Protein AF-A0A534ZKR4-F1 (afdb_monomer_lite)

Secondary structure (DSSP, 8-state):
--------------------------PPPP-EEEEEEEEETTEEEEEEEESS--SEEEEEEEETTEEEEEEEESPPPSS-PPEEEE---SSEEEEEEEEETTEEEEEEEESS---SEEEEEETTEEEEEESS-------SS---TT-EEEEEEEEETTEEEEEEEEEE-TTS-TTEEEEEEEEEEEETTTTEEEETTEEEEEEEEEEEESS-GGG--TT-EEEEEEEEEETTEEEEEEEEEPPSS-EEEEEEEEEEEE-TTS-EEEEETTEEEEE-TTS-SSSTTTT--SSS---SS-EEEEETTEEEEEEEEEE--EEEE---SS-TTS---EEEE-EEEEEEEEEEEETTEEEEEEEEEEE--EEETTT--B--TTSEEEEEEEEEEEETTTTTTTT-S-EEEEEEEEEEE-TT-SS-EEEEEEEEEEEE-SS-EEEEEEEE--S-SBSS-SS--TTTTT--EE-

Radius of gyration: 30.84 Å; chains: 1; bounding box: 76×62×111 Å

Sequence (467 aa):
MRRLAAVAATTFGLVLGVAAAHGQRSEPALAVRNVRVDPIGGGRRVTITLTRGPEGVRGSRLENPLRLEIDVDGPQAEAGGEKRFPLADEVVSGVRAAPRAGGLSVVLDLKRDPGPSDVRAEGVEVIADLGEAYVSRASVGVGLQGKRLKITGRWVEQRLEASRVEHKHSRKDPRIGRVDGPIAAVGPEPRTFLVGPLVVEWTASTQFVGLTPEALVPGAPVEAAGRLSAPAHLVAGTIEKAKPGRGEILGAVTAEERRSDGSIALTILGVEVIVPAGVPTRGSDLAKRLDEKRPDKQETLSIFGRPLTIGGELQVLTEYRRNFDLDDATRKDKVELDDHIELEGLYFLTPRVLLFAQGKFTYAPAIRLDTGARDTPEAKEVERREHWLFAGDVLQNVLGRGYSLQIGRQKFQEVREWWWDKNLDALRVYYDRPEMHTELGVGQELAPDSTLTRFITPDEEDVFRLL

Structure (mmCIF, N/CA/C/O backbone):
data_AF-A0A534ZKR4-F1
#
_entry.id   AF-A0A534ZKR4-F1
#
loop_
_atom_site.group_PDB
_atom_site.id
_atom_site.type_symbol
_atom_site.label_atom_id
_atom_site.label_alt_id
_atom_site.label_comp_id
_atom_site.label_asym_id
_atom_site.label_entity_id
_atom_site.label_seq_id
_atom_site.pdbx_PDB_ins_code
_atom_site.Cartn_x
_atom_site.Cartn_y
_atom_site.Cartn_z
_atom_site.occupancy
_atom_site.B_iso_or_equiv
_atom_site.auth_seq_id
_atom_site.auth_comp_id
_atom_site.auth_asym_id
_atom_site.auth_atom_id
_atom_site.pdbx_PDB_model_num
ATOM 1 N N . MET A 1 1 ? 44.223 -2.355 76.854 1.00 39.09 1 MET A N 1
ATOM 2 C CA . MET A 1 1 ? 42.865 -2.086 76.329 1.00 39.09 1 MET A CA 1
ATOM 3 C C . MET A 1 1 ? 42.124 -3.419 76.177 1.00 39.09 1 MET A C 1
ATOM 5 O O . MET A 1 1 ? 42.783 -4.417 75.942 1.00 39.09 1 MET A O 1
ATOM 9 N N . ARG A 1 2 ? 40.806 -3.403 76.443 1.00 32.62 2 ARG A N 1
ATOM 10 C CA . ARG A 1 2 ? 39.776 -4.480 76.576 1.00 32.62 2 ARG A CA 1
ATOM 11 C C . ARG A 1 2 ? 39.871 -5.672 75.591 1.00 32.62 2 ARG A C 1
ATOM 13 O O . ARG A 1 2 ? 40.352 -5.450 74.495 1.00 32.62 2 ARG A O 1
ATOM 20 N N . ARG A 1 3 ? 39.295 -6.881 75.768 1.00 33.47 3 ARG A N 1
ATOM 21 C CA . ARG A 1 3 ? 38.682 -7.766 76.815 1.00 33.47 3 ARG A CA 1
ATOM 22 C C . ARG A 1 3 ? 38.348 -9.081 76.046 1.00 33.47 3 ARG A C 1
ATOM 24 O O . ARG A 1 3 ? 37.820 -8.984 74.949 1.00 33.47 3 ARG A O 1
ATOM 31 N N . LEU A 1 4 ? 38.859 -10.258 76.415 1.00 35.78 4 LEU A N 1
ATOM 32 C CA . LEU A 1 4 ? 38.190 -11.417 77.058 1.00 35.78 4 LEU A CA 1
ATOM 33 C C . LEU A 1 4 ? 36.667 -11.663 76.860 1.00 35.78 4 LEU A C 1
ATOM 35 O O . LEU A 1 4 ? 35.855 -10.819 77.230 1.00 35.78 4 LEU A O 1
ATOM 39 N N . ALA A 1 5 ? 36.381 -12.925 76.478 1.00 35.28 5 ALA A N 1
ATOM 40 C CA . ALA A 1 5 ? 35.373 -13.877 77.001 1.00 35.28 5 ALA A CA 1
ATOM 41 C C . ALA A 1 5 ? 33.999 -14.086 76.302 1.00 35.28 5 ALA A C 1
ATOM 43 O O . ALA A 1 5 ? 33.099 -13.263 76.386 1.00 35.28 5 ALA A O 1
ATOM 44 N N . ALA A 1 6 ? 33.886 -15.284 75.700 1.00 32.38 6 ALA A N 1
ATOM 45 C CA . ALA A 1 6 ? 32.945 -16.395 75.958 1.00 32.38 6 ALA A CA 1
ATOM 46 C C . ALA A 1 6 ? 31.401 -16.232 75.911 1.00 32.38 6 ALA A C 1
ATOM 48 O O . ALA A 1 6 ? 30.803 -15.525 76.709 1.00 32.38 6 ALA A O 1
ATOM 49 N N . VAL A 1 7 ? 30.819 -17.070 75.032 1.00 35.97 7 VAL A N 1
ATOM 50 C CA . VAL A 1 7 ? 29.629 -17.956 75.134 1.00 35.97 7 VAL A CA 1
ATOM 51 C C . VAL A 1 7 ? 28.365 -17.454 75.850 1.00 35.97 7 VAL A C 1
ATOM 53 O O . VAL A 1 7 ? 28.345 -17.306 77.066 1.00 35.97 7 VAL A O 1
ATOM 56 N N . ALA A 1 8 ? 27.249 -17.440 75.110 1.00 28.02 8 ALA A N 1
ATOM 57 C CA . ALA A 1 8 ? 25.921 -17.769 75.636 1.00 28.02 8 ALA A CA 1
ATOM 58 C C . ALA A 1 8 ? 25.015 -18.321 74.519 1.00 28.02 8 ALA A C 1
ATOM 60 O O . ALA A 1 8 ? 24.904 -17.733 73.445 1.00 28.02 8 ALA A O 1
ATOM 61 N N . ALA A 1 9 ? 24.386 -19.461 74.799 1.00 34.44 9 ALA A N 1
ATOM 62 C CA . ALA A 1 9 ? 23.261 -20.016 74.061 1.00 34.44 9 ALA A CA 1
ATOM 63 C C . ALA A 1 9 ? 21.953 -19.424 74.605 1.00 34.44 9 ALA A C 1
ATOM 65 O O . ALA A 1 9 ? 21.812 -19.313 75.823 1.00 34.44 9 ALA A O 1
ATOM 66 N N . THR A 1 10 ? 20.982 -19.143 73.730 1.00 30.67 10 THR A N 1
ATOM 67 C CA . THR A 1 10 ? 19.601 -18.863 74.149 1.00 30.67 10 THR A CA 1
ATOM 68 C C . THR A 1 10 ? 18.596 -19.361 73.109 1.00 30.67 10 THR A C 1
ATOM 70 O O . THR A 1 10 ? 18.543 -18.887 71.978 1.00 30.67 10 THR A O 1
ATOM 73 N N . THR A 1 11 ? 17.798 -20.337 73.527 1.00 31.09 11 THR A N 1
ATOM 74 C CA . THR A 1 11 ? 16.515 -20.790 72.969 1.00 31.09 11 THR A CA 1
ATOM 75 C C . THR A 1 11 ? 15.399 -19.757 73.161 1.00 31.09 11 THR A C 1
ATOM 77 O O . THR A 1 11 ? 15.357 -19.139 74.218 1.00 31.09 11 THR A O 1
ATOM 80 N N . PHE A 1 12 ? 14.477 -19.676 72.189 1.00 28.52 12 PHE A N 1
ATOM 81 C CA . PHE A 1 12 ? 13.016 -19.398 72.232 1.00 28.52 12 PHE A CA 1
ATOM 82 C C . PHE A 1 12 ? 12.632 -18.576 70.987 1.00 28.52 12 PHE A C 1
ATOM 84 O O . PHE A 1 12 ? 13.122 -17.477 70.780 1.00 28.52 12 PHE A O 1
ATOM 91 N N . GLY A 1 13 ? 11.806 -19.099 70.086 1.00 26.88 13 GLY A N 1
ATOM 92 C CA . GLY A 1 13 ? 10.371 -18.868 70.189 1.00 26.88 13 GLY A CA 1
ATOM 93 C C . GLY A 1 13 ? 9.663 -19.377 68.938 1.00 26.88 13 GLY A C 1
ATOM 94 O O . GLY A 1 13 ? 9.907 -18.914 67.828 1.00 26.88 13 GLY A O 1
ATOM 95 N N . LEU A 1 14 ? 8.803 -20.362 69.157 1.00 29.12 14 LEU A N 1
ATOM 96 C CA . LEU A 1 14 ? 7.875 -20.950 68.208 1.00 29.12 14 LEU A CA 1
ATOM 97 C C . LEU A 1 14 ? 6.714 -19.960 68.004 1.00 29.12 14 LEU A C 1
ATOM 99 O O . LEU A 1 14 ? 6.026 -19.634 68.968 1.00 29.12 14 LEU A O 1
ATOM 103 N N . VAL A 1 15 ? 6.475 -19.501 66.775 1.00 32.12 15 VAL A N 1
ATOM 104 C CA . VAL A 1 15 ? 5.186 -18.907 66.385 1.00 32.12 15 VAL A CA 1
ATOM 105 C C . VAL A 1 15 ? 4.617 -19.760 65.261 1.00 32.12 15 VAL A C 1
ATOM 107 O O . VAL A 1 15 ? 5.052 -19.700 64.114 1.00 32.12 15 VAL A O 1
ATOM 110 N N . LEU A 1 16 ? 3.648 -20.592 65.638 1.00 32.59 16 LEU A N 1
ATOM 111 C CA . LEU A 1 16 ? 2.731 -21.282 64.742 1.00 32.59 16 LEU A CA 1
ATOM 112 C C . LEU A 1 16 ? 1.856 -20.238 64.039 1.00 32.59 16 LEU A C 1
ATOM 114 O O . LEU A 1 16 ? 0.819 -19.830 64.553 1.00 32.59 16 LEU A O 1
ATOM 118 N N . GLY A 1 17 ? 2.281 -19.802 62.857 1.00 29.09 17 GLY A N 1
ATOM 119 C CA . GLY A 1 17 ? 1.395 -19.180 61.883 1.00 29.09 17 GLY A CA 1
ATOM 120 C C . GLY A 1 17 ? 0.719 -20.276 61.070 1.00 29.09 17 GLY A C 1
ATOM 121 O O . GLY A 1 17 ? 1.327 -20.826 60.155 1.00 29.09 17 GLY A O 1
ATOM 122 N N . VAL A 1 18 ? -0.529 -20.607 61.403 1.00 36.53 18 VAL A N 1
ATOM 123 C CA . VAL A 1 18 ? -1.405 -21.413 60.545 1.00 36.53 18 VAL A CA 1
ATOM 124 C C . VAL A 1 18 ? -1.752 -20.555 59.327 1.00 36.53 18 VAL A C 1
ATOM 126 O O . VAL A 1 18 ? -2.760 -19.856 59.305 1.00 36.53 18 VAL A O 1
ATOM 129 N N . ALA A 1 19 ? -0.880 -20.557 58.321 1.00 35.38 19 ALA A N 1
ATOM 130 C CA . ALA A 1 19 ? -1.247 -20.099 56.994 1.00 35.38 19 ALA A CA 1
ATOM 131 C C . ALA A 1 19 ? -2.126 -21.190 56.388 1.00 35.38 19 ALA A C 1
ATOM 133 O O . ALA A 1 19 ? -1.671 -22.307 56.136 1.00 35.38 19 ALA A O 1
ATOM 134 N N . ALA A 1 20 ? -3.408 -20.871 56.223 1.00 34.97 20 ALA A N 1
ATOM 135 C CA . ALA A 1 20 ? -4.349 -21.682 55.479 1.00 34.97 20 ALA A CA 1
ATOM 136 C C . ALA A 1 20 ? -3.703 -22.087 54.150 1.00 34.97 20 ALA A C 1
ATOM 138 O O . ALA A 1 20 ? -3.435 -21.232 53.303 1.00 34.97 20 ALA A O 1
ATOM 139 N N . ALA A 1 21 ? -3.453 -23.388 53.993 1.00 34.19 21 ALA A N 1
ATOM 140 C CA . ALA A 1 21 ? -3.126 -23.999 52.722 1.00 34.19 21 ALA A CA 1
ATOM 141 C C . ALA A 1 21 ? -4.308 -23.745 51.779 1.00 34.19 21 ALA A C 1
ATOM 143 O O . ALA A 1 21 ? -5.247 -24.534 51.690 1.00 34.19 21 ALA A O 1
ATOM 144 N N . HIS A 1 22 ? -4.280 -22.603 51.094 1.00 35.16 22 HIS A N 1
ATOM 145 C CA . HIS A 1 22 ? -4.949 -22.479 49.819 1.00 35.16 22 HIS A CA 1
ATOM 146 C C . HIS A 1 22 ? -4.268 -23.520 48.952 1.00 35.16 22 HIS A C 1
ATOM 148 O O . HIS A 1 22 ? -3.107 -23.356 48.580 1.00 35.16 22 HIS A O 1
ATOM 154 N N . GLY A 1 23 ? -4.964 -24.627 48.706 1.00 36.41 23 GLY A N 1
ATOM 155 C CA . GLY A 1 23 ? -4.595 -25.540 47.645 1.00 36.41 23 GLY A CA 1
ATOM 156 C C . GLY A 1 23 ? -4.569 -24.732 46.358 1.00 36.41 23 GLY A C 1
ATOM 157 O O . GLY A 1 23 ? -5.603 -24.559 45.714 1.00 36.41 23 GLY A O 1
ATOM 158 N N . GLN A 1 24 ? -3.395 -24.199 46.010 1.00 39.91 24 GLN A N 1
ATOM 159 C CA . GLN A 1 24 ? -3.081 -23.830 44.647 1.00 39.91 24 GLN A CA 1
ATOM 160 C C . GLN A 1 24 ? -3.340 -25.104 43.859 1.00 39.91 24 GLN A C 1
ATOM 162 O O . GLN A 1 24 ? -2.599 -26.079 43.967 1.00 39.91 24 GLN A O 1
ATOM 167 N N . ARG A 1 25 ? -4.457 -25.129 43.130 1.00 39.69 25 ARG A N 1
ATOM 168 C CA . ARG A 1 25 ? -4.603 -26.044 42.009 1.00 39.69 25 ARG A CA 1
ATOM 169 C C . ARG A 1 25 ? -3.430 -25.722 41.103 1.00 39.69 25 ARG A C 1
ATOM 171 O O . ARG A 1 25 ? -3.466 -24.710 40.411 1.00 39.69 25 ARG A O 1
ATOM 178 N N . SER A 1 26 ? -2.381 -26.531 41.195 1.00 55.50 26 SER A N 1
ATOM 179 C CA . SER A 1 26 ? -1.250 -26.500 40.285 1.00 55.50 26 SER A CA 1
ATOM 180 C C . SER A 1 26 ? -1.838 -26.515 38.884 1.00 55.50 26 SER A C 1
ATOM 182 O O . SER A 1 26 ? -2.546 -27.460 38.521 1.00 55.50 26 SER A O 1
ATOM 184 N N . GLU A 1 27 ? -1.663 -25.423 38.142 1.00 59.16 27 GLU A N 1
ATOM 185 C CA . GLU A 1 27 ? -2.149 -25.379 36.773 1.00 59.16 27 GLU A CA 1
ATOM 186 C C . GLU A 1 27 ? -1.538 -26.555 36.002 1.00 59.16 27 GLU A C 1
ATOM 188 O O . GLU A 1 27 ? -0.365 -26.881 36.213 1.00 59.16 27 GLU A O 1
ATOM 193 N N . PRO A 1 28 ? -2.314 -27.234 35.139 1.00 69.69 28 PRO A N 1
ATOM 194 C CA . PRO A 1 28 ? -1.816 -28.397 34.430 1.00 69.69 28 PRO A CA 1
ATOM 195 C C . PRO A 1 28 ? -0.605 -27.993 33.592 1.00 69.69 28 PRO A C 1
ATOM 197 O O . PRO A 1 28 ? -0.662 -27.050 32.796 1.00 69.69 28 PRO A O 1
ATOM 200 N N . ALA A 1 29 ? 0.488 -28.717 33.803 1.00 82.00 29 ALA A N 1
ATOM 201 C CA . ALA A 1 29 ? 1.760 -28.410 33.190 1.00 82.00 29 ALA A CA 1
ATOM 202 C C . ALA A 1 29 ? 1.731 -28.545 31.663 1.00 82.00 29 ALA A C 1
ATOM 204 O O . ALA A 1 29 ? 0.991 -29.356 31.085 1.00 82.00 29 ALA A O 1
ATOM 205 N N . LEU A 1 30 ? 2.583 -27.757 31.015 1.00 88.19 30 LEU A N 1
ATOM 206 C CA . LEU A 1 30 ? 2.767 -27.778 29.574 1.00 88.19 30 LEU A CA 1
ATOM 207 C C . LEU A 1 30 ? 3.527 -29.043 29.140 1.00 88.19 30 LEU A C 1
ATOM 209 O O . LEU A 1 30 ? 4.657 -29.278 29.561 1.00 88.19 30 LEU A O 1
ATOM 213 N N . ALA A 1 31 ? 2.916 -29.864 28.284 1.00 90.88 31 ALA A N 1
ATOM 214 C CA . ALA A 1 31 ? 3.531 -31.076 27.744 1.00 90.88 31 ALA A CA 1
ATOM 215 C C . ALA A 1 31 ? 3.025 -31.392 26.330 1.00 90.88 31 ALA A C 1
ATOM 217 O O . ALA A 1 31 ? 1.909 -31.023 25.963 1.00 90.88 31 ALA A O 1
ATOM 218 N N . VAL A 1 32 ? 3.820 -32.132 25.550 1.00 92.75 32 VAL A N 1
ATOM 219 C CA . VAL A 1 32 ? 3.420 -32.605 24.214 1.00 92.75 32 VAL A CA 1
ATOM 220 C C . VAL A 1 32 ? 2.504 -33.823 24.325 1.00 92.75 32 VAL A C 1
ATOM 222 O O . VAL A 1 32 ? 2.890 -34.877 24.852 1.00 92.75 32 VAL A O 1
ATOM 225 N N . ARG A 1 33 ? 1.294 -33.687 23.776 1.00 92.50 33 ARG A N 1
ATOM 226 C CA . ARG A 1 33 ? 0.317 -34.769 23.619 1.00 92.50 33 ARG A CA 1
ATOM 227 C C . ARG A 1 33 ? 0.558 -35.560 22.345 1.00 92.50 33 ARG A C 1
ATOM 229 O O . ARG A 1 33 ? 0.603 -36.785 22.410 1.00 92.50 33 ARG A O 1
ATOM 236 N N . ASN A 1 34 ? 0.716 -34.869 21.222 1.00 93.38 34 ASN A N 1
ATOM 237 C CA . ASN A 1 34 ? 0.831 -35.492 19.911 1.00 93.38 34 ASN A CA 1
ATOM 238 C C . ASN A 1 34 ? 1.761 -34.695 18.993 1.00 93.38 34 ASN A C 1
ATOM 240 O O . ASN A 1 34 ? 1.911 -33.487 19.164 1.00 93.38 34 ASN A O 1
ATOM 244 N N . VAL A 1 35 ? 2.350 -35.378 18.014 1.00 95.44 35 VAL A N 1
ATOM 245 C CA . VAL A 1 35 ? 3.146 -34.772 16.946 1.00 95.44 35 VAL A CA 1
ATOM 246 C C . VAL A 1 35 ? 2.706 -35.385 15.625 1.00 95.44 35 VAL A C 1
ATOM 248 O O . VAL A 1 35 ? 2.650 -36.608 15.497 1.00 95.44 35 VAL A O 1
ATOM 251 N N . ARG A 1 36 ? 2.412 -34.540 14.642 1.00 94.19 36 ARG A N 1
ATOM 252 C CA . ARG A 1 36 ? 2.058 -34.946 13.282 1.00 94.19 36 ARG A CA 1
ATOM 253 C C . ARG A 1 36 ? 2.907 -34.176 12.282 1.00 94.19 36 ARG A C 1
ATOM 255 O O . ARG A 1 36 ? 3.200 -33.006 12.504 1.00 94.19 36 ARG A O 1
ATOM 262 N N . VAL A 1 37 ? 3.283 -34.837 11.192 1.00 94.12 37 VAL A N 1
ATOM 263 C CA . VAL A 1 37 ? 3.951 -34.203 10.053 1.00 94.12 37 VAL A CA 1
ATOM 264 C C . VAL A 1 37 ? 3.093 -34.401 8.818 1.00 94.12 37 VAL A C 1
ATOM 266 O O . VAL A 1 37 ? 2.758 -35.535 8.485 1.00 94.12 37 VAL A O 1
ATOM 269 N N . ASP A 1 38 ? 2.755 -33.305 8.150 1.00 90.94 38 ASP A N 1
ATOM 270 C CA . ASP A 1 38 ? 1.999 -33.302 6.903 1.00 90.94 38 ASP A CA 1
ATOM 271 C C . ASP A 1 38 ? 2.833 -32.672 5.774 1.00 90.94 38 ASP A C 1
ATOM 273 O O . ASP A 1 38 ? 3.521 -31.668 5.995 1.00 90.94 38 ASP A O 1
ATOM 277 N N . PRO A 1 39 ? 2.797 -33.223 4.550 1.00 85.06 39 PRO A N 1
ATOM 278 C CA . PRO A 1 39 ? 3.393 -32.569 3.392 1.00 85.06 39 PRO A CA 1
ATOM 279 C C . PRO A 1 39 ? 2.597 -31.312 3.016 1.00 85.06 39 PRO A C 1
ATOM 281 O O . PRO A 1 39 ? 1.370 -31.354 2.934 1.00 85.06 39 PRO A O 1
ATOM 284 N N . ILE A 1 40 ? 3.293 -30.202 2.749 1.00 75.69 40 ILE A N 1
ATOM 285 C CA . ILE A 1 40 ? 2.681 -28.953 2.267 1.00 75.69 40 ILE A CA 1
ATOM 286 C C . ILE A 1 40 ? 3.559 -28.346 1.172 1.00 75.69 40 ILE A C 1
ATOM 288 O O . ILE A 1 40 ? 4.667 -27.901 1.454 1.00 75.69 40 ILE A O 1
ATOM 292 N N . GLY A 1 41 ? 3.060 -28.302 -0.069 1.00 76.44 41 GLY A N 1
ATOM 293 C CA . GLY A 1 41 ? 3.845 -27.820 -1.215 1.00 76.44 41 GLY A CA 1
ATOM 294 C C . GLY A 1 41 ? 5.141 -28.622 -1.374 1.00 76.44 41 GLY A C 1
ATOM 295 O O . GLY A 1 41 ? 5.105 -29.854 -1.334 1.00 76.44 41 GLY A O 1
ATOM 296 N N . GLY A 1 42 ? 6.276 -27.929 -1.503 1.00 77.31 42 GLY A N 1
ATOM 297 C CA . GLY A 1 42 ? 7.609 -28.541 -1.435 1.00 77.31 42 GLY A CA 1
ATOM 298 C C . GLY A 1 42 ? 8.132 -28.838 -0.016 1.00 77.31 42 GLY A C 1
ATOM 299 O O . GLY A 1 42 ? 9.181 -29.466 0.121 1.00 77.31 42 GLY A O 1
ATOM 300 N N . GLY A 1 43 ? 7.432 -28.398 1.036 1.00 87.69 43 GLY A N 1
ATOM 301 C CA . GLY A 1 43 ? 7.869 -28.441 2.437 1.00 87.69 43 GLY A CA 1
ATOM 302 C C . GLY A 1 43 ? 7.143 -29.459 3.332 1.00 87.69 43 GLY A C 1
ATOM 303 O O . GLY A 1 43 ? 6.535 -30.435 2.868 1.00 87.69 43 GLY A O 1
ATOM 304 N N . ARG A 1 44 ? 7.225 -29.240 4.651 1.00 90.75 44 ARG A N 1
ATOM 305 C CA . ARG A 1 44 ? 6.545 -30.010 5.710 1.00 90.75 44 ARG A CA 1
ATOM 306 C C . ARG A 1 44 ? 5.927 -29.086 6.747 1.00 90.75 44 ARG A C 1
ATOM 308 O O . ARG A 1 44 ? 6.571 -28.143 7.181 1.00 90.75 44 ARG A O 1
ATOM 315 N N . ARG A 1 45 ? 4.729 -29.417 7.218 1.00 93.06 45 ARG A N 1
ATOM 316 C CA . ARG A 1 45 ? 4.150 -28.841 8.433 1.00 93.06 45 ARG A CA 1
ATOM 317 C C . ARG A 1 45 ? 4.256 -29.837 9.564 1.00 93.06 45 ARG A C 1
ATOM 319 O O . ARG A 1 45 ? 3.754 -30.950 9.448 1.00 93.06 45 ARG A O 1
ATOM 326 N N . VAL A 1 46 ? 4.881 -29.425 10.656 1.00 95.75 46 VAL A N 1
ATOM 327 C CA . VAL A 1 46 ? 4.946 -30.190 11.897 1.00 95.75 46 VAL A CA 1
ATOM 328 C C . VAL A 1 46 ? 3.983 -29.564 12.896 1.00 95.75 46 VAL A C 1
ATOM 330 O O . VAL A 1 46 ? 4.202 -28.445 13.353 1.00 95.75 46 VAL A O 1
ATOM 333 N N . THR A 1 47 ? 2.922 -30.288 13.240 1.00 96.25 47 THR A N 1
ATOM 334 C CA . THR A 1 47 ? 1.935 -29.871 14.241 1.00 96.25 47 THR A CA 1
ATOM 335 C C . THR A 1 47 ? 2.203 -30.598 15.552 1.00 96.25 47 THR A C 1
ATOM 337 O O . THR A 1 47 ? 2.147 -31.827 15.622 1.00 96.25 47 THR A O 1
ATOM 340 N N . ILE A 1 48 ? 2.485 -29.831 16.601 1.00 96.56 48 ILE A N 1
ATOM 341 C CA . ILE A 1 48 ? 2.760 -30.302 17.957 1.00 96.56 48 ILE A CA 1
ATOM 342 C C . ILE A 1 48 ? 1.572 -29.912 18.834 1.00 96.56 48 ILE A C 1
ATOM 344 O O . ILE A 1 48 ? 1.412 -28.754 19.213 1.00 96.56 48 ILE A O 1
ATOM 348 N N . THR A 1 49 ? 0.727 -30.878 19.179 1.00 95.81 49 THR A N 1
ATOM 349 C CA . THR A 1 49 ? -0.416 -30.645 20.066 1.00 95.81 49 THR A CA 1
ATOM 350 C C . THR A 1 49 ? 0.048 -30.677 21.519 1.00 95.81 49 THR A C 1
ATOM 352 O O . THR A 1 49 ? 0.595 -31.682 21.986 1.00 95.81 49 THR A O 1
ATOM 355 N N . LEU A 1 50 ? -0.204 -29.601 22.255 1.00 94.19 50 LEU A N 1
ATOM 356 C CA . LEU A 1 50 ? 0.143 -29.439 23.662 1.00 94.19 50 LEU A CA 1
ATOM 357 C C . LEU A 1 50 ? -1.035 -29.783 24.586 1.00 94.19 50 LEU A C 1
ATOM 359 O O . LEU A 1 50 ? -2.185 -29.927 24.171 1.00 94.19 50 LEU A O 1
ATOM 363 N N . THR A 1 51 ? -0.752 -29.939 25.878 1.00 91.44 51 THR A N 1
ATOM 364 C CA . THR A 1 51 ? -1.772 -30.128 26.925 1.00 91.44 51 THR A CA 1
ATOM 365 C C . THR A 1 51 ? -2.634 -28.890 27.165 1.00 91.44 51 THR A C 1
ATOM 367 O O . THR A 1 51 ? -3.761 -29.037 27.639 1.00 91.44 51 THR A O 1
ATOM 370 N N . ARG A 1 52 ? -2.113 -27.702 26.840 1.00 89.31 52 ARG A N 1
ATOM 371 C CA . ARG A 1 52 ? -2.755 -26.385 26.952 1.00 89.31 52 ARG A CA 1
ATOM 372 C C . ARG A 1 52 ? -2.120 -25.407 25.963 1.00 89.31 52 ARG A C 1
ATOM 374 O O . ARG A 1 52 ? -1.072 -25.707 25.398 1.00 89.31 52 ARG A O 1
ATOM 381 N N . GLY A 1 53 ? -2.734 -24.238 25.797 1.00 89.00 53 GLY A N 1
ATOM 382 C CA . GLY A 1 53 ? -2.157 -23.177 24.977 1.00 89.00 53 GLY A CA 1
ATOM 383 C C . GLY A 1 53 ? -0.873 -22.609 25.591 1.00 89.00 53 GLY A C 1
ATOM 384 O O . GLY A 1 53 ? -0.820 -22.464 26.820 1.00 89.00 53 GLY A O 1
ATOM 385 N N . PRO A 1 54 ? 0.153 -22.324 24.769 1.00 91.38 54 PRO A N 1
ATOM 386 C CA . PRO A 1 54 ? 1.394 -21.722 25.232 1.00 91.38 54 PRO A CA 1
ATOM 387 C C . PRO A 1 54 ? 1.238 -20.212 25.440 1.00 91.38 54 PRO A C 1
ATOM 389 O O . PRO A 1 54 ? 0.410 -19.564 24.800 1.00 91.38 54 PRO A O 1
ATOM 392 N N . GLU A 1 55 ? 2.059 -19.641 26.316 1.00 91.12 55 GLU A N 1
ATOM 393 C CA . GLU A 1 55 ? 2.108 -18.191 26.562 1.00 91.12 55 GLU A CA 1
ATOM 394 C C . GLU A 1 55 ? 2.981 -17.466 25.527 1.00 91.12 55 GLU A C 1
ATOM 396 O O . GLU A 1 55 ? 2.809 -16.276 25.262 1.00 91.12 55 GLU A O 1
ATOM 401 N N . GLY A 1 56 ? 3.896 -18.203 24.899 1.00 87.06 56 GLY A N 1
ATOM 402 C CA . GLY A 1 56 ? 4.819 -17.716 23.886 1.00 87.06 56 GLY A CA 1
ATOM 403 C C . GLY A 1 56 ? 5.509 -18.875 23.177 1.00 87.06 56 GLY A C 1
ATOM 404 O O . GLY A 1 56 ? 5.627 -19.971 23.726 1.00 87.06 56 GLY A O 1
ATOM 405 N N . VAL A 1 57 ? 5.941 -18.647 21.937 1.00 91.81 57 VAL A N 1
ATOM 406 C CA . VAL A 1 57 ? 6.701 -19.625 21.151 1.00 91.81 57 VAL A CA 1
ATOM 407 C C . VAL A 1 57 ? 7.811 -18.919 20.391 1.00 91.81 57 VAL A C 1
ATOM 409 O O . VAL A 1 57 ? 7.595 -17.837 19.842 1.00 91.81 57 VAL A O 1
ATOM 412 N N . ARG A 1 58 ? 9.000 -19.523 20.353 1.00 88.62 58 ARG A N 1
ATOM 413 C CA . ARG A 1 58 ? 10.147 -19.040 19.575 1.00 88.62 58 ARG A CA 1
ATOM 414 C C . ARG A 1 58 ? 10.836 -20.206 18.887 1.00 88.62 58 ARG A C 1
ATOM 416 O O . ARG A 1 58 ? 11.132 -21.197 19.539 1.00 88.62 58 ARG A O 1
ATOM 423 N N . GLY A 1 59 ? 11.100 -20.073 17.591 1.00 88.69 59 GLY A N 1
ATOM 424 C CA . GLY A 1 59 ? 11.886 -21.033 16.819 1.00 88.69 59 GLY A CA 1
ATOM 425 C C . GLY A 1 59 ? 13.303 -20.517 16.574 1.00 88.69 59 GLY A C 1
ATOM 426 O O . GLY A 1 59 ? 13.470 -19.373 16.158 1.00 88.69 59 GLY A O 1
ATOM 427 N N . SER A 1 60 ? 14.306 -21.361 16.796 1.00 87.12 60 SER A N 1
ATOM 428 C CA . SER A 1 60 ? 15.715 -21.095 16.508 1.00 87.12 60 SER A CA 1
ATOM 429 C C . SER A 1 60 ? 16.301 -22.257 15.721 1.00 87.12 60 SER A C 1
ATOM 431 O O . SER A 1 60 ? 16.245 -23.413 16.143 1.00 87.12 60 SER A O 1
ATOM 433 N N . ARG A 1 61 ? 16.872 -21.960 14.557 1.00 87.62 61 ARG A N 1
ATOM 434 C CA . ARG A 1 61 ? 17.495 -22.968 13.704 1.00 87.62 61 ARG A CA 1
ATOM 435 C C . ARG A 1 61 ? 18.976 -23.116 14.044 1.00 87.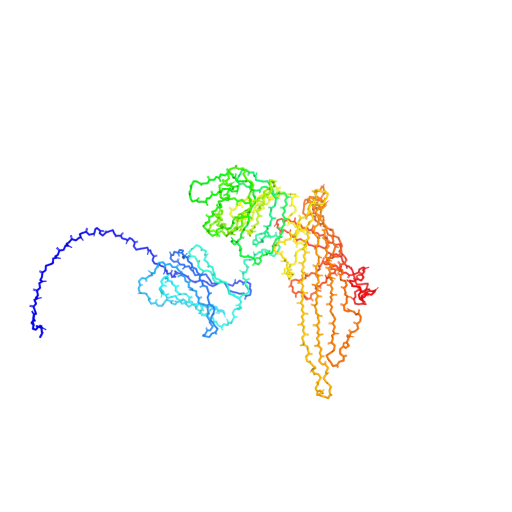62 61 ARG A C 1
ATOM 437 O O . ARG A 1 61 ? 19.686 -22.125 14.181 1.00 87.62 61 ARG A O 1
ATOM 444 N N . LEU A 1 62 ? 19.435 -24.359 14.134 1.00 83.94 62 LEU A N 1
ATOM 445 C CA . LEU A 1 62 ? 20.836 -24.717 14.335 1.00 83.94 62 LEU A CA 1
ATOM 446 C C . LEU A 1 62 ? 21.305 -25.560 13.154 1.00 83.94 62 LEU A C 1
ATOM 448 O O . LEU A 1 62 ? 20.612 -26.481 12.727 1.00 83.94 62 LEU A O 1
ATOM 452 N N . GLU A 1 63 ? 22.477 -25.237 12.617 1.00 77.88 63 GLU A N 1
ATOM 453 C CA . GLU A 1 63 ? 23.022 -25.907 11.429 1.00 77.88 63 GLU A CA 1
ATOM 454 C C . GLU A 1 63 ? 23.884 -27.126 11.778 1.00 77.88 63 GLU A C 1
ATOM 456 O O . GLU A 1 63 ? 24.016 -28.036 10.966 1.00 77.88 63 GLU A O 1
ATOM 461 N N . ASN A 1 64 ? 24.431 -27.184 12.998 1.00 76.38 64 ASN A N 1
ATOM 462 C CA . ASN A 1 64 ? 25.365 -28.225 13.431 1.00 76.38 64 ASN A CA 1
ATOM 463 C C . ASN A 1 64 ? 25.089 -28.675 14.883 1.00 76.38 64 ASN A C 1
ATOM 465 O O . ASN A 1 64 ? 25.541 -28.009 15.816 1.00 76.38 64 ASN A O 1
ATOM 469 N N . PRO A 1 65 ? 24.398 -29.810 15.112 1.00 81.44 65 PRO A N 1
ATOM 470 C CA . PRO A 1 65 ? 23.683 -30.626 14.127 1.00 81.44 65 PRO A CA 1
ATOM 471 C C . PRO A 1 65 ? 22.443 -29.901 13.590 1.00 81.44 65 PRO A C 1
ATOM 473 O O . PRO A 1 65 ? 21.878 -29.053 14.280 1.00 81.44 65 PRO A O 1
ATOM 476 N N . LEU A 1 66 ? 22.005 -30.266 12.383 1.00 87.44 66 LEU A N 1
ATOM 477 C CA . LEU A 1 66 ? 20.853 -29.643 11.741 1.00 87.44 66 LEU A CA 1
ATOM 478 C C . LEU A 1 66 ? 19.554 -29.948 12.506 1.00 87.44 66 LEU A C 1
ATOM 480 O O . LEU A 1 66 ? 19.048 -31.074 12.481 1.00 87.44 66 LEU A O 1
ATOM 484 N N . ARG A 1 67 ? 19.011 -28.936 13.185 1.00 93.62 67 ARG A N 1
ATOM 485 C CA . ARG A 1 67 ? 17.776 -29.043 13.971 1.00 93.62 67 ARG A CA 1
ATOM 486 C C . ARG A 1 67 ? 17.049 -27.708 14.078 1.00 93.62 67 ARG A C 1
ATOM 488 O O . ARG A 1 67 ? 17.664 -26.645 13.989 1.00 93.62 67 ARG A O 1
ATOM 495 N N . LEU A 1 68 ? 15.741 -27.772 14.307 1.00 93.12 68 LEU A N 1
ATOM 496 C CA . LEU A 1 68 ? 14.935 -26.616 14.697 1.00 93.12 68 LEU A CA 1
ATOM 497 C C . LEU A 1 68 ? 14.567 -26.757 16.175 1.00 93.12 68 LEU A C 1
ATOM 499 O O . LEU A 1 68 ? 13.867 -27.695 16.551 1.00 93.12 68 LEU A O 1
ATOM 503 N N . GLU A 1 69 ? 15.054 -25.842 17.006 1.00 95.25 69 GLU A N 1
ATOM 504 C CA . GLU A 1 69 ? 14.683 -25.744 18.416 1.00 95.25 69 GLU A CA 1
ATOM 505 C C . GLU A 1 69 ? 13.503 -24.792 18.571 1.00 95.25 69 GLU A C 1
ATOM 507 O O . GLU A 1 69 ? 13.480 -23.707 17.996 1.00 95.25 69 GLU A O 1
ATOM 512 N N . ILE A 1 70 ? 12.506 -25.211 19.335 1.00 95.81 70 ILE A N 1
ATOM 513 C CA . ILE A 1 70 ? 11.273 -24.486 19.588 1.00 95.81 70 ILE A CA 1
ATOM 514 C C . ILE A 1 70 ? 11.113 -24.345 21.096 1.00 95.81 70 ILE A C 1
ATOM 516 O O . ILE A 1 70 ? 10.817 -25.306 21.806 1.00 95.81 70 ILE A O 1
ATOM 520 N N . ASP A 1 71 ? 11.273 -23.124 21.578 1.00 94.94 71 ASP A N 1
ATOM 521 C CA . ASP A 1 71 ? 11.043 -22.772 22.966 1.00 94.94 71 ASP A CA 1
ATOM 522 C C . ASP A 1 71 ? 9.590 -22.354 23.151 1.00 94.94 71 ASP A C 1
ATOM 524 O O . ASP A 1 71 ? 9.115 -21.407 22.528 1.00 94.94 71 ASP A O 1
ATOM 528 N N . VAL A 1 72 ? 8.885 -23.055 24.034 1.00 93.31 72 VAL A N 1
ATOM 529 C CA . VAL A 1 72 ? 7.468 -22.841 24.326 1.00 93.31 72 VAL A CA 1
ATOM 530 C C . VAL A 1 72 ? 7.325 -22.378 25.773 1.00 93.31 72 VAL A C 1
ATOM 532 O O . VAL A 1 72 ? 7.698 -23.108 26.689 1.00 93.31 72 VAL A O 1
ATOM 535 N N . ASP A 1 73 ? 6.849 -21.155 25.979 1.00 91.62 73 ASP A N 1
ATOM 536 C CA . ASP A 1 73 ? 6.655 -20.564 27.306 1.00 91.62 73 ASP A CA 1
ATOM 537 C C . ASP A 1 73 ? 5.346 -21.070 27.937 1.00 91.62 73 ASP A C 1
ATOM 539 O O . ASP A 1 73 ? 4.314 -21.186 27.265 1.00 91.62 73 ASP A O 1
ATOM 543 N N . GLY A 1 74 ? 5.382 -21.371 29.234 1.00 89.00 74 GLY A N 1
ATOM 544 C CA . GLY A 1 74 ? 4.194 -21.711 30.016 1.00 89.00 74 GLY A CA 1
ATOM 545 C C . GLY A 1 74 ? 4.514 -22.420 31.335 1.00 89.00 74 GLY A C 1
ATOM 546 O O . GLY A 1 74 ? 5.683 -22.648 31.658 1.00 89.00 74 GLY A O 1
ATOM 547 N N . PRO A 1 75 ? 3.487 -22.812 32.111 1.00 83.00 75 PRO A N 1
ATOM 548 C CA . PRO A 1 75 ? 3.688 -23.422 33.419 1.00 83.00 75 PRO A CA 1
ATOM 549 C C . PRO A 1 75 ? 4.449 -24.742 33.319 1.00 83.00 75 PRO A C 1
ATOM 551 O O . PRO A 1 75 ? 4.046 -25.677 32.618 1.00 83.00 75 PRO A O 1
ATOM 554 N N . GLN A 1 76 ? 5.581 -24.784 34.015 1.00 74.81 76 GLN A N 1
ATOM 555 C CA . GLN A 1 76 ? 6.543 -25.871 33.936 1.00 74.81 76 GLN A CA 1
ATOM 556 C C . GLN A 1 76 ? 5.978 -27.158 34.554 1.00 74.81 76 GLN A C 1
ATOM 558 O O . GLN A 1 76 ? 5.368 -27.132 35.623 1.00 74.81 76 GLN A O 1
ATOM 563 N N . ALA A 1 77 ? 6.228 -28.298 33.909 1.00 64.62 77 ALA A N 1
ATOM 564 C CA . ALA A 1 77 ? 6.045 -29.603 34.540 1.00 64.62 77 ALA A CA 1
ATOM 565 C C . ALA A 1 77 ? 7.127 -29.849 35.599 1.00 64.62 77 ALA A C 1
ATOM 567 O O . ALA A 1 77 ? 8.285 -29.459 35.415 1.00 64.62 77 ALA A O 1
ATOM 568 N N . GLU A 1 78 ? 6.775 -30.534 36.689 1.00 60.66 78 GLU A N 1
ATOM 569 C CA . GLU A 1 78 ? 7.786 -31.103 37.585 1.00 60.66 78 GLU A CA 1
ATOM 570 C C . GLU A 1 78 ? 8.723 -32.035 36.803 1.00 60.66 78 GLU A C 1
ATOM 572 O O . GLU A 1 78 ? 8.330 -32.603 35.781 1.00 60.66 78 GLU A O 1
ATOM 577 N N . ALA A 1 79 ? 9.972 -32.138 37.270 1.00 59.69 79 ALA A N 1
ATOM 578 C CA . ALA A 1 79 ? 11.094 -32.810 36.615 1.00 59.69 79 ALA A CA 1
ATOM 579 C C . ALA A 1 79 ? 10.683 -34.068 35.821 1.00 59.69 79 ALA A C 1
ATOM 581 O O . ALA A 1 79 ? 10.460 -35.141 36.377 1.00 59.69 79 ALA A O 1
ATOM 582 N N . GLY A 1 80 ? 10.598 -33.918 34.499 1.00 64.38 80 GLY A N 1
ATOM 583 C CA . GLY A 1 80 ? 10.312 -34.987 33.548 1.00 64.38 80 GLY A CA 1
ATOM 584 C C . GLY A 1 80 ? 11.488 -35.182 32.595 1.00 64.38 80 GLY A C 1
ATOM 585 O O . GLY A 1 80 ? 12.168 -34.222 32.236 1.00 64.38 80 GLY A O 1
ATOM 586 N N . GLY A 1 81 ? 11.746 -36.428 32.196 1.00 76.38 81 GLY A N 1
ATOM 587 C CA . GLY A 1 81 ? 12.768 -36.742 31.193 1.00 76.38 81 GLY A CA 1
ATOM 588 C C . GLY A 1 81 ? 12.377 -36.292 29.779 1.00 76.38 81 GLY A C 1
ATOM 589 O O . GLY A 1 81 ? 11.206 -36.038 29.497 1.00 76.38 81 GLY A O 1
ATOM 590 N N . GLU A 1 82 ? 13.362 -36.230 28.877 1.00 88.88 82 GLU A N 1
ATOM 591 C CA . GLU A 1 82 ? 13.139 -35.997 27.443 1.00 88.88 82 GLU A CA 1
ATOM 592 C C . GLU A 1 82 ? 12.175 -37.056 26.877 1.00 88.88 82 GLU A C 1
ATOM 594 O O . GLU A 1 82 ? 12.425 -38.260 26.969 1.00 88.88 82 GLU A O 1
ATOM 599 N N . LYS A 1 83 ? 11.077 -36.616 26.258 1.00 92.44 83 LYS A N 1
ATOM 600 C CA . LYS A 1 83 ? 10.138 -37.476 25.532 1.00 92.44 83 LYS A CA 1
ATOM 601 C C . LYS A 1 83 ? 10.447 -37.422 24.041 1.00 92.44 83 LYS A C 1
ATOM 603 O O . LYS A 1 83 ? 10.576 -36.339 23.475 1.00 92.44 83 LYS A O 1
ATOM 608 N N . ARG A 1 84 ? 10.536 -38.586 23.394 1.00 94.31 84 ARG A N 1
ATOM 609 C CA . ARG A 1 84 ? 10.828 -38.706 21.958 1.00 94.31 84 ARG A CA 1
ATOM 610 C C . ARG A 1 84 ? 9.607 -39.176 21.178 1.00 94.31 84 ARG A C 1
ATOM 612 O O . ARG A 1 84 ? 8.918 -40.102 21.600 1.00 94.31 84 ARG A O 1
ATOM 619 N N . PHE A 1 85 ? 9.394 -38.560 20.026 1.00 93.12 85 PHE A N 1
ATOM 620 C CA . PHE A 1 85 ? 8.345 -38.862 19.063 1.00 93.12 85 PHE A CA 1
ATOM 621 C C . PHE A 1 85 ? 9.028 -39.210 17.733 1.00 93.12 85 PHE A C 1
ATOM 623 O O . PHE A 1 85 ? 9.410 -38.302 16.990 1.00 93.12 85 PHE A O 1
ATOM 630 N N . PRO A 1 86 ? 9.285 -40.501 17.457 1.00 86.88 86 PRO A N 1
ATOM 631 C CA . PRO A 1 86 ? 9.904 -40.909 16.202 1.00 86.88 86 PRO A CA 1
ATOM 632 C C . PRO A 1 86 ? 8.943 -40.660 15.037 1.00 86.88 86 PRO A C 1
ATOM 634 O O . PRO A 1 86 ? 7.740 -40.895 15.160 1.00 86.88 86 PRO A O 1
ATOM 637 N N . LEU A 1 87 ? 9.477 -40.198 13.906 1.00 90.75 87 LEU A N 1
ATOM 638 C CA . LEU A 1 87 ? 8.692 -39.858 12.722 1.00 90.75 87 LEU A CA 1
ATOM 639 C C . LEU A 1 87 ? 9.304 -40.503 11.478 1.00 90.75 87 LEU A C 1
ATOM 641 O O . LEU A 1 87 ? 10.518 -40.496 11.278 1.00 90.75 87 LEU A O 1
ATOM 645 N N . ALA A 1 88 ? 8.448 -41.061 10.628 1.00 84.69 88 ALA A N 1
ATOM 646 C CA . ALA A 1 88 ? 8.838 -41.612 9.337 1.00 84.69 88 ALA A CA 1
ATOM 647 C C . ALA A 1 88 ? 8.593 -40.568 8.234 1.00 84.69 88 ALA A C 1
ATOM 649 O O . ALA A 1 88 ? 7.664 -40.708 7.447 1.00 84.69 88 ALA A O 1
ATOM 650 N N . ASP A 1 89 ? 9.408 -39.510 8.205 1.00 91.19 89 ASP A N 1
ATOM 651 C CA . ASP A 1 89 ? 9.354 -38.467 7.172 1.00 91.19 89 ASP A CA 1
ATOM 652 C C . ASP A 1 89 ? 10.720 -38.259 6.484 1.00 91.19 89 ASP A C 1
ATOM 654 O O . ASP A 1 89 ? 11.778 -38.614 7.014 1.00 91.19 89 ASP A O 1
ATOM 658 N N . GLU A 1 90 ? 10.703 -37.735 5.256 1.00 87.31 90 GLU A N 1
ATOM 659 C CA . GLU A 1 90 ? 11.906 -37.489 4.447 1.00 87.31 90 GLU A CA 1
ATOM 660 C C . GLU A 1 90 ? 12.728 -36.284 4.925 1.00 87.31 90 GLU A C 1
ATOM 662 O O . GLU A 1 90 ? 13.935 -36.238 4.687 1.00 87.31 90 GLU A O 1
ATOM 667 N N . VAL A 1 91 ? 12.100 -35.316 5.600 1.00 89.50 91 VAL A N 1
ATOM 668 C CA . VAL A 1 91 ? 12.740 -34.089 6.096 1.00 89.50 91 VAL A CA 1
ATOM 669 C C . VAL A 1 91 ? 12.931 -34.158 7.607 1.00 89.50 91 VAL A C 1
ATOM 671 O O . VAL A 1 91 ? 14.016 -33.843 8.091 1.00 89.50 91 VAL A O 1
ATOM 674 N N . VAL A 1 92 ? 11.919 -34.610 8.350 1.00 93.56 92 VAL A N 1
ATOM 675 C CA . VAL A 1 92 ? 11.938 -34.674 9.820 1.00 93.56 92 VAL A CA 1
ATOM 676 C C . VAL A 1 92 ? 12.152 -36.116 10.282 1.00 93.56 92 VAL A C 1
ATOM 678 O O . VAL A 1 92 ? 11.361 -37.003 9.974 1.00 93.56 92 VAL A O 1
ATOM 681 N N . SER A 1 93 ? 13.221 -36.382 11.033 1.00 91.56 93 SER A N 1
ATOM 682 C CA . SER A 1 93 ? 13.512 -37.725 11.566 1.00 91.56 93 SER A CA 1
ATOM 683 C C . SER A 1 93 ? 12.864 -37.990 12.926 1.00 91.56 93 SER A C 1
ATOM 685 O O . SER A 1 93 ? 12.621 -39.145 13.281 1.00 91.56 93 SER A O 1
ATOM 687 N N . GLY A 1 94 ? 12.560 -36.943 13.690 1.00 93.50 94 GLY A N 1
ATOM 688 C CA . GLY A 1 94 ? 11.909 -37.073 14.986 1.00 93.50 94 GLY A CA 1
ATOM 689 C C . GLY A 1 94 ? 11.683 -35.735 15.673 1.00 93.50 94 GLY A C 1
ATOM 690 O O . GLY A 1 94 ? 12.230 -34.708 15.273 1.00 93.50 94 GLY A O 1
ATOM 691 N N . VAL A 1 95 ? 10.863 -35.768 16.720 1.00 96.12 95 VAL A N 1
ATOM 692 C CA . VAL A 1 95 ? 10.648 -34.636 17.625 1.00 96.12 95 VAL A CA 1
ATOM 693 C C . VAL A 1 95 ? 10.985 -35.049 19.048 1.00 96.12 95 VAL A C 1
ATOM 695 O O . VAL A 1 95 ? 10.591 -36.122 19.508 1.00 96.12 95 VAL A O 1
ATOM 698 N N . ARG A 1 96 ? 11.713 -34.199 19.764 1.00 95.94 96 ARG A N 1
ATOM 699 C CA . ARG A 1 96 ? 12.091 -34.397 21.166 1.00 95.94 96 ARG A CA 1
ATOM 700 C C . ARG A 1 96 ? 11.534 -33.255 21.991 1.00 95.94 96 ARG A C 1
ATOM 702 O O . ARG A 1 96 ? 11.611 -32.116 21.566 1.00 95.94 96 ARG A O 1
ATOM 709 N N . ALA A 1 97 ? 10.959 -33.545 23.147 1.00 94.38 97 ALA A N 1
ATOM 710 C CA . ALA A 1 97 ? 10.412 -32.534 24.039 1.00 94.38 97 ALA A CA 1
ATOM 711 C C . ALA A 1 97 ? 10.977 -32.728 25.442 1.00 94.38 97 ALA A C 1
ATOM 713 O O . ALA A 1 97 ? 10.870 -33.819 26.003 1.00 94.38 97 ALA A O 1
ATOM 714 N N . ALA A 1 98 ? 11.554 -31.678 26.013 1.00 93.06 98 ALA A N 1
ATOM 715 C CA . ALA A 1 98 ? 12.109 -31.682 27.358 1.00 93.06 98 ALA A CA 1
ATOM 716 C C . ALA A 1 98 ? 11.602 -30.462 28.143 1.00 93.06 98 ALA A C 1
ATOM 718 O O . ALA A 1 98 ? 11.485 -29.374 27.570 1.00 93.06 98 ALA A O 1
ATOM 719 N N . PRO A 1 99 ? 11.296 -30.600 29.444 1.00 90.75 99 PRO A N 1
ATOM 720 C CA . PRO A 1 99 ? 11.018 -29.447 30.293 1.00 90.75 99 PRO A CA 1
ATOM 721 C C . PRO A 1 99 ? 12.209 -28.482 30.305 1.00 90.75 99 PRO A C 1
ATOM 723 O O . PRO A 1 99 ? 13.361 -28.913 30.372 1.00 90.75 99 PRO A O 1
ATOM 726 N N . ARG A 1 100 ? 11.934 -27.176 30.284 1.00 88.06 100 ARG A N 1
ATOM 727 C CA . ARG A 1 100 ? 12.939 -26.123 30.484 1.00 88.06 100 ARG A CA 1
ATOM 728 C C . ARG A 1 100 ? 12.466 -25.141 31.546 1.00 88.06 100 ARG A C 1
ATOM 730 O O . ARG A 1 100 ? 11.275 -25.068 31.842 1.00 88.06 100 ARG A O 1
ATOM 737 N N . ALA A 1 101 ? 13.386 -24.339 32.076 1.00 83.12 101 ALA A N 1
ATOM 738 C CA . ALA A 1 101 ? 13.006 -23.223 32.933 1.00 83.12 101 ALA A CA 1
ATOM 739 C C . ALA A 1 101 ? 12.009 -22.314 32.187 1.00 83.12 101 ALA A C 1
ATOM 741 O O . ALA A 1 101 ? 12.296 -21.834 31.086 1.00 83.12 101 ALA A O 1
ATOM 742 N N . GLY A 1 102 ? 10.823 -22.131 32.773 1.00 85.56 102 GLY A N 1
ATOM 743 C CA . GLY A 1 102 ? 9.758 -21.307 32.195 1.00 85.56 102 GLY A CA 1
ATOM 744 C C . GLY A 1 102 ? 8.947 -21.956 31.065 1.00 85.56 102 GLY A C 1
ATOM 745 O O . GLY A 1 102 ? 8.229 -21.238 30.375 1.00 85.56 102 GLY A O 1
ATOM 746 N N . GLY A 1 103 ? 9.047 -23.277 30.853 1.00 90.94 103 GLY A N 1
ATOM 747 C CA . GLY A 1 103 ? 8.153 -23.980 29.927 1.00 90.94 103 GLY A CA 1
ATOM 748 C C . GLY A 1 103 ? 8.707 -25.288 29.367 1.00 90.94 103 GLY A C 1
ATOM 749 O O . GLY A 1 103 ? 9.143 -26.174 30.104 1.00 90.94 103 GLY A O 1
ATOM 750 N N . LEU A 1 104 ? 8.661 -25.425 28.044 1.00 93.00 104 LEU A N 1
ATOM 751 C CA . LEU A 1 104 ? 9.045 -26.625 27.305 1.00 93.00 104 LEU A CA 1
ATOM 752 C C . LEU A 1 104 ? 10.018 -26.269 26.169 1.00 93.00 104 LEU A C 1
ATOM 754 O O . LEU A 1 104 ? 9.846 -25.255 25.497 1.00 93.00 104 LEU A O 1
ATOM 758 N N . SER A 1 105 ? 11.038 -27.098 25.952 1.00 94.38 105 SER A N 1
ATOM 759 C CA . SER A 1 105 ? 11.893 -27.056 24.762 1.00 94.38 105 SER A CA 1
ATOM 760 C C . SER A 1 105 ? 11.536 -28.232 23.859 1.00 94.38 105 SER A C 1
ATOM 762 O O . SER A 1 105 ? 11.497 -29.379 24.314 1.00 94.38 105 SER A O 1
ATOM 764 N N . VAL A 1 106 ? 11.235 -27.952 22.594 1.00 96.06 106 VAL A N 1
ATOM 765 C CA . VAL A 1 106 ? 10.895 -28.949 21.579 1.00 96.06 106 VAL A CA 1
ATOM 766 C C . VAL A 1 106 ? 11.908 -28.875 20.446 1.00 96.06 106 VAL A C 1
ATOM 768 O O . VAL A 1 106 ? 12.121 -27.822 19.871 1.00 96.06 106 VAL A O 1
ATOM 771 N N . VAL A 1 107 ? 12.529 -29.992 20.097 1.00 96.62 107 VAL A N 1
ATOM 772 C CA . VAL A 1 107 ? 13.570 -30.074 19.073 1.00 96.62 107 VAL A CA 1
ATOM 773 C C . VAL A 1 107 ? 13.086 -30.957 17.936 1.00 96.62 107 VAL A C 1
ATOM 775 O O . VAL A 1 107 ? 12.733 -32.113 18.163 1.00 96.62 107 VAL A O 1
ATOM 778 N N . LEU A 1 108 ? 13.082 -30.424 16.717 1.00 96.38 108 LEU A N 1
ATOM 779 C CA . LEU A 1 108 ? 12.850 -31.182 15.492 1.00 96.38 108 LEU A CA 1
ATOM 780 C C . LEU A 1 108 ? 14.207 -31.584 14.920 1.00 96.38 108 LEU A C 1
ATOM 782 O O . LEU A 1 108 ? 15.003 -30.724 14.537 1.00 96.38 108 LEU A O 1
ATOM 786 N N . ASP A 1 109 ? 14.455 -32.886 14.845 1.00 94.25 109 ASP A N 1
ATOM 787 C CA . ASP A 1 109 ? 15.651 -33.433 14.217 1.00 94.25 109 ASP A CA 1
ATOM 788 C C . ASP A 1 109 ? 15.426 -33.519 12.696 1.00 94.25 109 ASP A C 1
ATOM 790 O O . ASP A 1 109 ? 14.426 -34.081 12.233 1.00 94.25 109 ASP A O 1
ATOM 794 N N . LEU A 1 110 ? 16.336 -32.935 11.908 1.00 93.00 110 LEU A N 1
ATOM 795 C CA . LEU A 1 110 ? 16.175 -32.773 10.459 1.00 93.00 110 LEU A CA 1
ATOM 796 C C . LEU A 1 110 ? 17.188 -33.638 9.693 1.00 93.00 110 LEU A C 1
ATOM 798 O O . LEU A 1 110 ? 18.371 -33.673 10.021 1.00 93.00 110 LEU A O 1
ATOM 802 N N . LYS A 1 111 ? 16.730 -34.340 8.649 1.00 89.69 111 LYS A N 1
ATOM 803 C CA . LYS A 1 111 ? 17.569 -35.194 7.781 1.00 89.69 111 LYS A CA 1
ATOM 804 C C . LYS A 1 111 ? 18.312 -34.409 6.702 1.00 89.69 111 LYS A C 1
ATOM 806 O O . LYS A 1 111 ? 19.352 -34.852 6.225 1.00 89.69 111 LYS A O 1
ATOM 811 N N . ARG A 1 112 ? 17.748 -33.276 6.288 1.00 86.69 112 ARG A N 1
ATOM 812 C CA . ARG A 1 112 ? 18.290 -32.357 5.282 1.00 86.69 112 ARG A CA 1
ATOM 813 C C . ARG A 1 112 ? 17.796 -30.948 5.566 1.00 86.69 112 ARG A C 1
ATOM 815 O O . ARG A 1 112 ? 16.804 -30.790 6.277 1.00 86.69 112 ARG A O 1
ATOM 822 N N . ASP A 1 113 ? 18.467 -29.955 4.994 1.00 84.25 113 ASP A N 1
ATOM 823 C CA . ASP A 1 113 ? 18.033 -28.562 5.071 1.00 84.25 113 ASP A CA 1
ATOM 824 C C . ASP A 1 113 ? 16.631 -28.417 4.457 1.00 84.25 113 ASP A C 1
ATOM 826 O O . ASP A 1 113 ? 16.469 -28.712 3.269 1.00 84.25 113 ASP A O 1
ATOM 830 N N . PRO A 1 114 ? 15.607 -28.013 5.233 1.00 79.31 114 PRO A N 1
ATOM 831 C CA . PRO A 1 114 ? 14.283 -27.807 4.676 1.00 79.31 114 PRO A CA 1
ATOM 832 C C . PRO A 1 114 ? 14.189 -26.517 3.850 1.00 79.31 114 PRO A C 1
ATOM 834 O O . PRO A 1 114 ? 13.329 -26.450 2.983 1.00 79.31 114 PRO A O 1
ATOM 837 N N . GLY A 1 115 ? 15.048 -25.519 4.082 1.00 83.88 115 GLY A N 1
ATOM 838 C CA . GLY A 1 115 ? 14.898 -24.131 3.635 1.00 83.88 115 GLY A CA 1
ATOM 839 C C . GLY A 1 115 ? 14.422 -23.203 4.770 1.00 83.88 115 GLY A C 1
ATOM 840 O O . GLY A 1 115 ? 14.694 -23.481 5.944 1.00 83.88 115 GLY A O 1
ATOM 841 N N . PRO A 1 116 ? 13.729 -22.089 4.458 1.00 82.12 116 PRO A N 1
ATOM 842 C CA . PRO A 1 116 ? 13.119 -21.216 5.464 1.00 82.12 116 PRO A CA 1
ATOM 843 C C . PRO A 1 116 ? 12.211 -21.988 6.432 1.00 82.12 116 PRO A C 1
ATOM 845 O O . PRO A 1 116 ? 11.650 -23.023 6.080 1.00 82.12 116 PRO A O 1
ATOM 848 N N . SER A 1 117 ? 12.052 -21.494 7.658 1.00 86.19 117 SER A N 1
ATOM 849 C CA . SER A 1 117 ? 11.150 -22.103 8.639 1.00 86.19 117 SER A CA 1
ATOM 850 C C . SER A 1 117 ? 10.414 -21.045 9.449 1.00 86.19 117 SER A C 1
ATOM 852 O O . SER A 1 117 ? 11.038 -20.075 9.877 1.00 86.19 117 SER A O 1
ATOM 854 N N . ASP A 1 118 ? 9.125 -21.261 9.697 1.00 88.56 118 ASP A N 1
ATOM 855 C CA . ASP A 1 118 ? 8.283 -20.421 10.556 1.00 88.56 118 ASP A CA 1
ATOM 856 C C . ASP A 1 118 ? 7.705 -21.251 11.705 1.00 88.56 118 ASP A C 1
ATOM 858 O O . ASP A 1 118 ? 7.407 -22.433 11.530 1.00 88.56 118 ASP A O 1
ATOM 862 N N . VAL A 1 119 ? 7.548 -20.639 12.881 1.00 90.19 119 VAL A N 1
ATOM 863 C CA . VAL A 1 119 ? 6.987 -21.298 14.065 1.00 90.19 119 VAL A CA 1
ATOM 864 C C . VAL A 1 119 ? 5.960 -20.390 14.723 1.00 90.19 119 VAL A C 1
ATOM 866 O O . VAL A 1 119 ? 6.265 -19.259 15.098 1.00 90.19 119 VAL A O 1
ATOM 869 N N . ARG A 1 120 ? 4.750 -20.911 14.930 1.00 90.62 120 ARG A N 1
ATOM 870 C CA . ARG A 1 120 ? 3.638 -20.178 15.550 1.00 90.62 120 ARG A CA 1
ATOM 871 C C . ARG A 1 120 ? 2.804 -21.060 16.473 1.00 90.62 120 ARG A C 1
ATOM 873 O O . ARG A 1 120 ? 2.904 -22.283 16.435 1.00 90.62 120 ARG A O 1
ATOM 880 N N . ALA A 1 121 ? 1.969 -20.425 17.292 1.00 89.00 121 ALA A N 1
ATOM 881 C CA . ALA A 1 121 ? 0.986 -21.094 18.138 1.00 89.00 121 ALA A CA 1
ATOM 882 C C . ALA A 1 121 ? -0.440 -20.822 17.645 1.00 89.00 121 ALA A C 1
ATOM 884 O O . ALA A 1 121 ? -0.789 -19.677 17.362 1.00 89.00 121 ALA A O 1
ATOM 885 N N . GLU A 1 122 ? -1.269 -21.860 17.609 1.00 87.75 122 GLU A N 1
ATOM 886 C CA . GLU A 1 122 ? -2.694 -21.797 17.283 1.00 87.75 122 GLU A CA 1
ATOM 887 C C . GLU A 1 122 ? -3.477 -22.572 18.356 1.00 87.75 122 GLU A C 1
ATOM 889 O O . GLU A 1 122 ? -3.570 -23.800 18.347 1.00 87.75 122 GLU A O 1
ATOM 894 N N . GLY A 1 123 ? -4.009 -21.856 19.352 1.00 91.62 123 GLY A N 1
ATOM 895 C CA . GLY A 1 123 ? -4.698 -22.477 20.485 1.00 91.62 123 GLY A CA 1
ATOM 896 C C . GLY A 1 123 ? -3.763 -23.380 21.294 1.00 91.62 123 GLY A C 1
ATOM 897 O O . GLY A 1 123 ? -2.849 -22.890 21.948 1.00 91.62 123 GLY A O 1
ATOM 898 N N . VAL A 1 124 ? -4.008 -24.692 21.272 1.00 94.25 124 VAL A N 1
ATOM 899 C CA . VAL A 1 124 ? -3.174 -25.707 21.948 1.00 94.25 124 VAL A CA 1
ATOM 900 C C . VAL A 1 124 ? -2.110 -26.313 21.033 1.00 94.25 124 VAL A C 1
ATOM 902 O O . VAL A 1 124 ? -1.420 -27.244 21.439 1.00 94.25 124 VAL A O 1
ATOM 905 N N . GLU A 1 125 ? -1.987 -25.841 19.798 1.00 93.19 125 GLU A N 1
ATOM 906 C CA . GLU A 1 125 ? -1.047 -26.377 18.821 1.00 93.19 125 GLU A CA 1
ATOM 907 C C . GLU A 1 125 ? 0.130 -25.431 18.620 1.00 93.19 125 GLU A C 1
ATOM 909 O O . GLU A 1 125 ? -0.025 -24.212 18.578 1.00 93.19 125 GLU A O 1
ATOM 914 N N . VAL A 1 126 ? 1.317 -26.007 18.471 1.00 93.88 126 VAL A N 1
ATOM 915 C CA . VAL A 1 126 ? 2.501 -25.321 17.961 1.00 93.88 126 VAL A CA 1
ATOM 916 C C . VAL A 1 126 ? 2.785 -25.873 16.578 1.00 93.88 126 VAL A C 1
ATOM 918 O O . VAL A 1 126 ? 2.942 -27.081 16.408 1.00 93.88 126 VAL A O 1
ATOM 921 N N . ILE A 1 127 ? 2.818 -24.989 15.592 1.00 93.56 127 ILE A N 1
ATOM 922 C CA . ILE A 1 127 ? 2.960 -25.336 14.184 1.00 93.56 127 ILE A CA 1
ATOM 923 C C . ILE A 1 127 ? 4.313 -24.826 13.710 1.00 93.56 127 ILE A C 1
ATOM 925 O O . ILE A 1 127 ? 4.584 -23.629 13.802 1.00 93.56 127 ILE A O 1
ATOM 929 N N . ALA A 1 128 ? 5.142 -25.735 13.199 1.00 93.19 128 ALA A N 1
ATOM 930 C CA . ALA A 1 128 ? 6.386 -25.414 12.515 1.00 93.19 128 ALA A CA 1
ATOM 931 C C . ALA A 1 128 ? 6.253 -25.740 11.023 1.00 93.19 128 ALA A C 1
ATOM 933 O O . ALA A 1 128 ? 6.122 -26.905 10.645 1.00 93.19 128 ALA A O 1
ATOM 934 N N . ASP A 1 129 ? 6.285 -24.711 10.182 1.00 90.88 129 ASP A N 1
ATOM 935 C CA . ASP A 1 129 ? 6.314 -24.854 8.729 1.00 90.88 129 ASP A CA 1
ATOM 936 C C . ASP A 1 129 ? 7.777 -24.868 8.271 1.00 90.88 129 ASP A C 1
ATOM 938 O O . ASP A 1 129 ? 8.526 -23.928 8.527 1.00 90.88 129 ASP A O 1
ATOM 942 N N . LEU A 1 130 ? 8.193 -25.965 7.639 1.00 88.69 130 LEU A N 1
ATOM 943 C CA . LEU A 1 130 ? 9.555 -26.244 7.196 1.00 88.69 130 LEU A CA 1
ATOM 944 C C . LEU A 1 130 ? 9.631 -26.240 5.670 1.00 88.69 130 LEU A C 1
ATOM 946 O O . LEU A 1 130 ? 8.971 -27.036 5.000 1.00 88.69 130 LEU A O 1
ATOM 950 N N . GLY A 1 131 ? 10.518 -25.415 5.136 1.00 80.94 131 GLY A N 1
ATOM 951 C CA . GLY A 1 131 ? 10.814 -25.308 3.718 1.00 80.94 131 GLY A CA 1
ATOM 952 C C . GLY A 1 131 ? 10.026 -24.226 3.033 1.00 80.94 131 GLY A C 1
ATOM 953 O O . GLY A 1 131 ? 9.917 -23.151 3.613 1.00 80.94 131 GLY A O 1
ATOM 954 N N . GLU A 1 132 ? 9.580 -24.463 1.791 1.00 55.31 132 GLU A N 1
ATOM 955 C CA . GLU A 1 132 ? 8.801 -23.496 1.007 1.00 55.31 132 GLU A CA 1
ATOM 956 C C . GLU A 1 132 ? 7.784 -22.855 1.944 1.00 55.31 132 GLU A C 1
ATOM 958 O O . GLU A 1 132 ? 6.864 -23.530 2.414 1.00 55.31 132 GLU A O 1
ATOM 963 N N . ALA A 1 133 ? 8.078 -21.612 2.346 1.00 38.84 133 ALA A N 1
ATOM 964 C CA . ALA A 1 133 ? 7.413 -21.020 3.479 1.00 38.84 133 ALA A CA 1
ATOM 965 C C . ALA A 1 133 ? 5.947 -21.029 3.105 1.00 38.84 133 ALA A C 1
ATOM 967 O O . ALA A 1 133 ? 5.546 -20.352 2.154 1.00 38.84 133 ALA A O 1
ATOM 968 N N . TYR A 1 134 ? 5.142 -21.779 3.852 1.00 38.66 134 TYR A N 1
ATOM 969 C CA . TYR A 1 134 ? 3.743 -21.450 3.924 1.00 38.66 134 TYR A CA 1
ATOM 970 C C . TYR A 1 134 ? 3.712 -20.125 4.704 1.00 38.66 134 TYR A C 1
ATOM 972 O O . TYR A 1 134 ? 3.281 -20.051 5.848 1.00 38.66 134 TYR A O 1
ATOM 980 N N . VAL A 1 135 ? 4.084 -19.027 4.022 1.00 32.94 135 VAL A N 1
ATOM 981 C CA . VAL A 1 135 ? 3.122 -17.946 3.858 1.00 32.94 135 VAL A CA 1
ATOM 982 C C . VAL A 1 135 ? 1.834 -18.720 3.690 1.00 32.94 135 VAL A C 1
ATOM 984 O O . VAL A 1 135 ? 1.721 -19.470 2.713 1.00 32.94 135 VAL A O 1
ATOM 987 N N . SER A 1 136 ? 0.951 -18.693 4.702 1.00 31.80 136 SER A N 1
ATOM 988 C CA . SER A 1 136 ? -0.453 -19.059 4.515 1.00 31.80 136 SER A CA 1
ATOM 989 C C . SER A 1 136 ? -0.737 -18.785 3.058 1.00 31.80 136 SER A C 1
ATOM 991 O O . SER A 1 136 ? -0.444 -17.651 2.668 1.00 31.80 136 SER A O 1
ATOM 993 N N . ARG A 1 137 ? -1.106 -19.772 2.229 1.00 28.95 137 ARG A N 1
ATOM 994 C CA . ARG A 1 137 ? -1.573 -19.438 0.885 1.00 28.95 137 ARG A CA 1
ATOM 995 C C . ARG A 1 137 ? -2.625 -18.349 1.107 1.00 28.95 137 ARG A C 1
ATOM 997 O O . ARG A 1 137 ? -3.776 -18.649 1.391 1.00 28.95 137 ARG A O 1
ATOM 1004 N N . ALA A 1 138 ? -2.213 -17.087 0.987 1.00 33.56 138 ALA A N 1
ATOM 1005 C CA . ALA A 1 138 ? -2.911 -16.115 0.219 1.00 33.56 138 ALA A CA 1
ATOM 1006 C C . ALA A 1 138 ? -3.161 -16.922 -1.033 1.00 33.56 138 ALA A C 1
ATOM 1008 O O . ALA A 1 138 ? -2.215 -17.395 -1.679 1.00 33.56 138 ALA A O 1
ATOM 1009 N N . SER A 1 139 ? -4.430 -17.266 -1.222 1.00 27.73 139 SER A N 1
ATOM 1010 C CA . SER A 1 139 ? -4.927 -17.688 -2.510 1.00 27.73 139 SER A CA 1
ATOM 1011 C C . SER A 1 139 ? -4.067 -16.995 -3.557 1.00 27.73 139 SER A C 1
ATOM 1013 O O . SER A 1 139 ? -3.907 -15.769 -3.528 1.00 27.73 139 SER A O 1
ATOM 1015 N N . VAL A 1 140 ? -3.390 -17.787 -4.388 1.00 33.75 140 VAL A N 1
ATOM 1016 C CA . VAL A 1 140 ? -2.763 -17.237 -5.581 1.00 33.75 140 VAL A CA 1
ATOM 1017 C C . VAL A 1 140 ? -3.925 -16.568 -6.315 1.00 33.75 140 VAL A C 1
ATOM 1019 O O . VAL A 1 140 ? -4.813 -17.248 -6.818 1.00 33.75 140 VAL A O 1
ATOM 1022 N N . GLY A 1 141 ? -3.988 -15.241 -6.192 1.00 40.09 141 GLY A N 1
ATOM 1023 C CA . GLY A 1 141 ? -5.121 -14.405 -6.571 1.00 40.09 141 GLY A CA 1
ATOM 1024 C C . GLY A 1 141 ? -5.987 -13.858 -5.415 1.00 40.09 141 GLY A C 1
ATOM 1025 O O . GLY A 1 141 ? -6.652 -14.583 -4.680 1.00 40.09 141 GLY A O 1
ATOM 1026 N N . VAL A 1 142 ? -6.108 -12.524 -5.411 1.00 52.66 142 VAL A N 1
ATOM 1027 C CA . VAL A 1 142 ? -7.309 -11.709 -5.091 1.00 52.66 142 VAL A CA 1
ATOM 1028 C C . VAL A 1 142 ? -7.612 -11.295 -3.637 1.00 52.66 142 VAL A C 1
ATOM 1030 O O . VAL A 1 142 ? -8.285 -10.278 -3.456 1.00 52.66 142 VAL A O 1
ATOM 1033 N N . GLY A 1 143 ? -7.091 -11.959 -2.602 1.00 65.56 143 GLY A N 1
ATOM 1034 C CA . GLY A 1 143 ? -7.335 -11.548 -1.206 1.00 65.56 143 GLY A CA 1
ATOM 1035 C C . GLY A 1 143 ? -6.623 -10.243 -0.797 1.00 65.56 143 GLY A C 1
ATOM 1036 O O . GLY A 1 143 ? -5.503 -9.955 -1.226 1.00 65.56 143 GLY A O 1
ATOM 1037 N N . LEU A 1 144 ? -7.268 -9.430 0.037 1.00 81.06 144 LEU A N 1
ATOM 1038 C CA . LEU A 1 144 ? -6.698 -8.302 0.777 1.00 81.06 144 LEU A CA 1
ATOM 1039 C C . LEU A 1 144 ? -6.096 -8.725 2.123 1.00 81.06 144 LEU A C 1
ATOM 1041 O O . LEU A 1 144 ? -5.322 -7.957 2.694 1.00 81.06 144 LEU A O 1
ATOM 1045 N N . GLN A 1 145 ? -6.410 -9.924 2.625 1.00 83.62 145 GLN A N 1
ATOM 1046 C CA . GLN A 1 145 ? -5.834 -10.448 3.867 1.00 83.62 145 GLN A CA 1
ATOM 1047 C C . GLN A 1 145 ? -4.294 -10.474 3.825 1.00 83.62 145 GLN A C 1
ATOM 1049 O O . GLN A 1 145 ? -3.681 -10.803 2.811 1.00 83.62 145 GLN A O 1
ATOM 1054 N N . GLY A 1 146 ? -3.657 -10.071 4.927 1.00 81.62 146 GLY A N 1
ATOM 1055 C CA . GLY A 1 146 ? -2.202 -9.938 5.046 1.00 81.62 146 GLY A CA 1
ATOM 1056 C C . GLY A 1 146 ? -1.624 -8.682 4.382 1.00 81.62 146 GLY A C 1
ATOM 1057 O O . GLY A 1 146 ? -0.500 -8.285 4.696 1.00 81.62 146 GLY A O 1
ATOM 1058 N N . LYS A 1 147 ? -2.380 -7.999 3.512 1.00 85.44 147 LYS A N 1
ATOM 1059 C CA . LYS A 1 147 ? -1.942 -6.728 2.926 1.00 85.44 147 LYS A CA 1
ATOM 1060 C C . LYS A 1 147 ? -2.027 -5.614 3.959 1.00 85.44 147 LYS A C 1
ATOM 1062 O O . LYS A 1 147 ? -2.879 -5.614 4.846 1.00 85.44 147 LYS A O 1
ATOM 1067 N N . ARG A 1 148 ? -1.145 -4.624 3.828 1.00 88.19 148 ARG A N 1
ATOM 1068 C CA . ARG A 1 148 ? -1.213 -3.396 4.619 1.00 88.19 148 ARG A CA 1
ATOM 1069 C C . ARG A 1 148 ? -1.981 -2.353 3.824 1.00 88.19 148 ARG A C 1
ATOM 1071 O O . ARG A 1 148 ? -1.564 -2.005 2.726 1.00 88.19 148 ARG A O 1
ATOM 1078 N N . LEU A 1 149 ? -3.081 -1.849 4.365 1.00 90.31 149 LEU A N 1
ATOM 1079 C CA . LEU A 1 149 ? -3.947 -0.896 3.673 1.00 90.31 149 LEU A CA 1
ATOM 1080 C C . LEU A 1 149 ? -4.072 0.394 4.475 1.00 90.31 149 LEU A C 1
ATOM 1082 O O . LEU A 1 149 ? -4.114 0.364 5.702 1.00 90.31 149 LEU A O 1
ATOM 1086 N N . LYS A 1 150 ? -4.156 1.515 3.761 1.00 92.00 150 LYS A N 1
ATOM 1087 C CA . LYS A 1 150 ? -4.662 2.796 4.248 1.00 92.00 150 LYS A CA 1
ATOM 1088 C C . LYS A 1 150 ? -6.072 2.965 3.689 1.00 92.00 150 LYS A C 1
ATOM 1090 O O . LYS A 1 150 ? -6.255 3.027 2.474 1.00 92.00 150 LYS A O 1
ATOM 1095 N N . ILE A 1 151 ? -7.060 3.029 4.566 1.00 92.50 151 ILE A N 1
ATOM 1096 C CA . ILE A 1 151 ? -8.463 3.193 4.203 1.00 92.50 151 ILE A CA 1
ATOM 1097 C C . ILE A 1 151 ? -8.914 4.575 4.641 1.00 92.50 151 ILE A C 1
ATOM 1099 O O . ILE A 1 151 ? -8.753 4.934 5.803 1.00 92.50 151 ILE A O 1
ATOM 1103 N N . THR A 1 152 ? -9.514 5.329 3.724 1.00 92.56 152 THR A N 1
ATOM 1104 C CA . THR A 1 152 ? -10.119 6.631 4.027 1.00 92.56 152 THR A CA 1
ATOM 1105 C C . THR A 1 152 ? -11.627 6.538 3.860 1.00 92.56 152 THR A C 1
ATOM 1107 O O . THR A 1 152 ? -12.125 6.103 2.817 1.00 92.56 152 THR A O 1
ATOM 1110 N N . GLY A 1 153 ? -12.379 6.994 4.852 1.00 93.19 153 GLY A N 1
ATOM 1111 C CA . GLY A 1 153 ? -13.819 6.786 4.900 1.00 93.19 153 GLY A CA 1
ATOM 1112 C C . GLY A 1 153 ? -14.546 7.694 5.876 1.00 93.19 153 GLY A C 1
ATOM 1113 O O . GLY A 1 153 ? -14.072 8.767 6.249 1.00 93.19 153 GLY A O 1
ATOM 1114 N N . ARG A 1 154 ? -15.736 7.261 6.274 1.00 93.50 154 ARG A N 1
ATOM 1115 C CA . ARG A 1 154 ? -16.523 7.899 7.324 1.00 93.50 154 ARG A CA 1
ATOM 1116 C C . ARG A 1 154 ? -16.746 6.895 8.445 1.00 93.50 154 ARG A C 1
ATOM 1118 O O . ARG A 1 154 ? -17.128 5.760 8.184 1.00 93.50 154 ARG A O 1
ATOM 1125 N N . TRP A 1 155 ? -16.521 7.328 9.679 1.00 92.38 155 TRP A N 1
ATOM 1126 C CA . TRP A 1 155 ? -16.925 6.567 10.853 1.00 92.38 155 TRP A CA 1
ATOM 1127 C C . TRP A 1 155 ? -18.455 6.552 10.938 1.00 92.38 155 TRP A C 1
ATOM 1129 O O . TRP A 1 155 ? -19.089 7.612 10.940 1.00 92.38 155 TRP A O 1
ATOM 1139 N N . VAL A 1 156 ? -19.038 5.357 10.958 1.00 91.50 156 VAL A N 1
ATOM 1140 C CA . VAL A 1 156 ? -20.476 5.120 11.114 1.00 91.50 156 VAL A CA 1
ATOM 1141 C C . VAL A 1 156 ? -20.627 4.133 12.258 1.00 91.50 156 VAL A C 1
ATOM 1143 O O . VAL A 1 156 ? -20.208 2.985 12.143 1.00 91.50 156 VAL A O 1
ATOM 1146 N N . GLU A 1 157 ? -21.181 4.598 13.376 1.00 87.25 157 GLU A N 1
ATOM 1147 C CA . GLU A 1 157 ? -21.300 3.805 14.603 1.00 87.25 157 GLU A CA 1
ATOM 1148 C C . GLU A 1 157 ? -19.939 3.216 15.032 1.00 87.25 157 GLU A C 1
ATOM 1150 O O . GLU A 1 157 ? -19.035 3.966 15.394 1.00 87.25 157 GLU A O 1
ATOM 1155 N N . GLN A 1 158 ? -19.787 1.890 14.973 1.00 89.50 158 GLN A N 1
ATOM 1156 C CA . GLN A 1 158 ? -18.599 1.142 15.401 1.00 89.50 158 GLN A CA 1
ATOM 1157 C C . GLN A 1 158 ? -17.745 0.638 14.226 1.00 89.50 158 GLN A C 1
ATOM 1159 O O . GLN A 1 158 ? -16.939 -0.271 14.396 1.00 89.50 158 GLN A O 1
ATOM 1164 N N . ARG A 1 159 ? -17.908 1.192 13.021 1.00 93.88 159 ARG A N 1
ATOM 1165 C CA . ARG A 1 159 ? -17.156 0.760 11.832 1.00 93.88 159 ARG A CA 1
ATOM 1166 C C . ARG A 1 159 ? -16.748 1.926 10.944 1.00 93.88 159 ARG A C 1
ATOM 1168 O O . ARG A 1 159 ? -17.323 3.016 11.005 1.00 93.88 159 ARG A O 1
ATOM 1175 N N . LEU A 1 160 ? -15.756 1.688 10.091 1.00 96.06 160 LEU A N 1
ATOM 1176 C CA . LEU A 1 160 ? -15.351 2.643 9.060 1.00 96.06 160 LEU A CA 1
ATOM 1177 C C . LEU A 1 160 ? -15.959 2.243 7.712 1.00 96.06 160 LEU A C 1
ATOM 1179 O O . LEU A 1 160 ? -15.634 1.188 7.172 1.00 96.06 160 LEU A O 1
ATOM 1183 N N . GLU A 1 161 ? -16.798 3.098 7.132 1.00 95.12 161 GLU A N 1
ATOM 1184 C CA . GLU A 1 161 ? -17.285 2.920 5.761 1.00 95.12 161 GLU A CA 1
ATOM 1185 C C . GLU A 1 161 ? -16.307 3.573 4.782 1.00 95.12 161 GLU A C 1
ATOM 1187 O O . GLU A 1 161 ? -16.140 4.798 4.744 1.00 95.12 161 GLU A O 1
ATOM 1192 N N . ALA A 1 162 ? -15.611 2.739 4.012 1.00 93.25 162 ALA A N 1
ATOM 1193 C CA . ALA A 1 162 ? -14.551 3.156 3.117 1.00 93.25 162 ALA A CA 1
ATOM 1194 C C . ALA A 1 162 ? -15.104 3.943 1.928 1.00 93.25 162 ALA A C 1
ATOM 1196 O O . ALA A 1 162 ? -16.056 3.553 1.260 1.00 93.25 162 ALA A O 1
ATOM 1197 N N . SER A 1 163 ? -14.422 5.037 1.613 1.00 86.44 163 SER A N 1
ATOM 1198 C CA . SER A 1 163 ? -14.582 5.782 0.361 1.00 86.44 163 SER A CA 1
ATOM 1199 C C . SER A 1 163 ? -13.378 5.615 -0.569 1.00 86.44 163 SER A C 1
ATOM 1201 O O . SER A 1 163 ? -13.450 5.975 -1.743 1.00 86.44 163 SER A O 1
ATOM 1203 N N . ARG A 1 164 ? -12.259 5.105 -0.038 1.00 84.88 164 ARG A N 1
ATOM 1204 C CA . ARG A 1 164 ? -11.001 4.884 -0.752 1.00 84.88 164 ARG A CA 1
ATOM 1205 C C . ARG A 1 164 ? -10.169 3.810 -0.062 1.00 84.88 164 ARG A C 1
ATOM 1207 O O . ARG A 1 164 ? -10.087 3.798 1.166 1.00 84.88 164 ARG A O 1
ATOM 1214 N N . VAL A 1 165 ? -9.506 2.988 -0.872 1.00 85.50 165 VAL A N 1
ATOM 1215 C CA . VAL A 1 165 ? -8.543 1.971 -0.445 1.00 85.50 165 VAL A CA 1
ATOM 1216 C C . VAL A 1 165 ? -7.198 2.243 -1.120 1.00 85.50 165 VAL A C 1
ATOM 1218 O O . VAL A 1 165 ? -7.095 2.281 -2.346 1.00 85.50 165 VAL A O 1
ATOM 1221 N N . GLU A 1 166 ? -6.158 2.445 -0.318 1.00 82.56 166 GLU A N 1
ATOM 1222 C CA . GLU A 1 166 ? -4.775 2.583 -0.773 1.00 82.56 166 GLU A CA 1
ATOM 1223 C C . GLU A 1 166 ? -3.932 1.439 -0.213 1.00 82.56 166 GLU A C 1
ATOM 1225 O O . GLU A 1 166 ? -3.851 1.254 1.002 1.00 82.56 166 GLU A O 1
ATOM 1230 N N . HIS A 1 167 ? -3.233 0.701 -1.072 1.00 81.44 167 HIS A N 1
ATOM 1231 C CA . HIS A 1 167 ? -2.265 -0.293 -0.604 1.00 81.44 167 HIS A CA 1
ATOM 1232 C C . HIS A 1 167 ? -1.037 0.400 -0.002 1.00 81.44 167 HIS A C 1
ATOM 1234 O O . HIS A 1 167 ? -0.652 1.494 -0.413 1.00 81.44 167 HIS A O 1
ATOM 1240 N N . LYS A 1 168 ? -0.411 -0.191 1.012 1.00 79.94 168 LYS A N 1
ATOM 1241 C CA . LYS A 1 168 ? 0.834 0.273 1.645 1.00 79.94 168 LYS A CA 1
ATOM 1242 C C . LYS A 1 168 ? 1.792 -0.911 1.770 1.00 79.94 168 LYS A C 1
ATOM 1244 O O . LYS A 1 168 ? 1.381 -2.065 1.703 1.00 79.94 168 LYS A O 1
ATOM 1249 N N . HIS A 1 169 ? 3.081 -0.622 1.923 1.00 67.25 169 HIS A N 1
ATOM 1250 C CA . HIS A 1 169 ? 4.102 -1.666 1.932 1.00 67.25 169 HIS A CA 1
ATOM 1251 C C . HIS A 1 169 ? 3.891 -2.626 3.116 1.00 67.25 169 HIS A C 1
ATOM 1253 O O . HIS A 1 169 ? 3.763 -2.199 4.265 1.00 67.25 169 HIS A O 1
ATOM 1259 N N . SER A 1 170 ? 3.857 -3.929 2.835 1.00 63.47 170 SER A N 1
ATOM 1260 C CA . SER A 1 170 ? 3.597 -4.995 3.814 1.00 63.47 170 SER A CA 1
ATOM 1261 C C . SER A 1 170 ? 4.788 -5.349 4.715 1.00 63.47 170 SER A C 1
ATOM 1263 O O . SER A 1 170 ? 4.611 -6.107 5.658 1.00 63.47 170 SER A O 1
ATOM 1265 N N . ARG A 1 171 ? 5.989 -4.790 4.481 1.00 62.75 171 ARG A N 1
ATOM 1266 C CA . ARG A 1 171 ? 7.217 -5.114 5.245 1.00 62.75 171 ARG A CA 1
ATOM 1267 C C . ARG A 1 171 ? 7.212 -4.603 6.692 1.00 62.75 171 ARG A C 1
ATOM 1269 O O . ARG A 1 171 ? 8.106 -4.934 7.463 1.00 62.75 171 ARG A O 1
ATOM 1276 N N . LYS A 1 172 ? 6.233 -3.777 7.067 1.00 70.31 172 LYS A N 1
ATOM 1277 C CA . LYS A 1 172 ? 6.090 -3.284 8.441 1.00 70.31 172 LYS A CA 1
ATOM 1278 C C . LYS A 1 172 ? 5.428 -4.322 9.329 1.00 70.31 172 LYS A C 1
ATOM 1280 O O . LYS A 1 172 ? 4.516 -5.014 8.893 1.00 70.31 172 LYS A O 1
ATOM 1285 N N . ASP A 1 173 ? 5.829 -4.333 10.598 1.00 79.25 173 ASP A N 1
ATOM 1286 C CA . ASP A 1 173 ? 5.199 -5.157 11.628 1.00 79.25 173 ASP A CA 1
ATOM 1287 C C . ASP A 1 173 ? 3.662 -4.998 11.579 1.00 79.25 173 ASP A C 1
ATOM 1289 O O . ASP A 1 173 ? 3.163 -3.865 11.654 1.00 79.25 173 ASP A O 1
ATOM 1293 N N . PRO A 1 174 ? 2.899 -6.100 11.446 1.00 84.00 174 PRO A N 1
ATOM 1294 C CA . PRO A 1 174 ? 1.446 -6.054 11.298 1.00 84.00 174 PRO A CA 1
ATOM 1295 C C . PRO A 1 174 ? 0.741 -5.456 12.520 1.00 84.00 174 PRO A C 1
ATOM 1297 O O . PRO A 1 174 ? -0.378 -4.959 12.393 1.00 84.00 174 PRO A O 1
ATOM 1300 N N . ARG A 1 175 ? 1.399 -5.444 13.687 1.00 87.88 175 ARG A N 1
ATOM 1301 C CA . ARG A 1 175 ? 0.890 -4.817 14.912 1.00 87.88 175 ARG A CA 1
ATOM 1302 C C . ARG A 1 175 ? 1.058 -3.305 14.922 1.00 87.88 175 ARG A C 1
ATOM 1304 O O . ARG A 1 175 ? 0.471 -2.654 15.776 1.00 87.88 175 ARG A O 1
ATOM 1311 N N . ILE A 1 176 ? 1.865 -2.726 14.035 1.00 91.25 176 ILE A N 1
ATOM 1312 C CA . ILE A 1 176 ? 2.003 -1.270 13.942 1.00 91.25 176 ILE A CA 1
ATOM 1313 C C . ILE A 1 176 ? 0.860 -0.724 13.098 1.00 91.25 176 ILE A C 1
ATOM 1315 O O . ILE A 1 176 ? 0.597 -1.210 11.994 1.00 91.25 176 ILE A O 1
ATOM 1319 N N . GLY A 1 177 ? 0.218 0.333 13.574 1.00 93.88 177 GLY A N 1
ATOM 1320 C CA . GLY A 1 177 ? -0.945 0.917 12.931 1.00 93.88 177 GLY A CA 1
ATOM 1321 C C . GLY A 1 177 ? -1.092 2.401 13.186 1.00 93.88 177 GLY A C 1
ATOM 1322 O O . GLY A 1 177 ? -0.369 2.994 13.986 1.00 93.88 177 GLY A O 1
ATOM 1323 N N . ARG A 1 178 ? -2.049 2.984 12.475 1.00 95.94 178 ARG A N 1
ATOM 1324 C CA . ARG A 1 178 ? -2.483 4.358 12.665 1.00 95.94 178 ARG A CA 1
ATOM 1325 C C . ARG A 1 178 ? -3.994 4.467 12.497 1.00 95.94 178 ARG A C 1
ATOM 1327 O O . ARG A 1 178 ? -4.565 3.795 11.639 1.00 95.94 178 ARG A O 1
ATOM 1334 N N . VAL A 1 179 ? -4.605 5.352 13.274 1.00 96.56 179 VAL A N 1
ATOM 1335 C CA . VAL A 1 179 ? -6.003 5.759 13.140 1.00 96.56 179 VAL A CA 1
ATOM 1336 C C . VAL A 1 179 ? -6.102 7.288 13.090 1.00 96.56 179 VAL A C 1
ATOM 1338 O O . VAL A 1 179 ? -5.340 7.971 13.770 1.00 96.56 179 VAL A O 1
ATOM 1341 N N . ASP A 1 180 ? -7.032 7.809 12.297 1.00 95.69 180 ASP A N 1
ATOM 1342 C CA . ASP A 1 180 ? -7.447 9.216 12.270 1.00 95.69 180 ASP A CA 1
ATOM 1343 C C . ASP A 1 180 ? -8.970 9.283 12.432 1.00 95.69 180 ASP A C 1
ATOM 1345 O O . ASP A 1 180 ? -9.735 8.555 11.776 1.00 95.69 180 ASP A O 1
ATOM 1349 N N . GLY A 1 181 ? -9.424 10.159 13.317 1.00 95.31 181 GLY A N 1
ATOM 1350 C CA . GLY A 1 181 ? -10.825 10.520 13.401 1.00 95.31 181 GLY A CA 1
ATOM 1351 C C . GLY A 1 181 ? -11.139 11.431 14.581 1.00 95.31 181 GLY A C 1
ATOM 1352 O O . GLY A 1 181 ? -10.256 11.812 15.352 1.00 95.31 181 GLY A O 1
ATOM 1353 N N . PRO A 1 182 ? -12.422 11.795 14.736 1.00 95.00 182 PRO A N 1
ATOM 1354 C CA . PRO A 1 182 ? -12.881 12.468 15.937 1.00 95.00 182 PRO A CA 1
ATOM 1355 C C . PRO A 1 182 ? -12.820 11.513 17.134 1.00 95.00 182 PRO A C 1
ATOM 1357 O O . PRO A 1 182 ? -13.203 10.345 17.027 1.00 95.00 182 PRO A O 1
ATOM 1360 N N . ILE A 1 183 ? -12.406 12.031 18.289 1.00 95.19 183 ILE A N 1
ATOM 1361 C CA . ILE A 1 183 ? -12.494 11.303 19.555 1.00 95.19 183 ILE A CA 1
ATOM 1362 C C . ILE A 1 183 ? -13.969 11.038 19.881 1.00 95.19 183 ILE A C 1
ATOM 1364 O O . ILE A 1 183 ? -14.752 11.974 20.029 1.00 95.19 183 ILE A O 1
ATOM 1368 N N . ALA A 1 184 ? -14.364 9.776 20.019 1.00 93.50 184 ALA A N 1
ATOM 1369 C CA . ALA A 1 184 ? -15.730 9.403 20.383 1.00 93.50 184 ALA A CA 1
ATOM 1370 C C . ALA A 1 184 ? -15.981 9.565 21.891 1.00 93.50 184 ALA A C 1
ATOM 1372 O O . ALA A 1 184 ? -17.015 10.083 22.305 1.00 93.50 184 ALA A O 1
ATOM 1373 N N . ALA A 1 185 ? -15.016 9.151 22.711 1.00 93.19 185 ALA A N 1
ATOM 1374 C CA . ALA A 1 185 ? -15.051 9.281 24.161 1.00 93.19 185 ALA A CA 1
ATOM 1375 C C . ALA A 1 185 ? -13.628 9.321 24.725 1.00 93.19 185 ALA A C 1
ATOM 1377 O O . ALA A 1 185 ? -12.693 8.830 24.093 1.00 93.19 185 ALA A O 1
ATOM 1378 N N . VAL A 1 186 ? -13.483 9.875 25.926 1.00 92.75 186 VAL A N 1
ATOM 1379 C CA . VAL A 1 186 ? -12.227 9.908 26.684 1.00 92.75 186 VAL A CA 1
ATOM 1380 C C . VAL A 1 186 ? -12.452 9.124 27.972 1.00 92.75 186 VAL A C 1
ATOM 1382 O O . VAL A 1 186 ? -13.448 9.349 28.662 1.00 92.75 186 VAL A O 1
ATOM 1385 N N . GLY A 1 187 ? -11.573 8.169 28.260 1.00 82.50 187 GLY A N 1
ATOM 1386 C CA . GLY A 1 187 ? -11.637 7.338 29.457 1.00 82.50 187 GLY A CA 1
ATOM 1387 C C . GLY A 1 187 ? -11.049 8.064 30.674 1.00 82.50 187 GLY A C 1
ATOM 1388 O O . GLY A 1 187 ? -10.044 8.762 30.527 1.00 82.50 187 GLY A O 1
ATOM 1389 N N . PRO A 1 188 ? -11.642 7.917 31.875 1.00 65.12 188 PRO A N 1
ATOM 1390 C CA . PRO A 1 188 ? -11.158 8.593 33.080 1.00 65.12 188 PRO A CA 1
ATOM 1391 C C . PRO A 1 188 ? -9.850 8.010 33.635 1.00 65.12 188 PRO A C 1
ATOM 1393 O O . PRO A 1 188 ? -9.163 8.708 34.364 1.00 65.12 188 PRO A O 1
ATOM 1396 N N . GLU A 1 189 ? -9.496 6.773 33.289 1.00 58.19 189 GLU A N 1
ATOM 1397 C CA . GLU A 1 189 ? -8.196 6.118 33.477 1.00 58.19 189 GLU A CA 1
ATOM 1398 C C . GLU A 1 189 ? -8.325 4.670 32.942 1.00 58.19 189 GLU A C 1
ATOM 1400 O O . GLU A 1 189 ? -9.419 4.104 33.027 1.00 58.19 189 GLU A O 1
ATOM 1405 N N . PRO A 1 190 ? -7.261 4.048 32.396 1.00 58.28 190 PRO A N 1
ATOM 1406 C CA . PRO A 1 190 ? -5.989 4.663 32.031 1.00 58.28 190 PRO A CA 1
ATOM 1407 C C . PRO A 1 190 ? -6.202 5.675 30.906 1.00 58.28 190 PRO A C 1
ATOM 1409 O O . PRO A 1 190 ? -7.218 5.629 30.222 1.00 58.28 190 PRO A O 1
ATOM 1412 N N . ARG A 1 191 ? -5.254 6.604 30.774 1.00 89.56 191 ARG A N 1
ATOM 1413 C CA . ARG A 1 191 ? -5.037 7.559 29.676 1.00 89.56 191 ARG A CA 1
ATOM 1414 C C . ARG A 1 191 ? -5.448 6.998 28.305 1.00 89.56 191 ARG A C 1
ATOM 1416 O O . ARG A 1 191 ? -4.609 6.515 27.547 1.00 89.56 191 ARG A O 1
ATOM 1423 N N . THR A 1 192 ? -6.747 7.023 28.018 1.00 95.19 192 THR A N 1
ATOM 1424 C CA . THR A 1 192 ? -7.346 6.367 26.856 1.00 95.19 192 THR A CA 1
ATOM 1425 C C . THR A 1 192 ? -8.402 7.240 26.213 1.00 95.19 192 THR A C 1
ATOM 1427 O O . THR A 1 192 ? -9.096 8.020 26.869 1.00 95.19 192 THR A O 1
ATOM 1430 N N . PHE A 1 193 ? -8.521 7.122 24.900 1.00 96.12 193 PHE A N 1
ATOM 1431 C CA . PHE A 1 193 ? -9.635 7.675 24.148 1.00 96.12 193 PHE A CA 1
ATOM 1432 C C . PHE A 1 193 ? -10.063 6.701 23.056 1.00 96.12 193 PHE A C 1
ATOM 1434 O O . PHE A 1 193 ? -9.321 5.791 22.687 1.00 96.12 193 PHE A O 1
ATOM 1441 N N . LEU A 1 194 ? -11.277 6.886 22.549 1.00 95.44 194 LEU A N 1
ATOM 1442 C CA . LEU A 1 194 ? -11.835 6.087 21.465 1.00 95.44 194 LEU A CA 1
ATOM 1443 C C . LEU A 1 194 ? -11.778 6.847 20.142 1.00 95.44 194 LEU A C 1
ATOM 1445 O O . LEU A 1 194 ? -12.199 8.003 20.084 1.00 95.44 194 LEU A O 1
ATOM 1449 N N . VAL A 1 195 ? -11.351 6.177 19.073 1.00 95.38 195 VAL A N 1
ATOM 1450 C CA . VAL A 1 195 ? -11.576 6.613 17.684 1.00 95.38 195 VAL A CA 1
ATOM 1451 C C . VAL A 1 195 ? -12.353 5.515 16.971 1.00 95.38 195 VAL A C 1
ATOM 1453 O O . VAL A 1 195 ? -11.819 4.441 16.687 1.00 95.38 195 VAL A O 1
ATOM 1456 N N . GLY A 1 196 ? -13.646 5.754 16.741 1.00 92.38 196 GLY A N 1
ATOM 1457 C CA . GLY A 1 196 ? -14.575 4.668 16.421 1.00 92.38 196 GLY A CA 1
ATOM 1458 C C . GLY A 1 196 ? -14.581 3.619 17.551 1.00 92.38 196 GLY A C 1
ATOM 1459 O O . GLY A 1 196 ? -14.649 4.013 18.717 1.00 92.38 196 GLY A O 1
ATOM 1460 N N . PRO A 1 197 ? -14.467 2.313 17.244 1.00 94.31 197 PRO A N 1
ATOM 1461 C CA . PRO A 1 197 ? -14.337 1.260 18.256 1.00 94.31 197 PRO A CA 1
ATOM 1462 C C . PRO A 1 197 ? -12.902 1.084 18.789 1.00 94.31 197 PRO A C 1
ATOM 1464 O O . PRO A 1 197 ? -12.686 0.247 19.664 1.00 94.31 197 PRO A O 1
ATOM 1467 N N . LEU A 1 198 ? -11.902 1.792 18.243 1.00 96.00 198 LEU A N 1
ATOM 1468 C CA . LEU A 1 198 ? -10.501 1.585 18.610 1.00 96.00 198 LEU A CA 1
ATOM 1469 C C . LEU A 1 198 ? -10.176 2.301 19.921 1.00 96.00 198 LEU A C 1
ATOM 1471 O O . LEU A 1 198 ? -10.264 3.528 19.988 1.00 96.00 198 LEU A O 1
ATOM 1475 N N . VAL A 1 199 ? -9.724 1.548 20.922 1.00 96.19 199 VAL A N 1
ATOM 1476 C CA . VAL A 1 199 ? -9.143 2.105 22.146 1.00 96.19 199 VAL A CA 1
ATOM 1477 C C . VAL A 1 199 ? -7.710 2.524 21.856 1.00 96.19 199 VAL A C 1
ATOM 1479 O O . VAL A 1 199 ? -6.884 1.706 21.452 1.00 96.19 199 VAL A O 1
ATOM 1482 N N . VAL A 1 200 ? -7.413 3.799 22.072 1.00 97.25 200 VAL A N 1
ATOM 1483 C CA . VAL A 1 200 ? -6.066 4.357 21.984 1.00 97.25 200 VAL A CA 1
ATOM 1484 C C . VAL A 1 200 ? -5.591 4.684 23.390 1.00 97.25 200 VAL A C 1
ATOM 1486 O O . VAL A 1 200 ? -6.153 5.563 24.035 1.00 97.25 200 VAL A O 1
ATOM 1489 N N . GLU A 1 201 ? -4.558 3.989 23.852 1.00 96.50 201 GLU A N 1
ATOM 1490 C CA . GLU A 1 201 ? -3.877 4.242 25.122 1.00 96.50 201 GLU A CA 1
ATOM 1491 C C . GLU A 1 201 ? -2.633 5.100 24.883 1.00 96.50 201 GLU A C 1
ATOM 1493 O O . GLU A 1 201 ? -1.857 4.831 23.962 1.00 96.50 201 GLU A O 1
ATOM 1498 N N . TRP A 1 202 ? -2.404 6.111 25.723 1.00 95.81 202 TRP A N 1
ATOM 1499 C CA . TRP A 1 202 ? -1.151 6.862 25.732 1.00 95.81 202 TRP A CA 1
ATOM 1500 C C . TRP A 1 202 ? -0.427 6.748 27.069 1.00 95.81 202 TRP A C 1
ATOM 1502 O O . TRP A 1 202 ? -1.017 6.750 28.149 1.00 95.81 202 TRP A O 1
ATOM 1512 N N . THR A 1 203 ? 0.896 6.687 27.001 1.00 93.56 203 THR A N 1
ATOM 1513 C CA . THR A 1 203 ? 1.771 6.511 28.159 1.00 93.56 203 THR A CA 1
ATOM 1514 C C . THR A 1 203 ? 2.599 7.774 28.392 1.00 93.56 203 THR A C 1
ATOM 1516 O O . THR A 1 203 ? 2.433 8.795 27.724 1.00 93.56 203 THR A O 1
ATOM 1519 N N . ALA A 1 204 ? 3.511 7.734 29.364 1.00 92.31 204 ALA A N 1
ATOM 1520 C CA . ALA A 1 204 ? 4.483 8.808 29.558 1.00 92.31 204 ALA A CA 1
ATOM 1521 C C . ALA A 1 204 ? 5.487 8.939 28.394 1.00 92.31 204 ALA A C 1
ATOM 1523 O O . ALA A 1 204 ? 6.097 9.993 28.250 1.00 92.31 204 ALA A O 1
ATOM 1524 N N . SER A 1 205 ? 5.660 7.897 27.570 1.00 94.31 205 SER A N 1
ATOM 1525 C CA . SER A 1 205 ? 6.555 7.922 26.407 1.00 94.31 205 SER A CA 1
ATOM 1526 C C . SER A 1 205 ? 5.860 8.346 25.111 1.00 94.31 205 SER A C 1
ATOM 1528 O O . SER A 1 205 ? 6.520 8.424 24.078 1.00 94.31 205 SER A O 1
ATOM 1530 N N . THR A 1 206 ? 4.544 8.578 25.126 1.00 96.56 206 THR A N 1
ATOM 1531 C CA . THR A 1 206 ? 3.811 9.011 23.933 1.00 96.56 206 THR A CA 1
ATOM 1532 C C . THR A 1 206 ? 4.166 10.454 23.586 1.00 96.56 206 THR A C 1
ATOM 1534 O O . THR A 1 206 ? 4.036 11.357 24.413 1.00 96.56 206 THR A O 1
ATOM 1537 N N . GLN A 1 207 ? 4.588 10.683 22.344 1.00 97.62 207 GLN A N 1
ATOM 1538 C CA . GLN A 1 207 ? 4.896 12.015 21.836 1.00 97.62 207 GLN A CA 1
ATOM 1539 C C . GLN A 1 207 ? 3.622 12.721 21.359 1.00 97.62 207 GLN A C 1
ATOM 1541 O O . GLN A 1 207 ? 2.907 12.206 20.503 1.00 97.62 207 GLN A O 1
ATOM 1546 N N . PHE A 1 208 ? 3.371 13.926 21.867 1.00 96.88 208 PHE A N 1
ATOM 1547 C CA . PHE A 1 208 ? 2.271 14.779 21.418 1.00 96.88 208 PHE A CA 1
ATOM 1548 C C . PHE A 1 208 ? 2.778 15.844 20.441 1.00 96.88 208 PHE A C 1
ATOM 1550 O O . PHE A 1 208 ? 3.730 16.563 20.747 1.00 96.88 208 PHE A O 1
ATOM 1557 N N . VAL A 1 209 ? 2.145 15.963 19.272 1.00 96.06 209 VAL A N 1
ATOM 1558 C CA . VAL A 1 209 ? 2.533 16.924 18.226 1.00 96.06 209 VAL A CA 1
ATOM 1559 C C . VAL A 1 209 ? 1.371 17.865 17.923 1.00 96.06 209 VAL A C 1
ATOM 1561 O O . VAL A 1 209 ? 0.339 17.468 17.385 1.00 96.06 209 VAL A O 1
ATOM 1564 N N . GLY A 1 210 ? 1.532 19.145 18.262 1.00 93.06 210 GLY A N 1
ATOM 1565 C CA . GLY A 1 210 ? 0.528 20.175 17.965 1.00 93.06 210 GLY A CA 1
ATOM 1566 C C . GLY A 1 210 ? -0.744 20.124 18.827 1.00 93.06 210 GLY A C 1
ATOM 1567 O O . GLY A 1 210 ? -1.702 20.835 18.519 1.00 93.06 210 GLY A O 1
ATOM 1568 N N . LEU A 1 211 ? -0.759 19.322 19.897 1.00 94.75 211 LEU A N 1
ATOM 1569 C CA . LEU A 1 211 ? -1.776 19.328 20.955 1.00 94.75 211 LEU A CA 1
ATOM 1570 C C . LEU A 1 211 ? -1.161 18.950 22.312 1.00 94.75 211 LEU A C 1
ATOM 1572 O O . LEU A 1 211 ? -0.021 18.493 22.370 1.00 94.75 211 LEU A O 1
ATOM 1576 N N . THR A 1 212 ? -1.934 19.109 23.385 1.00 93.50 212 THR A N 1
ATOM 1577 C CA . THR A 1 212 ? -1.600 18.618 24.729 1.00 93.50 212 THR A CA 1
ATOM 1578 C C . THR A 1 212 ? -2.621 17.561 25.172 1.00 93.50 212 THR A C 1
ATOM 1580 O O . THR A 1 212 ? -3.718 17.520 24.607 1.00 93.50 212 THR A O 1
ATOM 1583 N N . PRO A 1 213 ? -2.311 16.704 26.162 1.00 92.38 213 PRO A N 1
ATOM 1584 C CA . PRO A 1 213 ? -3.254 15.699 26.659 1.00 92.38 213 PRO A CA 1
ATOM 1585 C C . PRO A 1 213 ? -4.605 16.281 27.099 1.00 92.38 213 PRO A C 1
ATOM 1587 O O . PRO A 1 213 ? -5.638 15.654 26.897 1.00 92.38 213 PRO A O 1
ATOM 1590 N N . GLU A 1 214 ? -4.624 17.501 27.636 1.00 90.81 214 GLU A N 1
ATOM 1591 C CA . GLU A 1 214 ? -5.843 18.194 28.079 1.00 90.81 214 GLU A CA 1
ATOM 1592 C C . GLU A 1 214 ? -6.750 18.599 26.905 1.00 90.81 214 GLU A C 1
ATOM 1594 O O . GLU A 1 214 ? -7.940 18.843 27.092 1.00 90.81 214 GLU A O 1
ATOM 1599 N N . ALA A 1 215 ? -6.203 18.661 25.686 1.00 92.81 215 ALA A N 1
ATOM 1600 C CA . ALA A 1 215 ? -6.958 18.928 24.466 1.00 92.81 215 ALA A CA 1
ATOM 1601 C C . ALA A 1 215 ? -7.641 17.671 23.891 1.00 92.81 215 ALA A C 1
ATOM 1603 O O . ALA A 1 215 ? -8.385 17.779 22.913 1.00 92.81 215 ALA A O 1
ATOM 1604 N N . LEU A 1 216 ? -7.405 16.488 24.474 1.00 94.00 216 LEU A N 1
ATOM 1605 C CA . LEU A 1 216 ? -8.106 15.256 24.121 1.00 94.00 216 LEU A CA 1
ATOM 1606 C C . LEU A 1 216 ? -9.514 15.290 24.720 1.00 94.00 216 LEU A C 1
ATOM 1608 O O . LEU A 1 216 ? -9.739 14.864 25.849 1.00 94.00 216 LEU A O 1
ATOM 1612 N N . VAL A 1 217 ? -10.468 15.817 23.957 1.00 94.25 217 VAL A N 1
ATOM 1613 C CA . VAL A 1 217 ? -11.885 15.905 24.334 1.00 94.25 217 VAL A CA 1
ATOM 1614 C C . VAL A 1 217 ? -12.766 15.268 23.258 1.00 94.25 217 VAL A C 1
ATOM 1616 O O . VAL A 1 217 ? -12.366 15.245 22.089 1.00 94.25 217 VAL A O 1
ATOM 1619 N N . PRO A 1 218 ? -13.971 14.768 23.597 1.00 95.19 218 PRO A N 1
ATOM 1620 C CA . PRO A 1 218 ? -14.898 14.238 22.602 1.00 95.19 218 PRO A CA 1
ATOM 1621 C C . PRO A 1 218 ? -15.133 15.219 21.442 1.00 95.19 218 PRO A C 1
ATOM 1623 O O . PRO A 1 218 ? -15.341 16.414 21.646 1.00 95.19 218 PRO A O 1
ATOM 1626 N N . GLY A 1 219 ? -15.081 14.708 20.213 1.00 93.38 219 GLY A N 1
ATOM 1627 C CA . GLY A 1 219 ? -15.202 15.461 18.965 1.00 93.38 219 GLY A CA 1
ATOM 1628 C C . GLY A 1 219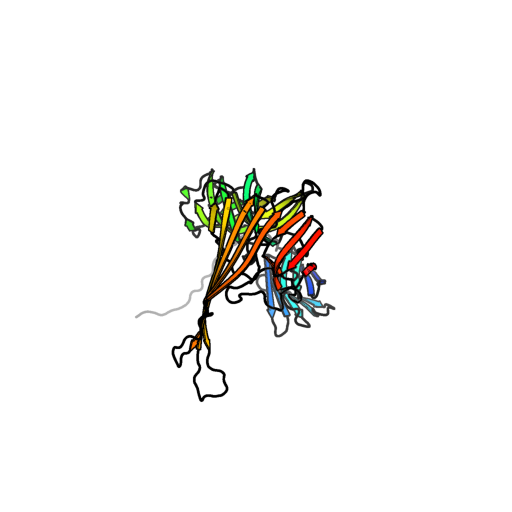 ? -13.895 16.057 18.430 1.00 93.38 219 GLY A C 1
ATOM 1629 O O . GLY A 1 219 ? -13.859 16.441 17.260 1.00 93.38 219 GLY A O 1
ATOM 1630 N N . ALA A 1 220 ? -12.819 16.118 19.222 1.00 94.44 220 ALA A N 1
ATOM 1631 C CA . ALA A 1 220 ? -11.537 16.634 18.747 1.00 94.44 220 ALA A CA 1
ATOM 1632 C C . ALA A 1 220 ? -10.938 15.706 17.667 1.00 94.44 220 ALA A C 1
ATOM 1634 O O . ALA A 1 220 ? -10.896 14.493 17.878 1.00 94.44 220 ALA A O 1
ATOM 1635 N N . PRO A 1 221 ? -10.482 16.235 16.515 1.00 95.94 221 PRO A N 1
ATOM 1636 C CA . PRO A 1 221 ? -9.832 15.433 15.484 1.00 95.94 221 PRO A CA 1
ATOM 1637 C C . PRO A 1 221 ? -8.390 15.104 15.882 1.00 95.94 221 PRO A C 1
ATOM 1639 O O . PRO A 1 221 ? -7.593 16.005 16.166 1.00 95.94 221 PRO A O 1
ATOM 1642 N N . VAL A 1 222 ? -8.043 13.819 15.864 1.00 96.50 222 VAL A N 1
ATOM 1643 C CA . VAL A 1 222 ? -6.709 13.329 16.231 1.00 96.50 222 VAL A CA 1
ATOM 1644 C C . VAL A 1 222 ? -6.222 12.252 15.272 1.00 96.50 222 VAL A C 1
ATOM 1646 O O . VAL A 1 222 ? -7.002 11.436 14.788 1.00 96.50 222 VAL A O 1
ATOM 1649 N N . GLU A 1 223 ? -4.910 12.230 15.053 1.00 97.06 223 GLU A N 1
ATOM 1650 C CA . GLU A 1 223 ? -4.194 11.119 14.432 1.00 97.06 223 GLU A CA 1
ATOM 1651 C C . GLU A 1 223 ? -3.382 10.420 15.526 1.00 97.06 223 GLU A C 1
ATOM 1653 O O . GLU A 1 223 ? -2.598 11.059 16.227 1.00 97.06 223 GLU A O 1
ATOM 1658 N N . ALA A 1 224 ? -3.555 9.111 15.686 1.00 97.06 224 ALA A N 1
ATOM 1659 C CA . ALA A 1 224 ? -2.780 8.309 16.624 1.00 97.06 224 ALA A CA 1
ATOM 1660 C C . ALA A 1 224 ? -2.048 7.193 15.884 1.00 97.06 224 ALA A C 1
ATOM 1662 O O . ALA A 1 224 ? -2.662 6.393 15.176 1.00 97.06 224 ALA A O 1
ATOM 1663 N N . ALA A 1 225 ? -0.732 7.120 16.074 1.00 97.06 225 ALA A N 1
ATOM 1664 C CA . ALA A 1 225 ? 0.124 6.082 15.516 1.00 97.06 225 ALA A CA 1
ATOM 1665 C C . ALA A 1 225 ? 0.787 5.290 16.645 1.00 97.06 225 ALA A C 1
ATOM 1667 O O . ALA A 1 225 ? 1.278 5.855 17.626 1.00 97.06 225 ALA A O 1
ATOM 1668 N N . GLY A 1 226 ? 0.812 3.966 16.521 1.00 95.69 226 GLY A N 1
ATOM 1669 C CA . GLY A 1 226 ? 1.262 3.119 17.617 1.00 95.69 226 GLY A CA 1
ATOM 1670 C C . GLY A 1 226 ? 1.319 1.640 17.288 1.00 95.69 226 GLY A C 1
ATOM 1671 O O . GLY A 1 226 ? 1.366 1.232 16.123 1.00 95.69 226 GLY A O 1
ATOM 1672 N N . ARG A 1 227 ? 1.319 0.834 18.347 1.00 95.62 227 ARG A N 1
ATOM 1673 C CA . ARG A 1 227 ? 1.393 -0.623 18.284 1.00 95.62 227 ARG A CA 1
ATOM 1674 C C . ARG A 1 227 ? 0.205 -1.247 18.999 1.00 95.62 227 ARG A C 1
ATOM 1676 O O . ARG A 1 227 ? -0.143 -0.830 20.096 1.00 95.62 227 ARG A O 1
ATOM 1683 N N . LEU A 1 228 ? -0.384 -2.270 18.396 1.00 93.88 228 LEU A N 1
ATOM 1684 C CA . LEU A 1 228 ? -1.439 -3.052 19.022 1.00 93.88 228 LEU A CA 1
ATOM 1685 C C . LEU A 1 228 ? -0.887 -3.861 20.194 1.00 93.88 228 LEU A C 1
ATOM 1687 O O . LEU A 1 228 ? 0.063 -4.633 20.027 1.00 93.88 228 LEU A O 1
ATOM 1691 N N . SER A 1 229 ? -1.515 -3.705 21.355 1.00 93.31 229 SER A N 1
ATOM 1692 C CA . SER A 1 229 ? -1.344 -4.597 22.507 1.00 93.31 229 SER A CA 1
ATOM 1693 C C . SER A 1 229 ? -2.369 -5.736 22.480 1.00 93.31 229 SER A C 1
ATOM 1695 O O . SER A 1 229 ? -2.061 -6.844 22.910 1.00 93.31 229 SER A O 1
ATOM 1697 N N . ALA A 1 230 ? -3.549 -5.485 21.907 1.00 91.25 230 ALA A N 1
ATOM 1698 C CA . ALA A 1 230 ? -4.614 -6.452 21.657 1.00 91.25 230 ALA A CA 1
ATOM 1699 C C . ALA A 1 230 ? -5.442 -6.019 20.424 1.00 91.25 230 ALA A C 1
ATOM 1701 O O . ALA A 1 230 ? -5.282 -4.888 19.948 1.00 91.25 230 ALA A O 1
ATOM 1702 N N . PRO A 1 231 ? -6.327 -6.875 19.875 1.00 90.44 231 PRO A N 1
ATOM 1703 C CA . PRO A 1 231 ? -7.287 -6.444 18.863 1.00 90.44 231 PRO A CA 1
ATOM 1704 C C . PRO A 1 231 ? -8.083 -5.229 19.348 1.00 90.44 231 PRO A C 1
ATOM 1706 O O . PRO A 1 231 ? -8.551 -5.210 20.483 1.00 90.44 231 PRO A O 1
ATOM 1709 N N . ALA A 1 232 ? -8.207 -4.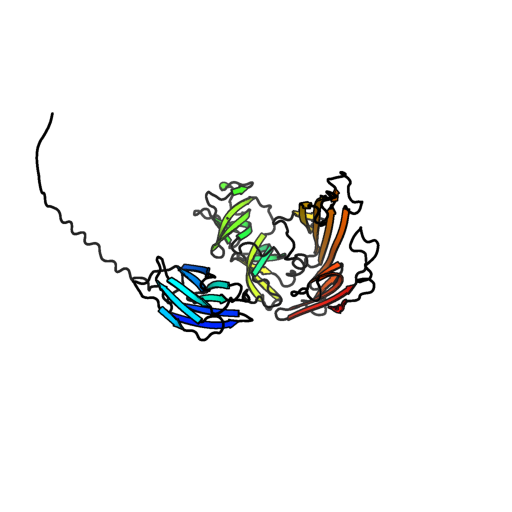215 18.493 1.00 93.88 232 ALA A N 1
ATOM 1710 C CA . ALA A 1 232 ? -8.865 -2.949 18.793 1.00 93.88 232 ALA A CA 1
ATOM 1711 C C . ALA A 1 232 ? -8.256 -2.135 19.962 1.00 93.88 232 ALA A C 1
ATOM 1713 O O . ALA A 1 232 ? -8.889 -1.192 20.438 1.00 93.88 232 ALA A O 1
ATOM 1714 N N . HIS A 1 233 ? -7.025 -2.444 20.394 1.00 96.00 233 HIS A N 1
ATOM 1715 C CA . HIS A 1 233 ? -6.323 -1.708 21.446 1.00 96.00 233 HIS A CA 1
ATOM 1716 C C . HIS A 1 233 ? -4.917 -1.285 20.998 1.00 96.00 233 HIS A C 1
ATOM 1718 O O . HIS A 1 233 ? -4.016 -2.113 20.844 1.00 96.00 233 HIS A O 1
ATOM 1724 N N . LEU A 1 234 ? -4.738 0.017 20.771 1.00 96.75 234 LEU A N 1
ATOM 1725 C CA . LEU A 1 234 ? -3.528 0.636 20.240 1.00 96.75 234 LEU A CA 1
ATOM 1726 C C . LEU A 1 234 ? -2.804 1.425 21.336 1.00 96.75 234 LEU A C 1
ATOM 1728 O O . LEU A 1 234 ? -3.315 2.432 21.815 1.00 96.75 234 LEU A O 1
ATOM 1732 N N . VAL A 1 235 ? -1.576 1.031 21.665 1.00 97.06 235 VAL A N 1
ATOM 1733 C CA . VAL A 1 235 ? -0.678 1.833 22.504 1.00 97.06 235 VAL A CA 1
ATOM 1734 C C . VAL A 1 235 ? 0.044 2.834 21.605 1.00 97.06 235 VAL A C 1
ATOM 1736 O O . VAL A 1 235 ? 0.851 2.453 20.749 1.00 97.06 235 VAL A O 1
ATOM 1739 N N . ALA A 1 236 ? -0.279 4.115 21.759 1.00 97.31 236 ALA A N 1
ATOM 1740 C CA . ALA A 1 236 ? 0.212 5.192 20.913 1.00 97.31 236 ALA A CA 1
ATOM 1741 C C . ALA A 1 236 ? 1.679 5.531 21.214 1.00 97.31 236 ALA A C 1
ATOM 1743 O O . ALA A 1 236 ? 2.049 5.856 22.343 1.00 97.31 236 ALA A O 1
ATOM 1744 N N . GLY A 1 237 ? 2.515 5.521 20.175 1.00 96.50 237 GLY A N 1
ATOM 1745 C CA . GLY A 1 237 ? 3.843 6.136 20.217 1.00 96.50 237 GLY A CA 1
ATOM 1746 C C . GLY A 1 237 ? 3.773 7.637 19.941 1.00 96.50 237 GLY A C 1
ATOM 1747 O O . GLY A 1 237 ? 4.531 8.412 20.522 1.00 96.50 237 GLY A O 1
ATOM 1748 N N . THR A 1 238 ? 2.818 8.055 19.108 1.00 97.50 238 THR A N 1
ATOM 1749 C CA . THR A 1 238 ? 2.614 9.456 18.732 1.00 97.50 238 THR A CA 1
ATOM 1750 C C . THR A 1 238 ? 1.125 9.775 18.635 1.00 97.50 238 THR A C 1
ATOM 1752 O O . THR A 1 238 ? 0.350 8.965 18.120 1.00 97.50 238 THR A O 1
ATOM 1755 N N . ILE A 1 239 ? 0.739 10.959 19.112 1.00 97.56 239 ILE A N 1
ATOM 1756 C CA . ILE A 1 239 ? -0.592 11.545 18.937 1.00 97.56 239 ILE A CA 1
ATOM 1757 C C . ILE A 1 239 ? -0.425 12.951 18.366 1.00 97.56 239 ILE A C 1
ATOM 1759 O O . ILE A 1 239 ? 0.258 13.795 18.949 1.00 97.56 239 ILE A O 1
ATOM 1763 N N . GLU A 1 240 ? -1.058 13.213 17.231 1.00 96.50 240 GLU A N 1
ATOM 1764 C CA . GLU A 1 240 ? -0.941 14.472 16.503 1.00 96.50 240 GLU A CA 1
ATOM 1765 C C . GLU A 1 240 ? -2.309 15.116 16.269 1.00 96.50 240 GLU A C 1
ATOM 1767 O O . GLU A 1 240 ? -3.348 14.449 16.213 1.00 96.50 240 GLU A O 1
ATOM 1772 N N . LYS A 1 241 ? -2.316 16.445 16.135 1.00 94.44 241 LYS A N 1
ATOM 1773 C CA . LYS A 1 241 ? -3.542 17.201 15.878 1.00 94.44 241 LYS A CA 1
ATOM 1774 C C . LYS A 1 241 ? -3.926 17.001 14.420 1.00 94.44 241 LYS A C 1
ATOM 1776 O O . LYS A 1 241 ? -3.236 17.496 13.530 1.00 94.44 241 LYS A O 1
ATOM 1781 N N . ALA A 1 242 ? -5.046 16.329 14.182 1.00 91.81 242 ALA A N 1
ATOM 1782 C CA . ALA A 1 242 ? -5.540 16.114 12.832 1.00 91.81 242 ALA A CA 1
ATOM 1783 C C . ALA A 1 242 ? -6.397 17.292 12.355 1.00 91.81 242 ALA A C 1
ATOM 1785 O O . ALA A 1 242 ? -6.874 18.135 13.127 1.00 91.81 242 ALA A O 1
ATOM 1786 N N . LYS A 1 243 ? -6.601 17.360 11.039 1.00 87.56 243 LYS A N 1
ATOM 1787 C CA . LYS A 1 243 ? -7.592 18.266 10.456 1.00 87.56 243 LYS A CA 1
ATOM 1788 C C . LYS A 1 243 ? -8.974 17.622 10.602 1.00 87.56 243 LYS A C 1
ATOM 1790 O O . LYS A 1 243 ? -9.095 16.421 10.381 1.00 87.56 243 LYS A O 1
ATOM 1795 N N . PRO A 1 244 ? -10.029 18.389 10.920 1.00 83.88 244 PRO A N 1
ATOM 1796 C CA . PRO A 1 244 ? -11.383 17.848 10.899 1.00 83.88 244 PRO A CA 1
ATOM 1797 C C . PRO A 1 244 ? -11.703 17.317 9.497 1.00 83.88 244 PRO A C 1
ATOM 1799 O O . PRO A 1 244 ? -11.418 17.982 8.496 1.00 83.88 244 PRO A O 1
ATOM 1802 N N . GLY A 1 245 ? -12.282 16.120 9.405 1.00 82.00 245 GLY A N 1
ATOM 1803 C CA . GLY A 1 245 ? -12.507 15.503 8.105 1.00 82.00 245 GLY A CA 1
ATOM 1804 C C . GLY A 1 245 ? -12.905 14.032 8.142 1.00 82.00 245 GLY A C 1
ATOM 1805 O O . GLY A 1 245 ? -13.593 13.566 9.047 1.00 82.00 245 GLY A O 1
ATOM 1806 N N . ARG A 1 246 ? -12.524 13.327 7.072 1.00 84.00 246 ARG A N 1
ATOM 1807 C CA . ARG A 1 246 ? -12.771 11.893 6.881 1.00 84.00 246 ARG A CA 1
ATOM 1808 C C . ARG A 1 246 ? -11.917 11.082 7.851 1.00 84.00 246 ARG A C 1
ATOM 1810 O O . ARG A 1 246 ? -10.787 11.462 8.113 1.00 84.00 246 ARG A O 1
ATOM 1817 N N . GLY A 1 247 ? -12.452 9.959 8.322 1.00 91.69 247 GLY A N 1
ATOM 1818 C CA . GLY A 1 247 ? -11.695 9.017 9.138 1.00 91.69 247 GLY A CA 1
ATOM 1819 C C . GLY A 1 247 ? -10.687 8.240 8.297 1.00 91.69 247 GLY A C 1
ATOM 1820 O O . GLY A 1 247 ? -10.937 7.958 7.118 1.00 91.69 247 GLY A O 1
ATOM 1821 N N . GLU A 1 248 ? -9.572 7.868 8.911 1.00 94.88 248 GLU A N 1
ATOM 1822 C CA . GLU A 1 248 ? -8.549 7.027 8.299 1.00 94.88 248 GLU A CA 1
ATOM 1823 C C . GLU A 1 248 ? -8.185 5.863 9.217 1.00 94.88 248 GLU A C 1
ATOM 1825 O O . GLU A 1 248 ? -8.113 6.006 10.435 1.00 94.88 248 GLU A O 1
ATOM 1830 N N . ILE A 1 249 ? -7.902 4.705 8.628 1.00 95.56 249 ILE A N 1
ATOM 1831 C CA . ILE A 1 249 ? -7.237 3.611 9.330 1.00 95.56 249 ILE A CA 1
ATOM 1832 C C . ILE A 1 249 ? -6.135 3.029 8.450 1.00 95.56 249 ILE A C 1
ATOM 1834 O O . ILE A 1 249 ? -6.323 2.800 7.255 1.00 95.56 249 ILE A O 1
ATOM 1838 N N . LEU A 1 250 ? -4.963 2.812 9.039 1.00 94.62 250 LEU A N 1
ATOM 1839 C CA . LEU A 1 250 ? -3.794 2.240 8.387 1.00 94.62 250 LEU A CA 1
ATOM 1840 C C . LEU A 1 250 ? -3.271 1.065 9.208 1.00 94.62 250 LEU A C 1
ATOM 1842 O O . LEU A 1 250 ? -2.793 1.239 10.328 1.00 94.62 250 LEU A O 1
ATOM 1846 N N . GLY A 1 251 ? -3.285 -0.129 8.626 1.00 92.88 251 GLY A N 1
ATOM 1847 C CA . GLY A 1 251 ? -2.819 -1.339 9.296 1.00 92.88 251 GLY A CA 1
ATOM 1848 C C . GLY A 1 251 ? -2.796 -2.550 8.375 1.00 92.88 251 GLY A C 1
ATOM 1849 O O . GLY A 1 251 ? -3.140 -2.454 7.196 1.00 92.88 251 GLY A O 1
ATOM 1850 N N . ALA A 1 252 ? -2.355 -3.684 8.913 1.00 92.06 252 ALA A N 1
ATOM 1851 C CA . ALA A 1 252 ? -2.495 -4.969 8.238 1.00 92.06 252 ALA A CA 1
ATOM 1852 C C . ALA A 1 252 ? -3.956 -5.438 8.283 1.00 92.06 252 ALA A C 1
ATOM 1854 O O . ALA A 1 252 ? -4.638 -5.263 9.296 1.00 92.06 252 ALA A O 1
ATOM 1855 N N . VAL A 1 253 ? -4.418 -6.041 7.189 1.00 92.44 253 VAL A N 1
ATOM 1856 C CA . VAL A 1 253 ? -5.714 -6.716 7.114 1.00 92.44 253 VAL A CA 1
ATOM 1857 C C . VAL A 1 253 ? -5.573 -8.089 7.757 1.00 92.44 253 VAL A C 1
ATOM 1859 O O . VAL A 1 253 ? -4.855 -8.948 7.246 1.00 92.44 253 VAL A O 1
ATOM 1862 N N . THR A 1 254 ? -6.250 -8.305 8.879 1.00 89.88 254 THR A N 1
ATOM 1863 C CA . THR A 1 254 ? -6.190 -9.572 9.623 1.00 89.88 254 THR A CA 1
ATOM 1864 C C . THR A 1 254 ? -7.292 -10.544 9.215 1.00 89.88 254 THR A C 1
ATOM 1866 O O . THR A 1 254 ? -7.102 -11.752 9.326 1.00 89.88 254 THR A O 1
ATOM 1869 N N . ALA A 1 255 ? -8.413 -10.033 8.703 1.00 88.62 255 ALA A N 1
ATOM 1870 C CA . ALA A 1 255 ? -9.514 -10.829 8.171 1.00 88.62 255 ALA A CA 1
ATOM 1871 C C . ALA A 1 255 ? -10.201 -10.106 7.004 1.00 88.62 255 ALA A C 1
ATOM 1873 O O . ALA A 1 255 ? -10.188 -8.874 6.934 1.00 88.62 255 ALA A O 1
ATOM 1874 N N . GLU A 1 256 ? -10.793 -10.889 6.108 1.00 90.31 256 GLU A N 1
ATOM 1875 C CA . GLU A 1 256 ? -11.572 -10.438 4.956 1.00 90.31 256 GLU A CA 1
ATOM 1876 C C . GLU A 1 256 ? -12.816 -11.322 4.814 1.00 90.31 256 GLU A C 1
ATOM 1878 O O . GLU A 1 256 ? -12.718 -12.546 4.858 1.00 90.31 256 GLU A O 1
ATOM 1883 N N . GLU A 1 257 ? -13.972 -10.701 4.598 1.00 86.19 257 GLU A N 1
ATOM 1884 C CA . GLU A 1 257 ? -15.227 -11.360 4.246 1.00 86.19 257 GLU A CA 1
ATOM 1885 C C . GLU A 1 257 ? -15.841 -10.640 3.042 1.00 86.19 257 GLU A C 1
ATOM 1887 O O . GLU A 1 257 ? -16.133 -9.444 3.093 1.00 86.19 257 GLU A O 1
ATOM 1892 N N . ARG A 1 258 ? -16.063 -11.358 1.940 1.00 80.69 258 ARG A N 1
ATOM 1893 C CA . ARG A 1 258 ? -16.788 -10.824 0.780 1.00 80.69 258 ARG A CA 1
ATOM 1894 C C . ARG A 1 258 ? -18.262 -11.158 0.909 1.00 80.69 258 ARG A C 1
ATOM 1896 O O . ARG A 1 258 ? -18.623 -12.324 1.039 1.00 80.69 258 ARG A O 1
ATOM 1903 N N . ARG A 1 259 ? -19.111 -10.138 0.849 1.00 81.75 259 ARG A N 1
ATOM 1904 C CA . ARG A 1 259 ? -20.557 -10.268 1.041 1.00 81.75 259 ARG A CA 1
ATOM 1905 C C . ARG A 1 259 ? -21.288 -10.409 -0.288 1.00 81.75 259 ARG A C 1
ATOM 1907 O O . ARG A 1 259 ? -20.803 -9.997 -1.342 1.00 81.75 259 ARG A O 1
ATOM 1914 N N . SER A 1 260 ? -22.490 -10.976 -0.232 1.00 71.31 260 SER A N 1
ATOM 1915 C CA . SER A 1 260 ? -23.344 -11.210 -1.405 1.00 71.31 260 SER A CA 1
ATOM 1916 C C . SER A 1 260 ? -23.806 -9.920 -2.097 1.00 71.31 260 SER A C 1
ATOM 191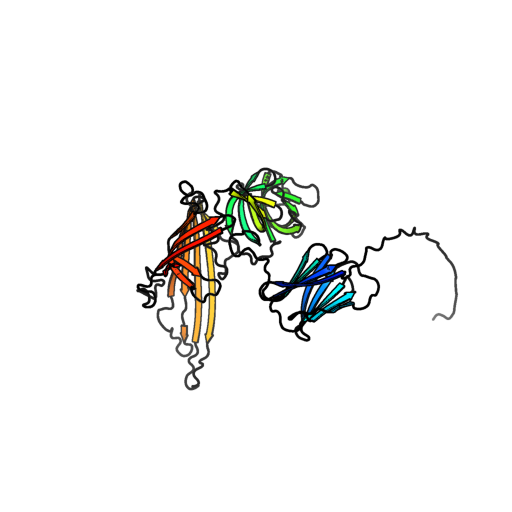8 O O . SER A 1 260 ? -24.081 -9.934 -3.295 1.00 71.31 260 SER A O 1
ATOM 1920 N N . ASP A 1 261 ? -23.833 -8.793 -1.381 1.00 75.75 261 ASP A N 1
ATOM 1921 C CA . ASP A 1 261 ? -24.102 -7.456 -1.933 1.00 75.75 261 ASP A CA 1
ATOM 1922 C C . ASP A 1 261 ? -22.902 -6.855 -2.705 1.00 75.75 261 ASP A C 1
ATOM 1924 O O . ASP A 1 261 ? -22.995 -5.776 -3.308 1.00 75.75 261 ASP A O 1
ATOM 1928 N N . GLY A 1 262 ? -21.773 -7.572 -2.721 1.00 69.69 262 GLY A N 1
ATOM 1929 C CA . GLY A 1 262 ? -20.516 -7.190 -3.353 1.00 69.69 262 GLY A CA 1
ATOM 1930 C C . GLY A 1 262 ? -19.628 -6.290 -2.494 1.00 69.69 262 GLY A C 1
ATOM 1931 O O . GLY A 1 262 ? -18.581 -5.865 -2.979 1.00 69.69 262 GLY A O 1
ATOM 1932 N N . SER A 1 263 ? -20.033 -5.956 -1.265 1.00 83.19 263 SER A N 1
ATOM 1933 C CA . SER A 1 263 ? -19.164 -5.265 -0.313 1.00 83.19 263 SER A CA 1
ATOM 1934 C C . SER A 1 263 ? -18.126 -6.223 0.276 1.00 83.19 263 SER A C 1
ATOM 1936 O O . SER A 1 263 ? -18.286 -7.446 0.254 1.00 83.19 263 SER A O 1
ATOM 1938 N N . ILE A 1 264 ? -17.040 -5.660 0.798 1.00 88.06 264 ILE A N 1
ATOM 1939 C CA . ILE A 1 264 ? -15.984 -6.411 1.477 1.00 88.06 264 ILE A CA 1
ATOM 1940 C C . ILE A 1 264 ? -15.874 -5.894 2.906 1.00 88.06 264 ILE A C 1
ATOM 1942 O O . ILE A 1 264 ? -15.637 -4.705 3.115 1.00 88.06 264 ILE A O 1
ATOM 1946 N N . ALA A 1 265 ? -16.038 -6.774 3.884 1.00 92.31 265 ALA A N 1
ATOM 1947 C CA . ALA A 1 265 ? -15.715 -6.493 5.272 1.00 92.31 265 ALA A CA 1
ATOM 1948 C C . ALA A 1 265 ? -14.247 -6.836 5.511 1.00 92.31 265 ALA A C 1
ATOM 1950 O O . ALA A 1 265 ? -13.800 -7.941 5.212 1.00 92.31 265 ALA A O 1
ATOM 1951 N N . LEU A 1 266 ? -13.491 -5.887 6.042 1.00 95.06 266 LEU A N 1
ATOM 1952 C CA . LEU A 1 266 ? -12.094 -6.059 6.405 1.00 95.06 266 LEU A CA 1
ATOM 1953 C C . LEU A 1 266 ? -11.945 -5.848 7.903 1.00 95.06 266 LEU A C 1
ATOM 1955 O O . LEU A 1 266 ? -12.579 -4.965 8.475 1.00 95.06 266 LEU A O 1
ATOM 1959 N N . THR A 1 267 ? -11.051 -6.600 8.529 1.00 95.25 267 THR A N 1
ATOM 1960 C CA . THR A 1 267 ? -10.589 -6.292 9.883 1.00 95.25 267 THR A CA 1
ATOM 1961 C C . THR A 1 267 ? -9.205 -5.670 9.804 1.00 95.25 267 THR A C 1
ATOM 1963 O O . THR A 1 267 ? -8.256 -6.318 9.363 1.00 95.25 267 THR A O 1
ATOM 1966 N N . ILE A 1 268 ? -9.083 -4.412 10.228 1.00 95.19 268 ILE A N 1
ATOM 1967 C CA . ILE A 1 268 ? -7.820 -3.664 10.260 1.00 95.19 268 ILE A CA 1
ATOM 1968 C C . ILE A 1 268 ? -7.655 -3.099 11.667 1.00 95.19 268 ILE A C 1
ATOM 1970 O O . ILE A 1 268 ? -8.548 -2.438 12.178 1.00 95.19 268 ILE A O 1
ATOM 1974 N N . LEU A 1 269 ? -6.528 -3.388 12.323 1.00 94.69 269 LEU A N 1
ATOM 1975 C CA . LEU A 1 269 ? -6.302 -3.050 13.740 1.00 94.69 269 LEU A CA 1
ATOM 1976 C C . LEU A 1 269 ? -7.359 -3.613 14.713 1.00 94.69 269 LEU A C 1
ATOM 1978 O O . LEU A 1 269 ? -7.550 -3.081 15.801 1.00 94.69 269 LEU A O 1
ATOM 1982 N N . GLY A 1 270 ? -8.048 -4.696 14.338 1.00 92.88 270 GLY A N 1
ATOM 1983 C CA . GLY A 1 270 ? -9.180 -5.245 15.097 1.00 92.88 270 GLY A CA 1
ATOM 1984 C C . GLY A 1 270 ? -10.498 -4.485 14.906 1.00 92.88 270 GLY A C 1
ATOM 1985 O O . GLY A 1 270 ? -11.483 -4.823 15.549 1.00 92.88 270 GLY A O 1
ATOM 1986 N N . VAL A 1 271 ? -10.528 -3.488 14.018 1.00 95.38 271 VAL A N 1
ATOM 1987 C CA . VAL A 1 271 ? -11.711 -2.690 13.680 1.00 95.38 271 VAL A CA 1
ATOM 1988 C C . VAL A 1 271 ? -12.329 -3.190 12.381 1.00 95.38 271 VAL A C 1
ATOM 1990 O O . VAL A 1 271 ? -11.609 -3.461 11.416 1.00 95.38 271 VAL A O 1
ATOM 1993 N N . GLU A 1 272 ? -13.659 -3.283 12.342 1.00 96.06 272 GLU A N 1
ATOM 1994 C CA . GLU A 1 272 ? -14.394 -3.585 11.115 1.00 96.06 272 GLU A CA 1
ATOM 1995 C C . GLU A 1 272 ? -14.396 -2.374 10.167 1.00 96.06 272 GLU A C 1
ATOM 1997 O O . GLU A 1 272 ? -14.734 -1.243 10.530 1.00 96.06 272 GLU A O 1
ATOM 2002 N N . VAL A 1 273 ? -14.030 -2.633 8.917 1.00 96.62 273 VAL A N 1
ATOM 2003 C CA . VAL A 1 273 ? -14.004 -1.668 7.826 1.00 96.62 273 VAL A CA 1
ATOM 2004 C C . VAL A 1 273 ? -14.823 -2.226 6.674 1.00 96.62 273 VAL A C 1
ATOM 2006 O O . VAL A 1 273 ? -14.526 -3.302 6.164 1.00 96.62 273 VAL A O 1
ATOM 2009 N N . ILE A 1 274 ? -15.837 -1.489 6.229 1.00 95.06 274 ILE A N 1
ATOM 2010 C CA . ILE A 1 274 ? -16.679 -1.896 5.103 1.00 95.06 274 ILE A CA 1
ATOM 2011 C C . ILE A 1 274 ? -16.213 -1.184 3.850 1.00 95.06 274 ILE A C 1
ATOM 2013 O O . ILE A 1 274 ? -16.241 0.042 3.789 1.00 95.06 274 ILE A O 1
ATOM 2017 N N . VAL A 1 275 ? -15.825 -1.948 2.836 1.00 90.12 275 VAL A N 1
ATOM 2018 C CA . VAL A 1 275 ? -15.536 -1.459 1.491 1.00 90.12 275 VAL A CA 1
ATOM 2019 C C . VAL A 1 275 ? -16.767 -1.692 0.616 1.00 90.12 275 VAL A C 1
ATOM 2021 O O . VAL A 1 275 ? -17.053 -2.838 0.265 1.00 90.12 275 VAL A O 1
ATOM 2024 N N . PRO A 1 276 ? -17.535 -0.644 0.263 1.00 86.06 276 PRO A N 1
ATOM 2025 C CA . PRO A 1 276 ? -18.713 -0.793 -0.580 1.00 86.06 276 PRO A CA 1
ATOM 2026 C C . PRO A 1 276 ? -18.352 -1.318 -1.968 1.00 86.06 276 PRO A C 1
ATOM 2028 O O . PRO A 1 276 ? -17.282 -1.023 -2.500 1.00 86.06 276 PRO A O 1
ATOM 2031 N N . ALA A 1 277 ? -19.308 -1.993 -2.603 1.00 71.25 277 ALA A N 1
ATOM 2032 C CA . ALA A 1 277 ? -19.172 -2.713 -3.870 1.00 71.25 277 ALA A CA 1
ATOM 2033 C C . ALA A 1 277 ? -18.881 -1.857 -5.130 1.00 71.25 277 ALA A C 1
ATOM 2035 O O . ALA A 1 277 ? -19.125 -2.278 -6.255 1.00 71.25 277 ALA A O 1
ATOM 2036 N N . GLY A 1 278 ? -18.420 -0.623 -4.955 1.00 67.06 278 GLY A N 1
ATOM 2037 C CA . GLY A 1 278 ? -18.018 0.286 -6.023 1.00 67.06 278 GLY A CA 1
ATOM 2038 C C . GLY A 1 278 ? -16.793 1.129 -5.682 1.00 67.06 278 GLY A C 1
ATOM 2039 O O . GLY A 1 278 ? -16.481 2.047 -6.445 1.00 67.06 278 GLY A O 1
ATOM 2040 N N . VAL A 1 279 ? -16.153 0.860 -4.540 1.00 73.25 279 VAL A N 1
ATOM 2041 C CA . VAL A 1 279 ? -14.856 1.420 -4.169 1.00 73.25 279 VAL A CA 1
ATOM 2042 C C . VAL A 1 279 ? -13.791 0.455 -4.684 1.00 73.25 279 VAL A C 1
ATOM 2044 O O . VAL A 1 279 ? -13.759 -0.688 -4.227 1.00 73.25 279 VAL A O 1
ATOM 2047 N N . PRO A 1 280 ? -12.923 0.876 -5.618 1.00 68.31 280 PRO A N 1
ATOM 2048 C CA . PRO A 1 280 ? -11.880 0.001 -6.120 1.00 68.31 280 PRO A CA 1
ATOM 2049 C C . PRO A 1 280 ? -10.941 -0.397 -4.990 1.00 68.31 280 PRO A C 1
ATOM 2051 O O . PRO A 1 280 ? -10.360 0.447 -4.306 1.00 68.31 280 PRO A O 1
ATOM 2054 N N . THR A 1 281 ? -10.773 -1.701 -4.824 1.00 70.81 281 THR A N 1
ATOM 2055 C CA . THR A 1 281 ? -9.725 -2.299 -3.991 1.00 70.81 281 THR A CA 1
ATOM 2056 C C . THR A 1 281 ? -8.453 -2.579 -4.783 1.00 70.81 281 THR A C 1
ATOM 2058 O O . THR A 1 281 ? -7.461 -3.021 -4.205 1.00 70.81 281 THR A O 1
ATOM 2061 N N . ARG A 1 282 ? -8.498 -2.324 -6.096 1.00 65.44 282 ARG A N 1
ATOM 2062 C CA . ARG A 1 282 ? -7.433 -2.509 -7.080 1.00 65.44 282 ARG A CA 1
ATOM 2063 C C . ARG A 1 282 ? -7.191 -1.216 -7.854 1.00 65.44 282 ARG A C 1
ATOM 2065 O O . ARG A 1 282 ? -8.097 -0.394 -7.989 1.00 65.44 282 ARG A O 1
ATOM 2072 N N . GLY A 1 283 ? -5.966 -1.033 -8.322 1.00 63.62 283 GLY A N 1
ATOM 2073 C CA . GLY A 1 283 ? -5.487 0.141 -9.041 1.00 63.62 283 GLY A CA 1
ATOM 2074 C C . GLY A 1 283 ? -4.355 0.860 -8.304 1.00 63.62 283 GLY A C 1
ATOM 2075 O O . GLY A 1 283 ? -3.309 1.117 -8.884 1.00 63.62 283 GLY A O 1
ATOM 2076 N N . SER A 1 284 ? -4.503 1.144 -7.006 1.00 62.91 284 SER A N 1
ATOM 2077 C CA . SER A 1 284 ? -3.394 1.719 -6.219 1.00 62.91 284 SER A CA 1
ATOM 2078 C C . SER A 1 284 ? -2.309 0.696 -5.861 1.00 62.91 284 SER A C 1
ATOM 2080 O O . SER A 1 284 ? -1.193 1.089 -5.537 1.00 62.91 284 SER A O 1
ATOM 2082 N N . ASP A 1 285 ? -2.629 -0.600 -5.914 1.00 67.19 285 ASP A N 1
ATOM 2083 C CA . ASP A 1 285 ? -1.664 -1.702 -5.877 1.00 67.19 285 ASP A CA 1
ATOM 2084 C C . ASP A 1 285 ? -0.902 -1.852 -7.191 1.00 67.19 285 ASP A C 1
ATOM 2086 O O . ASP A 1 285 ? 0.286 -2.126 -7.142 1.00 67.19 285 ASP A O 1
ATOM 2090 N N . LEU A 1 286 ? -1.540 -1.614 -8.343 1.00 69.44 286 LEU A N 1
ATOM 2091 C CA . LEU A 1 286 ? -0.853 -1.613 -9.644 1.00 69.44 286 LEU A CA 1
ATOM 2092 C C . LEU A 1 286 ? 0.243 -0.545 -9.695 1.00 69.44 286 LEU A C 1
ATOM 2094 O O . LEU A 1 286 ? 1.294 -0.750 -10.283 1.00 69.44 286 LEU A O 1
ATOM 2098 N N . ALA A 1 287 ? 0.016 0.583 -9.019 1.00 61.66 287 ALA A N 1
ATOM 2099 C CA . ALA A 1 287 ? 1.006 1.640 -8.858 1.00 61.66 287 ALA A CA 1
ATOM 2100 C C . ALA A 1 287 ? 2.113 1.297 -7.855 1.00 61.66 287 ALA A C 1
ATOM 2102 O O . ALA A 1 287 ? 2.950 2.157 -7.597 1.00 61.66 287 ALA A O 1
ATOM 2103 N N . LYS A 1 288 ? 2.105 0.114 -7.224 1.00 66.44 288 LYS A N 1
ATOM 2104 C CA . LYS A 1 288 ? 3.031 -0.268 -6.152 1.00 66.44 288 LYS A CA 1
ATOM 2105 C C . LYS A 1 288 ? 3.802 -1.520 -6.497 1.00 66.44 288 LYS A C 1
ATOM 2107 O O . LYS A 1 288 ? 3.233 -2.603 -6.590 1.00 66.44 288 LYS A O 1
ATOM 2112 N N . ARG A 1 289 ? 5.121 -1.375 -6.543 1.00 65.69 289 ARG A N 1
ATOM 2113 C CA . ARG A 1 289 ? 6.030 -2.504 -6.692 1.00 65.69 289 ARG A CA 1
ATOM 2114 C C . ARG A 1 289 ? 6.635 -2.911 -5.350 1.00 65.69 289 ARG A C 1
ATOM 2116 O O . ARG A 1 289 ? 6.736 -2.100 -4.429 1.00 65.69 289 ARG A O 1
ATOM 2123 N N . LEU A 1 290 ? 6.944 -4.199 -5.205 1.00 54.72 290 LEU A N 1
ATOM 2124 C CA . LEU A 1 290 ? 7.483 -4.775 -3.962 1.00 54.72 290 LEU A CA 1
ATOM 2125 C C . LEU A 1 290 ? 9.009 -4.630 -3.855 1.00 54.72 290 LEU A C 1
ATOM 2127 O O . LEU A 1 290 ? 9.560 -4.731 -2.756 1.00 54.72 290 LEU A O 1
ATOM 2131 N N . ASP A 1 291 ? 9.681 -4.439 -4.982 1.00 56.38 291 ASP A N 1
ATOM 2132 C CA . ASP A 1 291 ? 11.118 -4.221 -5.136 1.00 56.38 291 ASP A CA 1
ATOM 2133 C C . ASP A 1 291 ? 11.515 -2.748 -4.938 1.00 56.38 291 ASP A C 1
ATOM 2135 O O . ASP A 1 291 ? 12.600 -2.475 -4.428 1.00 56.38 291 ASP A O 1
ATOM 2139 N N . GLU A 1 292 ? 10.618 -1.808 -5.235 1.00 65.50 292 GLU A N 1
ATOM 2140 C CA . GLU A 1 292 ? 10.872 -0.371 -5.089 1.00 65.50 292 GLU A CA 1
ATOM 2141 C C . GLU A 1 292 ? 10.852 0.105 -3.629 1.00 65.50 292 GLU A C 1
ATOM 2143 O O . GLU A 1 292 ? 9.916 -0.149 -2.857 1.00 65.50 292 GLU A O 1
ATOM 2148 N N . LYS A 1 293 ? 11.879 0.867 -3.237 1.00 64.38 293 LYS A N 1
ATOM 2149 C CA . LYS A 1 293 ? 11.947 1.481 -1.911 1.00 64.38 293 LYS A CA 1
ATOM 2150 C C . LYS A 1 293 ? 11.207 2.808 -1.941 1.00 64.38 293 LYS A C 1
ATOM 2152 O O . LYS A 1 293 ? 11.638 3.778 -2.547 1.00 64.38 293 LYS A O 1
ATOM 2157 N N . ARG A 1 294 ? 10.089 2.881 -1.221 1.00 67.12 294 ARG A N 1
ATOM 2158 C CA . ARG A 1 294 ? 9.300 4.114 -1.113 1.00 67.12 294 ARG A CA 1
ATOM 2159 C C . ARG A 1 294 ? 9.339 4.675 0.299 1.00 67.12 294 ARG A C 1
ATOM 2161 O O . ARG A 1 294 ? 9.279 3.899 1.258 1.00 67.12 294 ARG A O 1
ATOM 2168 N N . PRO A 1 295 ? 9.367 6.008 0.454 1.00 65.75 295 PRO A N 1
ATOM 2169 C CA . PRO A 1 295 ? 9.215 6.629 1.753 1.00 65.75 295 PRO A CA 1
ATOM 2170 C C . PRO A 1 295 ? 7.833 6.311 2.331 1.00 65.75 295 PRO A C 1
ATOM 2172 O O . PRO A 1 295 ? 6.816 6.275 1.635 1.00 65.75 295 PRO A O 1
ATOM 2175 N N . ASP A 1 296 ? 7.796 6.100 3.644 1.00 59.09 296 ASP A N 1
ATOM 2176 C CA . ASP A 1 296 ? 6.572 5.754 4.369 1.00 59.09 296 ASP A CA 1
ATOM 2177 C C . ASP A 1 296 ? 5.519 6.864 4.347 1.00 59.09 296 ASP A C 1
ATOM 2179 O O . ASP A 1 296 ? 4.312 6.598 4.343 1.00 59.09 296 ASP A O 1
ATOM 2183 N N . LYS A 1 297 ? 5.993 8.112 4.360 1.00 64.50 297 LYS A N 1
ATOM 2184 C CA . LYS A 1 297 ? 5.182 9.310 4.189 1.00 64.50 297 LYS A CA 1
ATOM 2185 C C . LYS A 1 297 ? 5.381 9.794 2.756 1.00 64.50 297 LYS A C 1
ATOM 2187 O O . LYS A 1 297 ? 6.464 10.230 2.389 1.00 64.50 297 LYS A O 1
ATOM 2192 N N . GLN A 1 298 ? 4.324 9.672 1.964 1.00 77.00 298 GLN A N 1
ATOM 2193 C CA . GLN A 1 298 ? 4.211 10.296 0.650 1.00 77.00 298 GLN A CA 1
ATOM 2194 C C . GLN A 1 298 ? 3.326 11.526 0.788 1.00 77.00 298 GLN A C 1
ATOM 2196 O O . GLN A 1 298 ? 2.311 11.485 1.496 1.00 77.00 298 GLN A O 1
ATOM 2201 N N . GLU A 1 299 ? 3.692 12.599 0.104 1.00 80.06 299 GLU A N 1
ATOM 2202 C CA . GLU A 1 299 ? 2.938 13.841 0.167 1.00 80.06 299 GLU A CA 1
ATOM 2203 C C . GLU A 1 299 ? 1.659 13.706 -0.650 1.00 80.06 299 GLU A C 1
ATOM 2205 O O . GLU A 1 299 ? 1.666 13.223 -1.780 1.00 80.06 299 GLU A O 1
ATOM 2210 N N . THR A 1 300 ? 0.529 14.096 -0.063 1.00 80.00 300 THR A N 1
ATOM 2211 C CA . THR A 1 300 ? -0.760 14.098 -0.760 1.00 80.00 300 THR A CA 1
ATOM 2212 C C . THR A 1 300 ? -1.314 15.508 -0.796 1.00 80.00 300 THR A C 1
ATOM 2214 O O . THR A 1 300 ? -1.681 16.082 0.228 1.00 80.00 300 THR A O 1
ATOM 2217 N N . LEU A 1 301 ? -1.393 16.054 -2.002 1.00 83.56 301 LEU A N 1
ATOM 2218 C CA . LEU A 1 301 ? -1.868 17.399 -2.284 1.00 83.56 301 LEU A CA 1
ATOM 2219 C C . LEU A 1 301 ? -3.290 17.330 -2.847 1.00 83.56 301 LEU A C 1
ATOM 2221 O O . LEU A 1 301 ? -3.654 16.379 -3.534 1.00 83.56 301 LEU A O 1
ATOM 2225 N N . SER A 1 302 ? -4.112 18.343 -2.572 1.00 83.75 302 SER A N 1
ATOM 2226 C CA . SER A 1 302 ? -5.437 18.465 -3.189 1.00 83.75 302 SER A CA 1
ATOM 2227 C C . SER A 1 302 ? -5.338 19.331 -4.441 1.00 83.75 302 SER A C 1
ATOM 2229 O O . SER A 1 302 ? -5.128 20.538 -4.343 1.00 83.75 302 SER A O 1
ATOM 2231 N N . ILE A 1 303 ? -5.500 18.724 -5.615 1.00 84.12 303 ILE A N 1
ATOM 2232 C CA . ILE A 1 303 ? -5.503 19.397 -6.916 1.00 84.12 303 ILE A CA 1
ATOM 2233 C C . ILE A 1 303 ? -6.892 19.240 -7.533 1.00 84.12 303 ILE A C 1
ATOM 2235 O O . ILE A 1 303 ? -7.371 18.124 -7.739 1.00 84.12 303 ILE A O 1
ATOM 2239 N N . PHE A 1 304 ? -7.567 20.365 -7.789 1.00 86.88 304 PHE A N 1
ATOM 2240 C CA . PHE A 1 304 ? -8.967 20.407 -8.242 1.00 86.88 304 PHE A CA 1
ATOM 2241 C C . PHE A 1 304 ? -9.928 19.618 -7.327 1.00 86.88 304 PHE A C 1
ATOM 2243 O O . PHE A 1 304 ? -10.841 18.933 -7.787 1.00 86.88 304 PHE A O 1
ATOM 2250 N N . GLY A 1 305 ? -9.697 19.682 -6.009 1.00 77.69 305 GLY A N 1
ATOM 2251 C CA . GLY A 1 305 ? -10.506 18.978 -5.007 1.00 77.69 305 GLY A CA 1
ATOM 2252 C C . GLY A 1 305 ? -10.271 17.464 -4.954 1.00 77.69 305 GLY A C 1
ATOM 2253 O O . GLY A 1 305 ? -11.062 16.740 -4.347 1.00 77.69 305 GLY A O 1
ATOM 2254 N N . ARG A 1 306 ? -9.209 16.971 -5.600 1.00 81.50 306 ARG A N 1
ATOM 2255 C CA . ARG A 1 306 ? -8.877 15.547 -5.716 1.00 81.50 306 ARG A CA 1
ATOM 2256 C C . ARG A 1 306 ? -7.440 15.293 -5.263 1.00 81.50 306 ARG A C 1
ATOM 2258 O O . ARG A 1 306 ? -6.585 16.151 -5.460 1.00 81.50 306 ARG A O 1
ATOM 2265 N N . PRO A 1 307 ? -7.161 14.138 -4.645 1.00 79.62 307 PRO A N 1
ATOM 2266 C CA . PRO A 1 307 ? -5.825 13.832 -4.154 1.00 79.62 307 PRO A CA 1
ATOM 2267 C C . PRO A 1 307 ? -4.866 13.533 -5.313 1.00 79.62 307 PRO A C 1
ATOM 2269 O O . PRO A 1 307 ? -5.143 12.675 -6.154 1.00 79.62 307 PRO A O 1
ATOM 2272 N N . LEU A 1 308 ? -3.724 14.210 -5.308 1.00 87.00 308 LEU A N 1
ATOM 2273 C CA . LEU A 1 308 ? -2.504 13.796 -5.984 1.00 87.00 308 LEU A CA 1
ATOM 2274 C C . LEU A 1 308 ? -1.526 13.330 -4.910 1.00 87.00 308 LEU A C 1
ATOM 2276 O O . LEU A 1 308 ? -1.139 14.127 -4.057 1.00 87.00 308 LEU A O 1
ATOM 2280 N N . THR A 1 309 ? -1.124 12.067 -4.956 1.00 86.00 309 THR A N 1
ATOM 2281 C CA . THR A 1 309 ? -0.033 11.554 -4.126 1.00 86.00 309 THR A CA 1
ATOM 2282 C C . THR A 1 309 ? 1.257 11.600 -4.930 1.00 86.00 309 THR A C 1
ATOM 2284 O O . THR A 1 309 ? 1.287 11.097 -6.049 1.00 86.00 309 THR A O 1
ATOM 2287 N N . ILE A 1 310 ? 2.299 12.206 -4.365 1.00 87.88 310 ILE A N 1
ATOM 2288 C CA . ILE A 1 310 ? 3.632 12.303 -4.960 1.00 87.88 310 ILE A CA 1
ATOM 2289 C C . ILE A 1 310 ? 4.614 11.570 -4.049 1.00 87.88 310 ILE A C 1
ATOM 2291 O O . ILE A 1 310 ? 4.598 11.739 -2.825 1.00 87.88 310 ILE A O 1
ATOM 2295 N N . GLY A 1 311 ? 5.457 10.745 -4.653 1.00 87.00 311 GLY A N 1
ATOM 2296 C CA . GLY A 1 311 ? 6.509 10.000 -3.979 1.00 87.00 311 GLY A CA 1
ATOM 2297 C C . GLY A 1 311 ? 7.760 9.920 -4.840 1.00 87.00 311 GLY A C 1
ATOM 2298 O O . GLY A 1 311 ? 7.803 10.455 -5.947 1.00 87.00 311 GLY A O 1
ATOM 2299 N N . GLY A 1 312 ? 8.781 9.254 -4.317 1.00 84.88 312 GLY A N 1
ATOM 2300 C CA . GLY A 1 312 ? 10.022 9.057 -5.042 1.00 84.88 312 GLY A CA 1
ATOM 2301 C C . GLY A 1 312 ? 11.126 8.458 -4.186 1.00 84.88 312 GLY A C 1
ATOM 2302 O O . GLY A 1 312 ? 10.966 8.309 -2.972 1.00 84.88 312 GLY A O 1
ATOM 2303 N N . GLU A 1 313 ? 12.242 8.158 -4.834 1.00 86.00 313 GLU A N 1
ATOM 2304 C CA . GLU A 1 313 ? 13.484 7.688 -4.226 1.00 86.00 313 GLU A CA 1
ATOM 2305 C C . GLU A 1 313 ? 14.631 8.608 -4.658 1.00 86.00 313 GLU A C 1
ATOM 2307 O O . GLU A 1 313 ? 14.665 9.101 -5.784 1.00 86.00 313 GLU A O 1
ATOM 2312 N N . LEU A 1 314 ? 15.561 8.862 -3.739 1.00 86.12 314 LEU A N 1
ATOM 2313 C CA . LEU A 1 314 ? 16.837 9.502 -4.028 1.00 86.12 314 LEU A CA 1
ATOM 2314 C C . LEU A 1 314 ? 17.925 8.537 -3.574 1.00 86.12 314 LEU A C 1
ATOM 2316 O O . LEU A 1 314 ? 18.044 8.266 -2.377 1.00 86.12 314 LEU A O 1
ATOM 2320 N N . GLN A 1 315 ? 18.727 8.065 -4.518 1.00 85.81 315 GLN A N 1
ATOM 2321 C CA . GLN A 1 315 ? 19.919 7.282 -4.239 1.00 85.81 315 GLN A CA 1
ATOM 2322 C C . GLN A 1 315 ? 21.149 8.077 -4.669 1.00 85.81 315 GLN A C 1
ATOM 2324 O O . GLN A 1 315 ? 21.172 8.680 -5.737 1.00 85.81 315 GLN A O 1
ATOM 2329 N N . VAL A 1 316 ? 22.159 8.084 -3.802 1.00 87.38 316 VAL A N 1
ATOM 2330 C CA . VAL A 1 316 ? 23.465 8.696 -4.052 1.00 87.38 316 VAL A CA 1
ATOM 2331 C C . VAL A 1 316 ? 24.507 7.631 -3.754 1.00 87.38 316 VAL A C 1
ATOM 2333 O O . VAL A 1 316 ? 24.601 7.172 -2.610 1.00 87.38 316 VAL A O 1
ATOM 2336 N N . LEU A 1 317 ? 25.247 7.202 -4.771 1.00 87.88 317 LEU A N 1
ATOM 2337 C CA . LEU A 1 317 ? 26.251 6.150 -4.648 1.00 87.88 317 LEU A CA 1
ATOM 2338 C C . LEU A 1 317 ? 27.568 6.632 -5.244 1.00 87.88 317 LEU A C 1
ATOM 2340 O O . LEU A 1 317 ? 27.629 7.091 -6.377 1.00 87.88 317 LEU A O 1
ATOM 2344 N N . THR A 1 318 ? 28.645 6.511 -4.474 1.00 86.56 318 THR A N 1
ATOM 2345 C CA . THR A 1 318 ? 30.006 6.744 -4.962 1.00 86.56 318 THR A CA 1
ATOM 2346 C C . THR A 1 318 ? 30.794 5.452 -4.841 1.00 86.56 318 THR A C 1
ATOM 2348 O O . THR A 1 318 ? 30.985 4.940 -3.737 1.00 86.56 318 THR A O 1
ATOM 2351 N N . GLU A 1 319 ? 31.267 4.937 -5.970 1.00 86.38 319 GLU A N 1
ATOM 2352 C CA . GLU A 1 319 ? 32.092 3.739 -6.048 1.00 86.38 319 GLU A CA 1
ATOM 2353 C C . GLU A 1 319 ? 33.513 4.110 -6.488 1.00 86.38 319 GLU A C 1
ATOM 2355 O O . GLU A 1 319 ? 33.728 4.867 -7.432 1.00 86.38 319 GLU A O 1
ATOM 2360 N N . TYR A 1 320 ? 34.512 3.571 -5.792 1.00 86.00 320 TYR A N 1
ATOM 2361 C CA . TYR A 1 320 ? 35.902 3.630 -6.234 1.00 86.00 320 TYR A CA 1
ATOM 2362 C C . TYR A 1 320 ? 36.282 2.280 -6.829 1.00 86.00 320 TYR A C 1
ATOM 2364 O O . TYR A 1 320 ? 36.286 1.266 -6.126 1.00 86.00 320 TYR A O 1
ATOM 2372 N N . ARG A 1 321 ? 36.646 2.280 -8.111 1.00 79.81 321 ARG A N 1
ATOM 2373 C CA . ARG A 1 321 ? 37.107 1.088 -8.817 1.00 79.81 321 ARG A CA 1
ATOM 2374 C C . ARG A 1 321 ? 38.592 1.198 -9.106 1.00 79.81 321 ARG A C 1
ATOM 2376 O O . ARG A 1 321 ? 39.046 2.103 -9.810 1.00 79.81 321 ARG A O 1
ATOM 2383 N N . ARG A 1 322 ? 39.346 0.243 -8.558 1.00 77.44 322 ARG A N 1
ATOM 2384 C CA . ARG A 1 322 ? 40.747 0.038 -8.931 1.00 77.44 322 ARG A CA 1
ATOM 2385 C C . ARG A 1 322 ? 40.809 -0.573 -10.315 1.00 77.44 322 ARG A C 1
ATOM 2387 O O . ARG A 1 322 ? 39.934 -1.352 -10.691 1.00 77.44 322 ARG A O 1
ATOM 2394 N N . ASN A 1 323 ? 41.857 -0.232 -11.047 1.00 70.38 323 ASN A N 1
ATOM 2395 C CA . ASN A 1 323 ? 42.141 -0.899 -12.302 1.00 70.38 323 ASN A CA 1
ATOM 2396 C C . ASN A 1 323 ? 42.368 -2.406 -12.057 1.00 70.38 323 ASN A C 1
ATOM 2398 O O . ASN A 1 323 ? 43.203 -2.776 -11.234 1.00 70.38 323 ASN A O 1
ATOM 2402 N N . PHE A 1 324 ? 41.595 -3.257 -12.736 1.00 64.12 324 PHE A N 1
ATOM 2403 C CA . PHE A 1 324 ? 41.751 -4.718 -12.716 1.00 64.12 324 PHE A CA 1
ATOM 2404 C C . PHE A 1 324 ? 42.350 -5.246 -14.027 1.00 64.12 324 PHE A C 1
ATOM 2406 O O . PHE A 1 324 ? 42.336 -6.461 -14.246 1.00 64.12 324 PHE A O 1
ATOM 2413 N N . ASP A 1 325 ? 42.852 -4.379 -14.922 1.00 64.88 325 ASP A N 1
ATOM 2414 C CA . ASP A 1 325 ? 43.729 -4.893 -15.971 1.00 64.88 325 ASP A CA 1
ATOM 2415 C C . ASP A 1 325 ? 44.953 -5.539 -15.292 1.00 64.88 325 ASP A C 1
ATOM 2417 O O . ASP A 1 325 ? 45.488 -5.048 -14.303 1.00 64.88 325 ASP A O 1
ATOM 2421 N N . LEU A 1 326 ? 45.344 -6.731 -15.748 1.00 64.44 326 LEU A N 1
ATOM 2422 C CA . LEU A 1 326 ? 46.483 -7.479 -15.192 1.00 64.44 326 LEU A CA 1
ATOM 2423 C C . LEU A 1 326 ? 47.834 -6.813 -15.542 1.00 64.44 326 LEU A C 1
ATOM 2425 O O . LEU A 1 326 ? 48.875 -7.465 -15.494 1.00 64.44 326 LEU A O 1
ATOM 2429 N N . ASP A 1 327 ? 47.806 -5.544 -15.957 1.00 66.62 327 ASP A N 1
ATOM 2430 C CA . ASP A 1 327 ? 48.934 -4.758 -16.428 1.00 66.62 327 ASP A CA 1
ATOM 2431 C C . ASP A 1 327 ? 49.143 -3.547 -15.508 1.00 66.62 327 ASP A C 1
ATOM 2433 O O . ASP A 1 327 ? 48.577 -2.468 -15.691 1.00 66.62 327 ASP A O 1
ATOM 2437 N N . ASP A 1 328 ? 50.028 -3.716 -14.524 1.00 62.22 328 ASP A N 1
ATOM 2438 C CA . ASP A 1 328 ? 50.407 -2.669 -13.567 1.00 62.22 328 ASP A CA 1
ATOM 2439 C C . ASP A 1 328 ? 51.114 -1.456 -14.221 1.00 62.22 328 ASP A C 1
ATOM 2441 O O . ASP A 1 328 ? 51.468 -0.496 -13.528 1.00 62.22 328 ASP A O 1
ATOM 2445 N N . ALA A 1 329 ? 51.340 -1.457 -15.544 1.00 63.97 329 ALA A N 1
ATOM 2446 C CA . ALA A 1 329 ? 52.025 -0.371 -16.243 1.00 63.97 329 ALA A CA 1
ATOM 2447 C C . ALA A 1 329 ? 51.244 0.956 -16.247 1.00 63.97 329 ALA A C 1
ATOM 2449 O O . ALA A 1 329 ? 51.858 2.019 -16.371 1.00 63.97 329 ALA A O 1
ATOM 2450 N N . THR A 1 330 ? 49.913 0.938 -16.088 1.00 61.38 330 THR A N 1
ATOM 2451 C CA . THR A 1 330 ? 49.094 2.164 -16.041 1.00 61.38 330 THR A CA 1
ATOM 2452 C C . THR A 1 330 ? 48.056 2.124 -14.918 1.00 61.38 330 THR A C 1
ATOM 2454 O O . THR A 1 330 ? 47.168 1.278 -14.910 1.00 61.38 330 THR A O 1
ATOM 2457 N N . ARG A 1 331 ? 48.106 3.081 -13.979 1.00 64.50 331 ARG A N 1
ATOM 2458 C CA . ARG A 1 331 ? 47.033 3.264 -12.985 1.00 64.50 331 ARG A CA 1
ATOM 2459 C C . ARG A 1 331 ? 45.823 3.905 -13.662 1.00 64.50 331 ARG A C 1
ATOM 2461 O O . ARG A 1 331 ? 45.825 5.111 -13.859 1.00 64.50 331 ARG A O 1
ATOM 2468 N N . LYS A 1 332 ? 44.794 3.123 -13.991 1.00 71.06 332 LYS A N 1
ATOM 2469 C CA . LYS A 1 332 ? 43.523 3.617 -14.562 1.00 71.06 332 LYS A CA 1
ATOM 2470 C C . LYS A 1 332 ? 42.380 3.599 -13.550 1.00 71.06 332 LYS A C 1
ATOM 2472 O O . LYS A 1 332 ? 41.251 3.251 -13.893 1.00 71.06 332 LYS A O 1
ATOM 2477 N N . ASP A 1 333 ? 42.672 3.928 -12.298 1.00 82.06 333 ASP A N 1
ATOM 2478 C CA . ASP A 1 333 ? 41.651 3.967 -11.256 1.00 82.06 333 ASP A CA 1
ATOM 2479 C C . ASP A 1 333 ? 40.568 4.997 -11.599 1.00 82.06 333 ASP A C 1
ATOM 2481 O O . ASP A 1 333 ? 40.853 6.079 -12.132 1.00 82.06 333 ASP A O 1
ATOM 2485 N N . LYS A 1 334 ? 39.320 4.671 -11.265 1.00 83.31 334 LYS A N 1
ATOM 2486 C CA . LYS A 1 334 ? 38.172 5.545 -11.507 1.00 83.31 334 LYS A CA 1
ATOM 2487 C C . LYS A 1 334 ? 37.321 5.700 -10.259 1.00 83.31 334 LYS A C 1
ATOM 2489 O O . LYS A 1 334 ? 37.221 4.799 -9.427 1.00 83.31 334 LYS A O 1
ATOM 2494 N N . VAL A 1 335 ? 36.690 6.861 -10.160 1.00 83.69 335 VAL A N 1
ATOM 2495 C CA . VAL A 1 335 ? 35.574 7.108 -9.250 1.00 83.69 335 VAL A CA 1
ATOM 2496 C C . VAL A 1 335 ? 34.320 7.207 -10.100 1.00 83.69 335 VAL A C 1
ATOM 2498 O O . VAL A 1 335 ? 34.251 8.033 -11.011 1.00 83.69 335 VAL A O 1
ATOM 2501 N N . GLU A 1 336 ? 33.354 6.352 -9.810 1.00 84.62 336 GLU A N 1
ATOM 2502 C CA . GLU A 1 336 ? 32.041 6.321 -10.440 1.00 84.62 336 GLU A CA 1
ATOM 2503 C C . GLU A 1 336 ? 31.031 6.899 -9.449 1.00 84.62 336 GLU A C 1
ATOM 2505 O O . GLU A 1 336 ? 31.030 6.555 -8.265 1.00 84.62 336 GLU A O 1
ATOM 2510 N N . LEU A 1 337 ? 30.208 7.828 -9.919 1.00 85.06 337 LEU A N 1
ATOM 2511 C CA . LEU A 1 337 ? 28.998 8.223 -9.214 1.00 85.06 337 LEU A CA 1
ATOM 2512 C C . LEU A 1 337 ? 27.833 7.521 -9.908 1.00 85.06 337 LEU A C 1
ATOM 2514 O O . LEU A 1 337 ? 27.841 7.411 -11.131 1.00 85.06 337 LEU A O 1
ATOM 2518 N N . ASP A 1 338 ? 26.860 7.061 -9.137 1.00 85.31 338 ASP A N 1
ATOM 2519 C CA . ASP A 1 338 ? 25.614 6.467 -9.621 1.00 85.31 338 ASP A CA 1
ATOM 2520 C C . ASP A 1 338 ? 24.463 7.046 -8.796 1.00 85.31 338 ASP A C 1
ATOM 2522 O O . ASP A 1 338 ? 23.910 6.425 -7.881 1.00 85.31 338 ASP A O 1
ATOM 2526 N N . ASP A 1 339 ? 24.187 8.320 -9.063 1.00 89.19 339 ASP A N 1
ATOM 2527 C CA . ASP A 1 339 ? 23.126 9.052 -8.397 1.00 89.19 339 ASP A CA 1
ATOM 2528 C C . ASP A 1 339 ? 21.856 8.920 -9.230 1.00 89.19 339 ASP A C 1
ATOM 2530 O O . ASP A 1 339 ? 21.874 9.141 -10.440 1.00 89.19 339 ASP A O 1
ATOM 2534 N N . HIS A 1 340 ? 20.720 8.630 -8.610 1.00 89.31 340 HIS A N 1
ATOM 2535 C CA . HIS A 1 340 ? 19.450 8.693 -9.319 1.00 89.31 340 HIS A CA 1
ATOM 2536 C C . HIS A 1 340 ? 18.320 9.220 -8.451 1.00 89.31 340 HIS A C 1
ATOM 2538 O O . HIS A 1 340 ? 18.286 9.065 -7.228 1.00 89.31 340 HIS A O 1
ATOM 2544 N N . ILE A 1 341 ? 17.382 9.868 -9.130 1.00 90.88 341 ILE A N 1
ATOM 2545 C CA . ILE A 1 341 ? 16.145 10.382 -8.569 1.00 90.88 341 ILE A CA 1
ATOM 2546 C C . ILE A 1 341 ? 15.011 9.710 -9.312 1.00 90.88 341 ILE A C 1
ATOM 2548 O O . ILE A 1 341 ? 14.878 9.855 -10.525 1.00 90.88 341 ILE A O 1
ATOM 2552 N N . GLU A 1 342 ? 14.162 9.020 -8.577 1.00 91.25 342 GLU A N 1
ATOM 2553 C CA . GLU A 1 342 ? 12.917 8.495 -9.099 1.00 91.25 342 GLU A CA 1
ATOM 2554 C C . GLU A 1 342 ? 11.755 9.306 -8.548 1.00 91.25 342 GLU A C 1
ATOM 2556 O O . GLU A 1 342 ? 11.692 9.572 -7.350 1.00 91.25 342 GLU A O 1
ATOM 2561 N N . LEU A 1 343 ? 10.836 9.708 -9.421 1.00 92.12 343 LEU A N 1
ATOM 2562 C CA . LEU A 1 343 ? 9.642 10.456 -9.050 1.00 92.12 343 LEU A CA 1
ATOM 2563 C C . LEU A 1 343 ? 8.409 9.712 -9.539 1.00 92.12 343 LEU A C 1
ATOM 2565 O O . LEU A 1 343 ? 8.346 9.295 -10.694 1.00 92.12 343 LEU A O 1
ATOM 2569 N N . GLU A 1 344 ? 7.407 9.612 -8.673 1.00 91.81 344 GLU A N 1
ATOM 2570 C CA . GLU A 1 344 ? 6.120 9.005 -8.985 1.00 91.81 344 GLU A CA 1
ATOM 2571 C C . GLU A 1 344 ? 4.947 9.896 -8.573 1.00 91.81 344 GLU A C 1
ATOM 2573 O O . GLU A 1 344 ? 4.996 10.632 -7.583 1.00 91.81 344 GLU A O 1
ATOM 2578 N N . GLY A 1 345 ? 3.859 9.802 -9.332 1.00 91.56 345 GLY A N 1
ATOM 2579 C CA . GLY A 1 345 ? 2.614 10.510 -9.088 1.00 91.56 345 GLY A CA 1
ATOM 2580 C C . GLY A 1 345 ? 1.407 9.605 -9.302 1.00 91.56 345 GLY A C 1
ATOM 2581 O O . GLY A 1 345 ? 1.285 8.958 -10.339 1.00 91.56 345 GLY A O 1
ATOM 2582 N N . LEU A 1 346 ? 0.486 9.601 -8.338 1.00 90.19 346 LEU A N 1
ATOM 2583 C CA . LEU A 1 346 ? -0.793 8.896 -8.403 1.00 90.19 346 LEU A CA 1
ATOM 2584 C C . LEU A 1 346 ? -1.944 9.890 -8.225 1.00 90.19 346 LEU A C 1
ATOM 2586 O O . LEU A 1 346 ? -2.096 10.496 -7.161 1.00 90.19 346 LEU A O 1
ATOM 2590 N N . TYR A 1 347 ? -2.778 10.041 -9.250 1.00 90.00 347 TYR A N 1
ATOM 2591 C CA . TYR A 1 347 ? -3.877 11.003 -9.268 1.00 90.00 347 TYR A CA 1
ATOM 2592 C C . TYR A 1 347 ? -5.229 10.332 -9.487 1.00 90.00 347 TYR A C 1
ATOM 2594 O O . TYR A 1 347 ? -5.423 9.611 -10.462 1.00 90.00 347 TYR A O 1
ATOM 2602 N N . PHE A 1 348 ? -6.204 10.613 -8.623 1.00 84.94 348 PHE A N 1
ATOM 2603 C CA . PHE A 1 348 ? -7.565 10.093 -8.781 1.00 84.94 348 PHE A CA 1
ATOM 2604 C C . PHE A 1 348 ? -8.432 11.074 -9.571 1.00 84.94 348 PHE A C 1
ATOM 2606 O O . PHE A 1 348 ? -8.892 12.081 -9.030 1.00 84.94 348 PHE A O 1
ATOM 2613 N N . LEU A 1 349 ? -8.717 10.751 -10.834 1.00 87.94 349 LEU A N 1
ATOM 2614 C CA . LEU A 1 349 ? -9.690 11.475 -11.655 1.00 87.94 349 LEU A CA 1
ATOM 2615 C C . LEU A 1 349 ? -11.117 11.222 -11.157 1.00 87.94 349 LEU A C 1
ATOM 2617 O O . LEU A 1 349 ? -11.952 12.111 -11.131 1.00 87.94 349 LEU A O 1
ATOM 2621 N N . THR A 1 350 ? -11.435 10.015 -10.722 1.00 83.25 350 THR A N 1
ATOM 2622 C CA . THR A 1 350 ? -12.693 9.713 -10.026 1.00 83.25 350 THR A CA 1
ATOM 2623 C C . THR A 1 350 ? -12.390 8.673 -8.950 1.00 83.25 350 THR A C 1
ATOM 2625 O O . THR A 1 350 ? -11.275 8.152 -8.914 1.00 83.25 350 THR A O 1
ATOM 2628 N N . PRO A 1 351 ? -13.346 8.298 -8.082 1.00 74.94 351 PRO A N 1
ATOM 2629 C CA . PRO A 1 351 ? -13.142 7.151 -7.205 1.00 74.94 351 PRO A CA 1
ATOM 2630 C C . PRO A 1 351 ? -12.782 5.856 -7.948 1.00 74.94 351 PRO A C 1
ATOM 2632 O O . PRO A 1 351 ? -12.268 4.956 -7.305 1.00 74.94 351 PRO A O 1
ATOM 2635 N N . ARG A 1 352 ? -13.035 5.763 -9.265 1.00 79.06 352 ARG A N 1
ATOM 2636 C CA . ARG A 1 352 ? -12.796 4.571 -10.095 1.00 79.06 352 ARG A CA 1
ATOM 2637 C C . ARG A 1 352 ? -11.796 4.761 -11.224 1.00 79.06 352 ARG A C 1
ATOM 2639 O O . ARG A 1 352 ? -11.479 3.795 -11.901 1.00 79.06 352 ARG A O 1
ATOM 2646 N N . VAL A 1 353 ? -11.326 5.982 -11.449 1.00 88.00 353 VAL A N 1
ATOM 2647 C CA . VAL A 1 353 ? -10.400 6.298 -12.536 1.00 88.00 353 VAL A CA 1
ATOM 2648 C C . VAL A 1 353 ? -9.188 6.972 -11.935 1.00 88.00 353 VAL A C 1
ATOM 2650 O O . VAL A 1 353 ? -9.325 7.999 -11.266 1.00 88.00 353 VAL A O 1
ATOM 2653 N N . LEU A 1 354 ? -8.016 6.405 -12.177 1.00 89.88 354 LEU A N 1
ATOM 2654 C CA . LEU A 1 354 ? -6.762 6.910 -11.650 1.00 89.88 354 LEU A CA 1
ATOM 2655 C C . LEU A 1 354 ? -5.690 6.945 -12.736 1.00 89.88 354 LEU A C 1
ATOM 2657 O O . LEU A 1 354 ? -5.716 6.159 -13.680 1.00 89.88 354 LEU A O 1
ATOM 2661 N N . LEU A 1 355 ? -4.776 7.890 -12.588 1.00 93.88 355 LEU A N 1
ATOM 2662 C CA . LEU A 1 355 ? -3.618 8.096 -13.437 1.00 93.88 355 LEU A CA 1
ATOM 2663 C C . LEU A 1 355 ? -2.371 7.844 -12.597 1.00 93.88 355 LEU A C 1
ATOM 2665 O O . LEU A 1 355 ? -2.264 8.375 -11.489 1.00 93.88 355 LEU A O 1
ATOM 2669 N N . PHE A 1 356 ? -1.440 7.073 -13.135 1.00 94.00 356 PHE A N 1
ATOM 2670 C CA . PHE A 1 356 ? -0.116 6.880 -12.567 1.00 94.00 356 PHE A CA 1
ATOM 2671 C C . PHE A 1 356 ? 0.939 7.349 -13.561 1.00 94.00 356 PHE A C 1
ATOM 2673 O O . PHE A 1 356 ? 0.770 7.173 -14.768 1.00 94.00 356 PHE A O 1
ATOM 2680 N N . ALA A 1 357 ? 2.011 7.950 -13.055 1.00 94.94 357 ALA A N 1
ATOM 2681 C CA . ALA A 1 357 ? 3.190 8.297 -13.833 1.00 94.94 357 ALA A CA 1
ATOM 2682 C C . ALA A 1 357 ? 4.441 8.177 -12.961 1.00 94.94 357 ALA A C 1
ATOM 2684 O O . ALA A 1 357 ? 4.433 8.600 -11.806 1.00 94.94 357 ALA A O 1
ATOM 2685 N N . GLN A 1 358 ? 5.506 7.635 -13.536 1.00 93.69 358 GLN A N 1
ATOM 2686 C CA . GLN A 1 358 ? 6.793 7.401 -12.905 1.00 93.69 358 GLN A CA 1
ATOM 2687 C C . GLN A 1 358 ? 7.904 7.717 -13.908 1.00 93.69 358 GLN A C 1
ATOM 2689 O O . GLN A 1 358 ? 7.835 7.341 -15.081 1.00 93.69 358 GLN A O 1
ATOM 2694 N N . GLY A 1 359 ? 8.943 8.396 -13.441 1.00 93.31 359 GLY A N 1
ATOM 2695 C CA . GLY A 1 359 ? 10.131 8.697 -14.231 1.00 93.31 359 GLY A CA 1
ATOM 2696 C C . GLY A 1 359 ? 11.383 8.614 -13.376 1.00 93.31 359 GLY A C 1
ATOM 2697 O O . GLY A 1 359 ? 11.329 8.853 -12.168 1.00 93.31 359 GLY A O 1
ATOM 2698 N N . LYS A 1 360 ? 12.506 8.282 -14.011 1.00 93.12 360 LYS A N 1
ATOM 2699 C CA . LYS A 1 360 ? 13.810 8.195 -13.354 1.00 93.12 360 LYS A CA 1
ATOM 2700 C C . LYS A 1 360 ? 14.794 9.129 -14.039 1.00 93.12 360 LYS A C 1
ATOM 2702 O O . LYS A 1 360 ? 14.869 9.184 -15.260 1.00 93.12 360 LYS A O 1
ATOM 2707 N N . PHE A 1 361 ? 15.511 9.896 -13.236 1.00 93.38 361 PHE A N 1
ATOM 2708 C CA . PHE A 1 361 ? 16.618 10.733 -13.656 1.00 93.38 361 PHE A CA 1
ATOM 2709 C C . PHE A 1 361 ? 17.900 10.145 -13.079 1.00 93.38 361 PHE A C 1
ATOM 2711 O O . PHE A 1 361 ? 18.038 10.083 -11.859 1.00 93.38 361 PHE A O 1
ATOM 2718 N N . THR A 1 362 ? 18.828 9.745 -13.936 1.00 91.50 362 THR A N 1
ATOM 2719 C CA . THR A 1 362 ? 20.122 9.190 -13.530 1.00 91.50 362 THR A CA 1
ATOM 2720 C C . THR A 1 362 ? 21.214 10.217 -13.808 1.00 91.50 362 THR A C 1
ATOM 2722 O O . THR A 1 362 ? 21.255 10.821 -14.883 1.00 91.50 362 THR A O 1
ATOM 2725 N N . TYR A 1 363 ? 22.098 10.419 -12.833 1.00 89.12 363 TYR A N 1
ATOM 2726 C CA . TYR A 1 363 ? 23.338 11.165 -12.957 1.00 89.12 363 TYR A CA 1
ATOM 2727 C C . TYR A 1 363 ? 24.538 10.277 -12.603 1.00 89.12 363 TYR A C 1
ATOM 2729 O O . TYR A 1 363 ? 24.859 10.106 -11.429 1.00 89.12 363 TYR A O 1
ATOM 2737 N N . ALA A 1 364 ? 25.218 9.739 -13.619 1.00 87.25 364 ALA A N 1
ATOM 2738 C CA . ALA A 1 364 ? 26.271 8.741 -13.435 1.00 87.25 364 ALA A CA 1
ATOM 2739 C C . ALA A 1 364 ? 27.615 9.102 -14.108 1.00 87.25 364 ALA A C 1
ATOM 2741 O O . ALA A 1 364 ? 28.025 8.470 -15.084 1.00 87.25 364 ALA A O 1
ATOM 2742 N N . PRO A 1 365 ? 28.316 10.168 -13.674 1.00 85.81 365 PRO A N 1
ATOM 2743 C CA . PRO A 1 365 ? 29.625 10.504 -14.223 1.00 85.81 365 PRO A CA 1
ATOM 2744 C C . PRO A 1 365 ? 30.720 9.542 -13.738 1.00 85.81 365 PRO A C 1
ATOM 2746 O O . PRO A 1 365 ? 30.839 9.258 -12.546 1.00 85.81 365 PRO A O 1
ATOM 2749 N N . ALA A 1 366 ? 31.616 9.160 -14.647 1.00 83.81 366 ALA A N 1
ATOM 2750 C CA . ALA A 1 366 ? 32.868 8.489 -14.311 1.00 83.81 366 ALA A CA 1
ATOM 2751 C C . ALA A 1 366 ? 34.050 9.467 -14.402 1.00 83.81 366 ALA A C 1
ATOM 2753 O O . ALA A 1 366 ? 34.228 10.170 -15.403 1.00 83.81 366 ALA A O 1
ATOM 2754 N N . ILE A 1 367 ? 34.873 9.515 -13.353 1.00 84.94 367 ILE A N 1
ATOM 2755 C CA . ILE A 1 367 ? 36.059 10.373 -13.260 1.00 84.94 367 ILE A CA 1
ATOM 2756 C C . ILE A 1 367 ? 37.296 9.484 -13.200 1.00 84.94 367 ILE A C 1
ATOM 2758 O O . ILE A 1 367 ? 37.457 8.686 -12.276 1.00 84.94 367 ILE A O 1
ATOM 2762 N N . ARG A 1 368 ? 38.198 9.650 -14.167 1.00 82.44 368 ARG A N 1
ATOM 2763 C CA . ARG A 1 368 ? 39.516 9.017 -14.133 1.00 82.44 368 ARG A CA 1
ATOM 2764 C C . ARG A 1 368 ? 40.433 9.746 -13.151 1.00 82.44 368 ARG A C 1
ATOM 2766 O O . ARG A 1 368 ? 40.568 10.966 -13.224 1.00 82.44 368 ARG A O 1
ATOM 2773 N N . LEU A 1 369 ? 41.081 9.013 -12.248 1.00 81.94 369 LEU A N 1
ATOM 2774 C CA . LEU A 1 369 ? 41.924 9.609 -11.203 1.00 81.94 369 LEU A CA 1
ATOM 2775 C C . LEU A 1 369 ? 43.334 9.980 -11.672 1.00 81.94 369 LEU A C 1
ATOM 2777 O O . LEU A 1 369 ? 43.957 10.859 -11.084 1.00 81.94 369 LEU A O 1
ATOM 2781 N N . ASP A 1 370 ? 43.832 9.334 -12.721 1.00 79.75 370 ASP A N 1
ATOM 2782 C CA . ASP A 1 370 ? 45.148 9.600 -13.312 1.00 79.75 370 ASP A CA 1
ATOM 2783 C C . ASP A 1 370 ? 45.198 10.924 -14.088 1.00 79.75 370 ASP A C 1
ATOM 2785 O O . ASP A 1 370 ? 46.198 11.636 -14.074 1.00 79.75 370 ASP A O 1
ATOM 2789 N N . THR A 1 371 ? 44.096 11.258 -14.751 1.00 81.38 371 THR A N 1
ATOM 2790 C CA . THR A 1 371 ? 43.981 12.379 -15.689 1.00 81.38 371 THR A CA 1
ATOM 2791 C C . THR A 1 371 ? 43.034 13.468 -15.195 1.00 81.3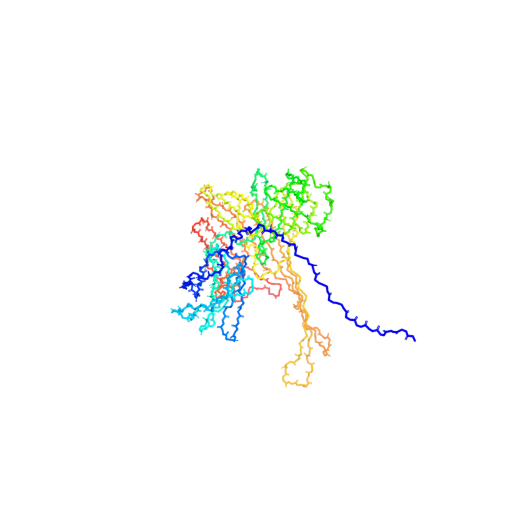8 371 THR A C 1
ATOM 2793 O O . THR A 1 371 ? 43.031 14.569 -15.742 1.00 81.38 371 THR A O 1
ATOM 2796 N N . GLY A 1 372 ? 42.187 13.172 -14.203 1.00 78.75 372 GLY A N 1
ATOM 2797 C CA . GLY A 1 372 ? 41.070 14.034 -13.804 1.00 78.75 372 GLY A CA 1
ATOM 2798 C C . GLY A 1 372 ? 39.995 14.178 -14.889 1.00 78.75 372 GLY A C 1
ATOM 2799 O O . GLY A 1 372 ? 39.041 14.941 -14.721 1.00 78.75 372 GLY A O 1
ATOM 2800 N N . ALA A 1 373 ? 40.144 13.470 -16.013 1.00 80.94 373 ALA A N 1
ATOM 2801 C CA . ALA A 1 373 ? 39.224 13.534 -17.129 1.00 80.94 373 ALA A CA 1
ATOM 2802 C C . ALA A 1 373 ? 37.915 12.829 -16.766 1.00 80.94 373 ALA A C 1
ATOM 2804 O O . ALA A 1 373 ? 37.904 11.751 -16.167 1.00 80.94 373 ALA A O 1
ATOM 2805 N N . ARG A 1 374 ? 36.799 13.436 -17.166 1.00 78.31 374 ARG A N 1
ATOM 2806 C CA . ARG A 1 374 ? 35.489 12.786 -17.123 1.00 78.31 374 ARG A CA 1
ATOM 2807 C C . ARG A 1 374 ? 35.334 11.923 -18.368 1.00 78.31 374 ARG A C 1
ATOM 2809 O O . ARG A 1 374 ? 35.510 12.431 -19.475 1.00 78.31 374 ARG A O 1
ATOM 2816 N N . ASP A 1 375 ? 34.987 10.653 -18.190 1.00 69.00 375 ASP A N 1
ATOM 2817 C CA . ASP A 1 375 ? 34.565 9.785 -19.292 1.00 69.00 375 ASP A CA 1
ATOM 2818 C C . ASP A 1 375 ? 33.146 10.210 -19.734 1.00 69.00 375 ASP A C 1
ATOM 2820 O O . ASP A 1 375 ? 32.156 9.658 -19.286 1.00 69.00 375 ASP A O 1
ATOM 2824 N N . THR A 1 376 ? 33.082 11.241 -20.592 1.00 65.44 376 THR A N 1
ATOM 2825 C CA . THR A 1 376 ? 32.072 11.505 -21.652 1.00 65.44 376 THR A CA 1
ATOM 2826 C C . THR A 1 376 ? 30.544 11.567 -21.301 1.00 65.44 376 THR A C 1
ATOM 2828 O O . THR A 1 376 ? 30.154 11.425 -20.149 1.00 65.44 376 THR A O 1
ATOM 2831 N N . PRO A 1 377 ? 29.663 12.007 -22.241 1.00 53.59 377 PRO A N 1
ATOM 2832 C CA . PRO A 1 377 ? 28.530 12.925 -22.007 1.00 53.59 377 PRO A CA 1
ATOM 2833 C C . PRO A 1 377 ? 27.181 12.292 -21.614 1.00 53.59 377 PRO A C 1
ATOM 2835 O O . PRO A 1 377 ? 26.195 13.016 -21.484 1.00 53.59 377 PRO A O 1
ATOM 2838 N N . GLU A 1 378 ? 27.129 10.981 -21.404 1.00 63.81 378 GLU A N 1
ATOM 2839 C CA . GLU A 1 378 ? 25.905 10.217 -21.094 1.00 63.81 378 GLU A CA 1
ATOM 2840 C C . GLU A 1 378 ? 25.653 10.105 -19.588 1.00 63.81 378 GLU A C 1
ATOM 2842 O O . GLU A 1 378 ? 24.743 9.420 -19.142 1.00 63.81 378 GLU A O 1
ATOM 2847 N N . ALA A 1 379 ? 26.411 10.857 -18.787 1.00 74.94 379 ALA A N 1
ATOM 2848 C CA . ALA A 1 379 ? 26.237 10.946 -17.345 1.00 74.94 379 ALA A CA 1
ATOM 2849 C C . ALA A 1 379 ? 24.858 11.472 -16.924 1.00 74.94 379 ALA A C 1
ATOM 2851 O O . ALA A 1 379 ? 24.662 11.653 -15.736 1.00 74.94 379 ALA A O 1
ATOM 2852 N N . LYS A 1 380 ? 23.949 11.816 -17.843 1.00 88.31 380 LYS A N 1
ATOM 2853 C CA . LYS A 1 380 ? 22.589 12.271 -17.551 1.00 88.31 380 LYS A CA 1
ATOM 2854 C C . LYS A 1 380 ? 21.605 11.517 -18.420 1.00 88.31 380 LYS A C 1
ATOM 2856 O O . LYS A 1 380 ? 21.649 11.634 -19.642 1.00 88.31 380 LYS A O 1
ATOM 2861 N N . GLU A 1 381 ? 20.671 10.853 -17.773 1.00 90.62 381 GLU A N 1
ATOM 2862 C CA . GLU A 1 381 ? 19.634 10.076 -18.427 1.00 90.62 381 GLU A CA 1
ATOM 2863 C C . GLU A 1 381 ? 18.277 10.398 -17.808 1.00 90.62 381 GLU A C 1
ATOM 2865 O O . GLU A 1 381 ? 18.157 10.546 -16.592 1.00 90.62 381 GLU A O 1
ATOM 2870 N N . VAL A 1 382 ? 17.254 10.530 -18.652 1.00 92.00 382 VAL A N 1
ATOM 2871 C CA . VAL A 1 382 ? 15.855 10.553 -18.224 1.00 92.00 382 VAL A CA 1
ATOM 2872 C C . VAL A 1 382 ? 15.171 9.328 -18.813 1.00 92.00 382 VAL A C 1
ATOM 2874 O O . VAL A 1 382 ? 15.038 9.226 -20.031 1.00 92.00 382 VAL A O 1
ATOM 2877 N N . GLU A 1 383 ? 14.713 8.436 -17.943 1.00 92.19 383 GLU A N 1
ATOM 2878 C CA . GLU A 1 383 ? 13.982 7.223 -18.293 1.00 92.19 383 GLU A CA 1
ATOM 2879 C C . GLU A 1 383 ? 12.472 7.411 -18.070 1.00 92.19 383 GLU A C 1
ATOM 2881 O O . GLU A 1 383 ? 11.997 7.793 -16.988 1.00 92.19 383 GLU A O 1
ATOM 2886 N N . ARG A 1 384 ? 11.698 7.074 -19.099 1.00 92.19 384 ARG A N 1
ATOM 2887 C CA . ARG A 1 384 ? 10.247 6.911 -19.088 1.00 92.19 384 ARG A CA 1
ATOM 2888 C C . ARG A 1 384 ? 9.916 5.520 -18.538 1.00 92.19 384 ARG A C 1
ATOM 2890 O O . ARG A 1 384 ? 9.869 4.532 -19.274 1.00 92.19 384 ARG A O 1
ATOM 2897 N N . ARG A 1 385 ? 9.642 5.457 -17.231 1.00 91.81 385 ARG A N 1
ATOM 2898 C CA . ARG A 1 385 ? 9.156 4.240 -16.562 1.00 91.81 385 ARG A CA 1
ATOM 2899 C C . ARG A 1 385 ? 7.656 4.068 -16.832 1.00 91.81 385 ARG A C 1
ATOM 2901 O O . ARG A 1 385 ? 7.214 4.161 -17.973 1.00 91.81 385 ARG A O 1
ATOM 2908 N N . GLU A 1 386 ? 6.837 3.799 -15.828 1.00 93.38 386 GLU A N 1
ATOM 2909 C CA . GLU A 1 386 ? 5.405 3.594 -16.047 1.00 93.38 386 GLU A CA 1
ATOM 2910 C C . GLU A 1 386 ? 4.629 4.895 -16.215 1.00 93.38 386 GLU A C 1
ATOM 2912 O O . GLU A 1 386 ? 4.898 5.900 -15.568 1.00 93.38 386 GLU A O 1
ATOM 2917 N N . HIS A 1 387 ? 3.612 4.869 -17.063 1.00 95.50 387 HIS A N 1
ATOM 2918 C CA . HIS A 1 387 ? 2.579 5.893 -17.096 1.00 95.50 387 HIS A CA 1
ATOM 2919 C C . HIS A 1 387 ? 1.332 5.310 -17.735 1.00 95.50 387 HIS A C 1
ATOM 2921 O O . HIS A 1 387 ? 1.315 4.923 -18.905 1.00 95.50 387 HIS A O 1
ATOM 2927 N N . TRP A 1 388 ? 0.271 5.234 -16.951 1.00 96.12 388 TRP A N 1
ATOM 2928 C CA . TRP A 1 388 ? -0.938 4.548 -17.361 1.00 96.12 388 TRP A CA 1
ATOM 2929 C C . TRP A 1 388 ? -2.169 5.138 -16.691 1.00 96.12 388 TRP A C 1
ATOM 2931 O O . TRP A 1 388 ? -2.124 5.745 -15.619 1.00 96.12 388 TRP A O 1
ATOM 2941 N N . LEU A 1 389 ? -3.296 4.942 -17.359 1.00 96.00 389 LEU A N 1
ATOM 2942 C CA . LEU A 1 389 ? -4.628 5.228 -16.866 1.00 96.00 389 LEU A CA 1
ATOM 2943 C C . LEU A 1 389 ? -5.290 3.902 -16.503 1.00 96.00 389 LEU A C 1
ATOM 2945 O O . LEU A 1 389 ? -5.314 2.981 -17.317 1.00 96.00 389 LEU A O 1
ATOM 2949 N N . PHE A 1 390 ? -5.866 3.825 -15.310 1.00 93.25 390 PHE A N 1
ATOM 2950 C CA . PHE A 1 390 ? -6.686 2.699 -14.885 1.00 93.25 390 PHE A CA 1
ATOM 2951 C C . PHE A 1 390 ? -8.119 3.152 -14.639 1.00 93.25 390 PHE A C 1
ATOM 2953 O O . PHE A 1 390 ? -8.360 4.179 -14.000 1.00 93.25 390 PHE A O 1
ATOM 2960 N N . ALA A 1 391 ? -9.068 2.358 -15.118 1.00 91.19 391 ALA A N 1
ATOM 2961 C CA . ALA A 1 391 ? -10.490 2.538 -14.905 1.00 91.19 391 ALA A CA 1
ATOM 2962 C C . ALA A 1 391 ? -11.100 1.234 -14.372 1.00 91.19 391 ALA A C 1
ATOM 2964 O O . ALA A 1 391 ? -11.130 0.213 -15.060 1.00 91.19 391 ALA A O 1
ATOM 2965 N N . GLY A 1 392 ? -11.589 1.276 -13.136 1.00 86.88 392 GLY A N 1
ATOM 2966 C CA . GLY A 1 392 ? -12.251 0.158 -12.473 1.00 86.88 392 GLY A CA 1
ATOM 2967 C C . GLY A 1 392 ? -13.735 0.063 -12.822 1.00 86.88 392 GLY A C 1
ATOM 2968 O O . GLY A 1 392 ? -14.420 1.084 -12.940 1.00 86.88 392 GLY A O 1
ATOM 2969 N N . ASP A 1 393 ? -14.239 -1.167 -12.937 1.00 83.88 393 ASP A N 1
ATOM 2970 C CA . ASP A 1 393 ? -15.655 -1.480 -13.185 1.00 83.88 393 ASP A CA 1
ATOM 2971 C C . ASP A 1 393 ? -16.245 -0.805 -14.443 1.00 83.88 393 ASP A C 1
ATOM 2973 O O . ASP A 1 393 ? -17.411 -0.398 -14.466 1.00 83.88 393 ASP A O 1
ATOM 2977 N N . VAL A 1 394 ? -15.453 -0.692 -15.515 1.00 85.25 394 VAL A N 1
ATOM 2978 C CA . VAL A 1 394 ? -15.814 0.022 -16.757 1.00 85.25 394 VAL A CA 1
ATOM 2979 C C . VAL A 1 394 ? -17.070 -0.523 -17.440 1.00 85.25 394 VAL A C 1
ATOM 2981 O O . VAL A 1 394 ? -17.810 0.241 -18.056 1.00 85.25 394 VAL A O 1
ATOM 2984 N N . LEU A 1 395 ? -17.355 -1.821 -17.301 1.00 81.62 395 LEU A N 1
ATOM 2985 C CA . LEU A 1 395 ? -18.499 -2.486 -17.938 1.00 81.62 395 LEU A CA 1
ATOM 2986 C C . LEU A 1 395 ? -19.635 -2.819 -16.961 1.00 81.62 395 LEU A C 1
ATOM 2988 O O . LEU A 1 395 ? -20.517 -3.607 -17.302 1.00 81.62 395 LEU A O 1
ATOM 2992 N N . GLN A 1 396 ? -19.672 -2.190 -15.778 1.00 81.81 396 GLN A N 1
ATOM 2993 C CA . GLN A 1 396 ? -20.658 -2.516 -14.737 1.00 81.81 396 GLN A CA 1
ATOM 2994 C C . GLN A 1 396 ? -22.121 -2.479 -15.201 1.00 81.81 396 GLN A C 1
ATOM 2996 O O . GLN A 1 396 ? -22.928 -3.276 -14.733 1.00 81.81 396 GLN A O 1
ATOM 3001 N N . ASN A 1 397 ? -22.457 -1.574 -16.124 1.00 81.19 397 ASN A N 1
ATOM 3002 C CA . ASN A 1 397 ? -23.827 -1.371 -16.597 1.00 81.19 397 ASN A CA 1
ATOM 3003 C C . ASN A 1 397 ? -24.233 -2.382 -17.681 1.00 81.19 397 ASN A C 1
ATOM 3005 O O . ASN A 1 397 ? -25.412 -2.467 -18.005 1.00 81.19 397 ASN A O 1
ATOM 3009 N N . VAL A 1 398 ? -23.271 -3.110 -18.260 1.00 83.94 398 VAL A N 1
ATOM 3010 C CA . VAL A 1 398 ? -23.488 -3.998 -19.414 1.00 83.94 398 VAL A CA 1
ATOM 3011 C C . VAL A 1 398 ? -23.211 -5.455 -19.049 1.00 83.94 398 VAL A C 1
ATOM 3013 O O . VAL A 1 398 ? -24.048 -6.314 -19.294 1.00 83.94 398 VAL A O 1
ATOM 3016 N N . LEU A 1 399 ? -22.058 -5.736 -18.435 1.00 81.62 399 LEU A N 1
ATOM 3017 C CA . LEU A 1 399 ? -21.598 -7.094 -18.104 1.00 81.62 399 LEU A CA 1
ATOM 3018 C C . LEU A 1 399 ? -21.555 -7.361 -16.589 1.00 81.62 399 LEU A C 1
ATOM 3020 O O . LEU A 1 399 ? -21.102 -8.415 -16.140 1.00 81.62 399 LEU A O 1
ATOM 3024 N N . GLY A 1 400 ? -22.017 -6.404 -15.782 1.00 78.31 400 GLY A N 1
ATOM 3025 C CA . GLY A 1 400 ? -21.865 -6.428 -14.332 1.00 78.31 400 GLY A CA 1
ATOM 3026 C C . GLY A 1 400 ? -20.458 -6.024 -13.875 1.00 78.31 400 GLY A C 1
ATOM 3027 O O . GLY A 1 400 ? -19.588 -5.676 -14.669 1.00 78.31 400 GLY A O 1
ATOM 3028 N N . ARG A 1 401 ? -20.247 -6.015 -12.557 1.00 76.81 401 ARG A N 1
ATOM 3029 C CA . ARG A 1 401 ? -18.995 -5.565 -11.917 1.00 76.81 401 ARG A CA 1
ATOM 3030 C C . ARG A 1 401 ? -17.806 -6.494 -12.204 1.00 76.81 401 ARG A C 1
ATOM 3032 O O . ARG A 1 401 ? -17.984 -7.614 -12.683 1.00 76.81 401 ARG A O 1
ATOM 3039 N N . GLY A 1 402 ? -16.603 -6.043 -11.871 1.00 79.62 402 GLY A N 1
ATOM 3040 C CA . GLY A 1 402 ? -15.379 -6.841 -11.927 1.00 79.62 402 GLY A CA 1
ATOM 3041 C C . GLY A 1 402 ? -14.542 -6.645 -13.186 1.00 79.62 402 GLY A C 1
ATOM 3042 O O . GLY A 1 402 ? -13.443 -7.173 -13.245 1.00 79.62 402 GLY A O 1
ATOM 3043 N N . TYR A 1 403 ? -15.014 -5.884 -14.177 1.00 88.12 403 TYR A N 1
ATOM 3044 C CA . TYR A 1 403 ? -14.234 -5.590 -15.382 1.00 88.12 403 TYR A CA 1
ATOM 3045 C C . TYR A 1 403 ? -13.486 -4.273 -15.227 1.00 88.12 403 TYR A C 1
ATOM 3047 O O . TYR A 1 403 ? -14.120 -3.220 -15.154 1.00 88.12 403 TYR A O 1
ATOM 3055 N N . SER A 1 404 ? -12.158 -4.318 -15.219 1.00 90.31 404 SER A N 1
ATOM 3056 C CA . SER A 1 404 ? -11.312 -3.121 -15.162 1.00 90.31 404 SER A CA 1
ATOM 3057 C C . SER A 1 404 ? -10.393 -3.039 -16.374 1.00 90.31 404 SER A C 1
ATOM 3059 O O . SER A 1 404 ? -10.087 -4.052 -17.001 1.00 90.31 404 SER A O 1
ATOM 3061 N N . LEU A 1 405 ? -9.964 -1.828 -16.710 1.00 93.38 405 LEU A N 1
ATOM 3062 C CA . LEU A 1 405 ? -9.125 -1.542 -17.867 1.00 93.38 405 LEU A CA 1
ATOM 3063 C C . LEU A 1 405 ? -7.907 -0.724 -17.443 1.00 93.38 405 LEU A C 1
ATOM 3065 O O . LEU A 1 405 ? -8.057 0.258 -16.717 1.00 93.38 405 LEU A O 1
ATOM 3069 N N . GLN A 1 406 ? -6.732 -1.085 -17.945 1.00 94.75 406 GLN A N 1
ATOM 3070 C CA . GLN A 1 406 ? -5.508 -0.295 -17.852 1.00 94.75 406 GLN A CA 1
ATOM 3071 C C . GLN A 1 406 ? -4.956 -0.028 -19.248 1.00 94.75 406 GLN A C 1
ATOM 3073 O O . GLN A 1 406 ? -4.888 -0.933 -20.077 1.00 94.75 406 GLN A O 1
ATOM 3078 N N . ILE A 1 407 ? -4.553 1.211 -19.508 1.00 96.44 407 ILE A N 1
ATOM 3079 C CA . ILE A 1 407 ? -3.968 1.624 -20.784 1.00 96.44 407 ILE A CA 1
ATOM 3080 C C . ILE A 1 407 ? -2.761 2.533 -20.552 1.00 96.44 407 ILE A C 1
ATOM 3082 O O . ILE A 1 407 ? -2.828 3.457 -19.741 1.00 96.44 407 ILE A O 1
ATOM 3086 N N . GLY A 1 408 ? -1.671 2.277 -21.272 1.00 96.19 408 GLY A N 1
ATOM 3087 C CA . GLY A 1 408 ? -0.423 3.043 -21.213 1.00 96.19 408 GLY A CA 1
ATOM 3088 C C . GLY A 1 408 ? 0.799 2.159 -20.971 1.00 96.19 408 GLY A C 1
ATOM 3089 O O . GLY A 1 408 ? 0.703 0.929 -21.031 1.00 96.19 408 GLY A O 1
ATOM 3090 N N . ARG A 1 409 ? 1.947 2.785 -20.691 1.00 94.19 409 ARG A N 1
ATOM 3091 C CA . ARG A 1 409 ? 3.190 2.078 -20.376 1.00 94.19 409 ARG A CA 1
ATOM 3092 C C . ARG A 1 409 ? 3.122 1.485 -18.987 1.00 94.19 409 ARG A C 1
ATOM 3094 O O . ARG A 1 409 ? 3.076 2.226 -18.011 1.00 94.19 409 ARG A O 1
ATOM 3101 N N . GLN A 1 410 ? 3.147 0.168 -18.901 1.00 92.00 410 GLN A N 1
ATOM 3102 C CA . GLN A 1 410 ? 2.939 -0.585 -17.668 1.00 92.00 410 GLN A CA 1
ATOM 3103 C C . GLN A 1 410 ? 3.988 -1.687 -17.529 1.00 92.00 410 GLN A C 1
ATOM 3105 O O . GLN A 1 410 ? 4.484 -2.206 -18.533 1.00 92.00 410 GLN A O 1
ATOM 3110 N N . LYS A 1 411 ? 4.314 -2.065 -16.293 1.00 87.12 411 LYS A N 1
ATOM 3111 C CA . LYS A 1 411 ? 5.227 -3.182 -16.028 1.00 87.12 411 LYS A CA 1
ATOM 3112 C C . LYS A 1 411 ? 4.513 -4.523 -16.229 1.00 87.12 411 LYS A C 1
ATOM 3114 O O . LYS A 1 411 ? 3.410 -4.757 -15.727 1.00 87.12 411 LYS A O 1
ATOM 3119 N N . PHE A 1 412 ? 5.169 -5.426 -16.943 1.00 84.19 412 PHE A N 1
ATOM 3120 C CA . PHE A 1 412 ? 4.842 -6.844 -16.998 1.00 84.19 412 PHE A CA 1
ATOM 3121 C C . PHE A 1 412 ? 5.955 -7.606 -16.293 1.00 84.19 412 PHE A C 1
ATOM 3123 O O . PHE A 1 412 ? 7.087 -7.622 -16.773 1.00 84.19 412 PHE A O 1
ATOM 3130 N N . GLN A 1 413 ? 5.615 -8.204 -15.155 1.00 77.44 413 GLN A N 1
ATOM 3131 C CA . GLN A 1 413 ? 6.513 -9.026 -14.357 1.00 77.44 413 GLN A CA 1
ATOM 3132 C C . GLN A 1 413 ? 5.806 -10.343 -14.046 1.00 77.44 413 GLN A C 1
ATOM 3134 O O . GLN A 1 413 ? 4.709 -10.352 -13.484 1.00 77.44 413 GLN A O 1
ATOM 3139 N N . GLU A 1 414 ? 6.411 -11.453 -14.451 1.00 70.25 414 GLU A N 1
ATOM 3140 C CA . GLU A 1 414 ? 5.978 -12.796 -14.066 1.00 70.25 414 GLU A CA 1
ATOM 3141 C C . GLU A 1 414 ? 6.780 -13.243 -12.834 1.00 70.25 414 GLU A C 1
ATOM 3143 O O . GLU A 1 414 ? 7.943 -12.883 -12.697 1.00 70.25 414 GLU A O 1
ATOM 3148 N N . VAL A 1 415 ? 6.166 -13.998 -11.915 1.00 63.28 415 VAL A N 1
ATOM 3149 C CA . VAL A 1 415 ? 6.734 -14.303 -10.583 1.00 63.28 415 VAL A CA 1
ATOM 3150 C C . VAL A 1 415 ? 8.081 -15.026 -10.651 1.00 63.28 415 VAL A C 1
ATOM 3152 O O . VAL A 1 415 ? 8.896 -14.892 -9.742 1.00 63.28 415 VAL A O 1
ATOM 3155 N N . ARG A 1 416 ? 8.319 -15.820 -11.695 1.00 61.62 416 ARG A N 1
ATOM 3156 C CA . ARG A 1 416 ? 9.585 -16.529 -11.903 1.00 61.62 416 ARG A CA 1
ATOM 3157 C C . ARG A 1 416 ? 10.577 -15.682 -12.695 1.00 61.62 416 ARG A C 1
ATOM 3159 O O . ARG A 1 416 ? 11.722 -16.087 -12.810 1.00 61.62 416 ARG A O 1
ATOM 3166 N N . GLU A 1 417 ? 10.145 -14.547 -13.244 1.00 62.41 417 GLU A N 1
ATOM 3167 C CA . GLU A 1 417 ? 10.925 -13.595 -14.047 1.00 62.41 417 GLU A CA 1
ATOM 3168 C C . GLU A 1 417 ? 11.572 -14.210 -15.301 1.00 62.41 417 GLU A C 1
ATOM 3170 O O . GLU A 1 417 ? 12.392 -13.587 -15.967 1.00 62.41 417 GLU A O 1
ATOM 3175 N N . TRP A 1 418 ? 11.191 -15.435 -15.676 1.00 61.84 418 TRP A N 1
ATOM 3176 C CA . TRP A 1 418 ? 11.821 -16.153 -16.789 1.00 61.84 418 TRP A CA 1
ATOM 3177 C C . TRP A 1 418 ? 11.285 -15.736 -18.152 1.00 61.84 418 TRP A C 1
ATOM 3179 O O . TRP A 1 418 ? 11.955 -15.939 -19.163 1.00 61.84 418 TRP A O 1
ATOM 3189 N N . TRP A 1 419 ? 10.061 -15.209 -18.196 1.00 59.69 419 TRP A N 1
ATOM 3190 C CA . TRP A 1 419 ? 9.386 -14.880 -19.451 1.00 59.69 419 TRP A CA 1
ATOM 3191 C C . TRP A 1 419 ? 9.217 -13.377 -19.642 1.00 59.69 419 TRP A C 1
ATOM 3193 O O . TRP A 1 419 ? 9.402 -12.885 -20.753 1.00 59.69 419 TRP A O 1
ATOM 3203 N N . TRP A 1 420 ? 8.902 -12.634 -18.577 1.00 70.38 420 TRP A N 1
ATOM 3204 C CA . TRP A 1 420 ? 8.525 -11.227 -18.691 1.00 70.38 420 TRP A CA 1
ATOM 3205 C C . TRP A 1 420 ? 9.014 -10.430 -17.483 1.00 70.38 420 TRP A C 1
ATOM 3207 O O . TRP A 1 420 ? 8.575 -10.686 -16.365 1.00 70.38 420 TRP A O 1
ATOM 3217 N N . ASP A 1 421 ? 9.889 -9.456 -17.739 1.00 80.25 421 ASP A N 1
ATOM 3218 C CA . ASP A 1 421 ? 10.259 -8.397 -16.797 1.00 80.25 421 ASP A CA 1
ATOM 3219 C C . ASP A 1 421 ? 10.507 -7.068 -17.544 1.00 80.25 421 ASP A C 1
ATOM 3221 O O . ASP A 1 421 ? 11.608 -6.523 -17.569 1.00 80.25 421 ASP A O 1
ATOM 3225 N N . LYS A 1 422 ? 9.488 -6.531 -18.227 1.00 83.06 422 LYS A N 1
ATOM 3226 C CA . LYS A 1 422 ? 9.630 -5.321 -19.069 1.00 83.06 422 LYS A CA 1
ATOM 3227 C C . LYS A 1 422 ? 8.499 -4.317 -18.861 1.00 83.06 422 LYS A C 1
ATOM 3229 O O . LYS A 1 422 ? 7.377 -4.692 -18.526 1.00 83.06 422 LYS A O 1
ATOM 3234 N N . ASN A 1 423 ? 8.797 -3.034 -19.060 1.00 88.38 423 ASN A N 1
ATOM 3235 C CA . ASN A 1 423 ? 7.771 -2.003 -19.216 1.00 88.38 423 ASN A CA 1
ATOM 3236 C C . ASN A 1 423 ? 7.360 -1.967 -20.689 1.00 88.38 423 ASN A C 1
ATOM 3238 O O . ASN A 1 423 ? 8.238 -1.950 -21.538 1.00 88.38 423 ASN A O 1
ATOM 3242 N N . LEU A 1 424 ? 6.061 -1.968 -20.985 1.00 91.00 424 LEU A N 1
ATOM 3243 C CA . LEU A 1 424 ? 5.546 -1.945 -22.360 1.00 91.00 424 LEU A CA 1
ATOM 3244 C C . LEU A 1 424 ? 4.354 -1.004 -22.465 1.00 91.00 424 LEU A C 1
ATOM 3246 O O . LEU A 1 424 ? 3.539 -0.945 -21.539 1.00 91.00 424 LEU A O 1
ATOM 3250 N N . ASP A 1 425 ? 4.212 -0.326 -23.603 1.00 94.69 425 ASP A N 1
ATOM 3251 C CA . ASP A 1 425 ? 2.981 0.383 -23.943 1.00 94.69 425 ASP A CA 1
ATOM 3252 C C . ASP A 1 425 ? 1.894 -0.649 -24.267 1.00 94.69 425 ASP A C 1
ATOM 3254 O O . ASP A 1 425 ? 1.998 -1.433 -25.209 1.00 94.69 425 ASP A O 1
ATOM 3258 N N . ALA A 1 426 ? 0.860 -0.713 -23.430 1.00 94.81 426 ALA A N 1
ATOM 3259 C CA . ALA A 1 426 ? -0.076 -1.825 -23.477 1.00 94.81 426 ALA A CA 1
ATOM 3260 C C . ALA A 1 426 ? -1.502 -1.455 -23.071 1.00 94.81 426 ALA A C 1
ATOM 3262 O O . ALA A 1 426 ? -1.761 -0.462 -22.383 1.00 94.81 426 ALA A O 1
ATOM 3263 N N . LEU A 1 427 ? -2.425 -2.323 -23.476 1.00 96.06 427 LEU A N 1
ATOM 3264 C CA . LEU A 1 427 ? -3.798 -2.401 -23.005 1.00 96.06 427 LEU A CA 1
ATOM 3265 C C . LEU A 1 427 ? -3.941 -3.669 -22.160 1.00 96.06 427 LEU A C 1
ATOM 3267 O O . LEU A 1 427 ? -3.580 -4.750 -22.620 1.00 96.06 427 LEU A O 1
ATOM 3271 N N . ARG A 1 428 ? -4.494 -3.560 -20.951 1.00 92.88 428 ARG A N 1
ATOM 3272 C CA . ARG A 1 428 ? -4.782 -4.713 -20.094 1.00 92.88 428 ARG A CA 1
ATOM 3273 C C . ARG A 1 428 ? -6.213 -4.685 -19.586 1.00 92.88 428 ARG A C 1
ATOM 3275 O O . ARG A 1 428 ? -6.683 -3.663 -19.088 1.00 92.88 428 ARG A O 1
ATOM 3282 N N . VAL A 1 429 ? -6.896 -5.815 -19.708 1.00 92.56 429 VAL A N 1
ATOM 3283 C CA . VAL A 1 429 ? -8.237 -6.042 -19.174 1.00 92.56 429 VAL A CA 1
ATOM 3284 C C . VAL A 1 429 ? -8.129 -6.974 -17.978 1.00 92.56 429 VAL A C 1
ATOM 3286 O O . VAL A 1 429 ? -7.486 -8.018 -18.048 1.00 92.56 429 VAL A O 1
ATOM 3289 N N . TYR A 1 430 ? -8.797 -6.598 -16.897 1.00 88.62 430 TYR A N 1
ATOM 3290 C CA . TYR A 1 430 ? -8.898 -7.386 -15.679 1.00 88.62 430 TYR A CA 1
ATOM 3291 C C . TYR A 1 430 ? -10.334 -7.853 -15.501 1.00 88.62 430 TYR A C 1
ATOM 3293 O O . TYR A 1 430 ? -11.269 -7.066 -15.668 1.00 88.62 430 TYR A O 1
ATOM 3301 N N . TYR A 1 431 ? -10.494 -9.110 -15.107 1.00 86.88 431 TYR A N 1
ATOM 3302 C CA . TYR A 1 431 ? -11.744 -9.665 -14.620 1.00 86.88 431 TYR A CA 1
ATOM 3303 C C . TYR A 1 431 ? -11.561 -10.149 -13.184 1.00 86.88 431 TYR A C 1
ATOM 3305 O O . TYR A 1 431 ? -10.781 -11.065 -12.932 1.00 86.88 431 TYR A O 1
ATOM 3313 N N . ASP A 1 432 ? -12.287 -9.529 -12.256 1.00 77.94 432 ASP A N 1
ATOM 3314 C CA . ASP A 1 432 ? -12.183 -9.759 -10.819 1.00 77.94 432 ASP A CA 1
ATOM 3315 C C . ASP A 1 432 ? -13.525 -10.120 -10.195 1.00 77.94 432 ASP A C 1
ATOM 3317 O O . ASP A 1 432 ? -14.459 -9.314 -10.137 1.00 77.94 432 ASP A O 1
ATOM 3321 N N . ARG A 1 433 ? -13.604 -11.336 -9.657 1.00 73.94 433 ARG A N 1
ATOM 3322 C CA . ARG A 1 433 ? -14.729 -11.849 -8.872 1.00 73.94 433 ARG A CA 1
ATOM 3323 C C . ARG A 1 433 ? -14.213 -12.582 -7.627 1.00 73.94 433 ARG A C 1
ATOM 3325 O O . ARG A 1 433 ? -13.024 -12.867 -7.546 1.00 73.94 433 ARG A O 1
ATOM 3332 N N . PRO A 1 434 ? -15.075 -12.868 -6.629 1.00 60.69 434 PRO A N 1
ATOM 3333 C CA . PRO A 1 434 ? -14.640 -13.510 -5.385 1.00 60.69 434 PRO A CA 1
ATOM 3334 C C . PRO A 1 434 ? -13.851 -14.815 -5.576 1.00 60.69 434 PRO A C 1
ATOM 3336 O O . PRO A 1 434 ? -12.910 -15.055 -4.832 1.00 60.69 434 PRO A O 1
ATOM 3339 N N . GLU A 1 435 ? -14.206 -15.622 -6.577 1.00 73.81 435 GLU A N 1
ATOM 3340 C CA . GLU A 1 435 ? -13.610 -16.948 -6.815 1.00 73.81 435 GLU A CA 1
ATOM 3341 C C . GLU A 1 435 ? -12.657 -16.989 -8.015 1.00 73.81 435 GLU A C 1
ATOM 3343 O O . GLU A 1 435 ? -11.935 -17.965 -8.201 1.00 73.81 435 GLU A O 1
ATOM 3348 N N . MET A 1 436 ? -12.665 -15.951 -8.853 1.00 75.56 436 MET A N 1
ATOM 3349 C CA . MET A 1 436 ? -11.976 -15.965 -10.138 1.00 75.56 436 MET A CA 1
ATOM 3350 C C . MET A 1 436 ? -11.301 -14.633 -10.405 1.00 75.56 436 MET A C 1
ATOM 3352 O O . MET A 1 436 ? -11.894 -13.566 -10.243 1.00 75.56 436 MET A O 1
ATOM 3356 N N . HIS A 1 437 ? -10.070 -14.732 -10.887 1.00 79.38 437 HIS A N 1
ATOM 3357 C CA . HIS A 1 437 ? -9.332 -13.615 -11.424 1.00 79.38 437 HIS A CA 1
ATOM 3358 C C . HIS A 1 437 ? -8.697 -13.994 -12.754 1.00 79.38 437 HIS A C 1
ATOM 3360 O O . HIS A 1 437 ? -8.166 -15.094 -12.917 1.00 79.38 437 HIS A O 1
ATOM 3366 N N . THR A 1 438 ? -8.792 -13.091 -13.720 1.00 85.00 438 THR A N 1
ATOM 3367 C CA . THR A 1 438 ? -8.204 -13.259 -15.045 1.00 85.00 438 THR A CA 1
ATOM 3368 C C . THR A 1 438 ? -7.684 -11.922 -15.537 1.00 85.00 438 THR A C 1
ATOM 3370 O O . THR A 1 438 ? -8.319 -10.886 -15.332 1.00 85.00 438 THR A O 1
ATOM 3373 N N . GLU A 1 439 ? -6.534 -11.957 -16.196 1.00 88.81 439 GLU A N 1
ATOM 3374 C CA . GLU A 1 439 ? -5.937 -10.815 -16.877 1.00 88.81 439 GLU A CA 1
ATOM 3375 C C . GLU A 1 439 ? -5.734 -11.181 -18.343 1.00 88.81 439 GLU A C 1
ATOM 3377 O O . GLU A 1 439 ? -5.460 -12.336 -18.661 1.00 88.81 439 GLU A O 1
ATOM 3382 N N . LEU A 1 440 ? -5.900 -10.197 -19.219 1.00 91.81 440 LEU A N 1
ATOM 3383 C CA . LEU A 1 440 ? -5.527 -10.291 -20.623 1.00 91.81 440 LEU A CA 1
ATOM 3384 C C . LEU A 1 440 ? -4.826 -8.994 -21.012 1.00 91.81 440 LEU A C 1
ATOM 3386 O O . LEU A 1 440 ? -5.409 -7.914 -20.878 1.00 91.81 440 LEU A O 1
ATOM 3390 N N . GLY A 1 441 ? -3.585 -9.093 -21.471 1.00 92.19 441 GLY A N 1
ATOM 3391 C CA . GLY A 1 441 ? -2.738 -7.971 -21.848 1.00 92.19 441 GLY A CA 1
ATOM 3392 C C . GLY A 1 441 ? -2.293 -8.043 -23.300 1.00 92.19 441 GLY A C 1
ATOM 3393 O O . GLY A 1 441 ? -1.956 -9.102 -23.815 1.00 92.19 441 GLY A O 1
ATOM 3394 N N . VAL A 1 442 ? -2.250 -6.893 -23.963 1.00 93.06 442 VAL A N 1
ATOM 3395 C CA . VAL A 1 442 ? -1.640 -6.738 -25.285 1.00 93.06 442 VAL A CA 1
ATOM 3396 C C . VAL A 1 442 ? -0.700 -5.549 -25.236 1.00 93.06 442 VAL A C 1
ATOM 3398 O O . VAL A 1 442 ? -1.132 -4.462 -24.852 1.00 93.06 442 VAL A O 1
ATOM 3401 N N . GLY A 1 443 ? 0.564 -5.741 -25.613 1.00 92.88 443 GLY A N 1
ATOM 3402 C CA . GLY A 1 443 ? 1.590 -4.708 -25.487 1.00 92.88 443 GLY A CA 1
ATOM 3403 C C . GLY A 1 443 ? 2.659 -4.735 -26.570 1.00 92.88 443 GLY A C 1
ATOM 3404 O O . GLY A 1 443 ? 2.975 -5.788 -27.124 1.00 92.88 443 GLY A O 1
ATOM 3405 N N . GLN A 1 444 ? 3.220 -3.560 -26.835 1.00 92.38 444 GLN A N 1
ATOM 3406 C CA . GLN A 1 444 ? 4.329 -3.317 -27.756 1.00 92.38 444 GLN A CA 1
ATOM 3407 C C . GLN A 1 444 ? 5.118 -2.093 -27.263 1.00 92.38 444 GLN A C 1
ATOM 3409 O O . GLN A 1 444 ? 4.563 -1.238 -26.578 1.00 92.38 444 GLN A O 1
ATOM 3414 N N . GLU A 1 445 ? 6.403 -1.986 -27.591 1.00 90.75 445 GLU A N 1
ATOM 3415 C CA . GLU A 1 445 ? 7.150 -0.744 -27.366 1.00 90.75 445 GLU A CA 1
ATOM 3416 C C . GLU A 1 445 ? 6.775 0.281 -28.449 1.00 90.75 445 GLU A C 1
ATOM 3418 O O . GLU A 1 445 ? 6.912 -0.006 -29.637 1.00 90.75 445 GLU A O 1
ATOM 3423 N N . LEU A 1 446 ? 6.256 1.458 -28.070 1.00 90.81 446 LEU A N 1
ATOM 3424 C CA . LEU A 1 446 ? 5.783 2.467 -29.038 1.00 90.81 446 LEU A CA 1
ATOM 3425 C C . LEU A 1 446 ? 6.650 3.729 -29.103 1.00 90.81 446 LEU A C 1
ATOM 3427 O O . LEU A 1 446 ? 6.484 4.544 -30.012 1.00 90.81 446 LEU A O 1
ATOM 3431 N N . ALA A 1 447 ? 7.551 3.926 -28.143 1.00 89.50 447 ALA A N 1
ATOM 3432 C CA . ALA A 1 447 ? 8.446 5.076 -28.089 1.00 89.50 447 ALA A CA 1
ATOM 3433 C C . ALA A 1 447 ? 9.695 4.739 -27.265 1.00 89.50 447 ALA A C 1
ATOM 3435 O O . ALA A 1 447 ? 9.581 3.904 -26.371 1.00 89.50 447 ALA A O 1
ATOM 3436 N N . PRO A 1 448 ? 10.837 5.421 -27.490 1.00 88.00 448 PRO A N 1
ATOM 3437 C CA . PRO A 1 448 ? 12.036 5.221 -26.686 1.00 88.00 448 PRO A CA 1
ATOM 3438 C C . PRO A 1 448 ? 11.753 5.336 -25.186 1.00 88.00 448 PRO A C 1
ATOM 3440 O O . PRO A 1 448 ? 10.930 6.142 -24.730 1.00 88.00 448 PRO A O 1
ATOM 3443 N N . ASP A 1 449 ? 12.449 4.515 -24.421 1.00 87.62 449 ASP A N 1
ATOM 3444 C CA . ASP A 1 449 ? 12.366 4.464 -22.971 1.00 87.62 449 ASP A CA 1
ATOM 3445 C C . ASP A 1 449 ? 13.288 5.486 -22.300 1.00 87.62 449 ASP A C 1
ATOM 3447 O O . ASP A 1 449 ? 13.002 5.902 -21.182 1.00 87.62 449 ASP A O 1
ATOM 3451 N N . SER A 1 450 ? 14.340 5.943 -22.981 1.00 88.62 450 SER A N 1
ATOM 3452 C CA . SER A 1 450 ? 15.377 6.809 -22.425 1.00 88.62 450 SER A CA 1
ATOM 3453 C C . SER A 1 450 ? 15.745 7.966 -23.358 1.00 88.62 450 SER A C 1
ATOM 3455 O O . SER A 1 450 ? 15.545 7.920 -24.566 1.00 88.62 450 SER A O 1
ATOM 3457 N N . THR A 1 451 ? 16.316 9.041 -22.807 1.00 87.88 451 THR A N 1
ATOM 3458 C CA . THR A 1 451 ? 16.926 10.123 -23.600 1.00 87.88 451 THR A CA 1
ATOM 3459 C C . THR A 1 451 ? 18.263 9.745 -24.238 1.00 87.88 451 THR A C 1
ATOM 3461 O O . THR A 1 451 ? 18.729 10.471 -25.122 1.00 87.88 451 THR A O 1
ATOM 3464 N N . LEU A 1 452 ? 18.904 8.663 -23.780 1.00 83.50 452 LEU A N 1
ATOM 3465 C CA . LEU A 1 452 ? 20.147 8.155 -24.373 1.00 83.50 452 LEU A CA 1
ATOM 3466 C C . LEU A 1 452 ? 19.874 7.440 -25.702 1.00 83.50 452 LEU A C 1
ATOM 3468 O O . LEU A 1 452 ? 20.659 7.545 -26.647 1.00 83.50 452 LEU A O 1
ATOM 3472 N N . THR A 1 453 ? 18.722 6.783 -25.808 1.00 78.50 453 THR A N 1
ATOM 3473 C CA . THR A 1 453 ? 18.250 6.095 -27.007 1.00 78.50 453 THR A CA 1
ATOM 3474 C C . THR A 1 453 ? 17.281 6.995 -27.778 1.00 78.50 453 THR A C 1
ATOM 3476 O O . THR A 1 453 ? 16.241 7.420 -27.293 1.00 78.50 453 THR A O 1
ATOM 3479 N N . ARG A 1 454 ? 17.604 7.338 -29.032 1.00 76.88 454 ARG A N 1
ATOM 3480 C CA . ARG A 1 454 ? 16.688 8.134 -29.885 1.00 76.88 454 ARG A CA 1
ATOM 3481 C C . ARG A 1 454 ? 15.664 7.282 -30.642 1.00 76.88 454 ARG A C 1
ATOM 3483 O O . ARG A 1 454 ? 14.855 7.830 -31.385 1.00 76.88 454 ARG A O 1
ATOM 3490 N N . PHE A 1 455 ? 15.736 5.965 -30.495 1.00 80.56 455 PHE A N 1
ATOM 3491 C CA . PHE A 1 455 ? 14.962 4.962 -31.220 1.00 80.56 455 PHE A CA 1
ATOM 3492 C C . PHE A 1 455 ? 14.647 3.788 -30.284 1.00 80.56 455 PHE A C 1
ATOM 3494 O O . PHE A 1 455 ? 15.294 3.639 -29.249 1.00 80.56 455 PHE A O 1
ATOM 3501 N N . ILE A 1 456 ? 13.646 2.986 -30.644 1.00 78.81 456 ILE A N 1
ATOM 3502 C CA . ILE A 1 456 ? 13.325 1.727 -29.958 1.00 78.81 456 ILE A CA 1
ATOM 3503 C C . ILE A 1 456 ? 14.432 0.727 -30.283 1.00 78.81 456 ILE A C 1
ATOM 3505 O O . ILE A 1 456 ? 14.865 0.659 -31.433 1.00 78.81 456 ILE A O 1
ATOM 3509 N N . THR A 1 457 ? 14.929 -0.020 -29.299 1.00 75.12 457 THR A N 1
ATOM 3510 C CA . THR A 1 457 ? 16.022 -0.960 -29.557 1.00 75.12 457 THR A CA 1
ATOM 3511 C C . THR A 1 457 ? 15.581 -2.046 -30.551 1.00 75.12 457 THR A C 1
ATOM 3513 O O . THR A 1 457 ? 14.419 -2.455 -30.537 1.00 75.12 457 THR A O 1
ATOM 3516 N N . PRO A 1 458 ? 16.469 -2.545 -31.432 1.00 76.25 458 PRO A N 1
ATOM 3517 C CA . PRO A 1 458 ? 16.073 -3.500 -32.474 1.00 76.25 458 PRO A CA 1
ATOM 3518 C C . PRO A 1 458 ? 15.456 -4.811 -31.958 1.00 76.25 458 PRO A C 1
ATOM 3520 O O . PRO A 1 458 ? 14.764 -5.499 -32.699 1.00 76.25 458 PRO A O 1
ATOM 3523 N N . ASP A 1 459 ? 15.723 -5.190 -30.706 1.00 73.69 459 ASP A N 1
ATOM 3524 C CA . ASP A 1 459 ? 15.125 -6.352 -30.037 1.00 73.69 459 ASP A CA 1
ATOM 3525 C C . ASP A 1 459 ? 13.696 -6.099 -29.520 1.00 73.69 459 ASP A C 1
ATOM 3527 O O . ASP A 1 459 ? 13.014 -7.036 -29.096 1.00 73.69 459 ASP A O 1
ATOM 3531 N N . GLU A 1 460 ? 13.246 -4.846 -29.538 1.0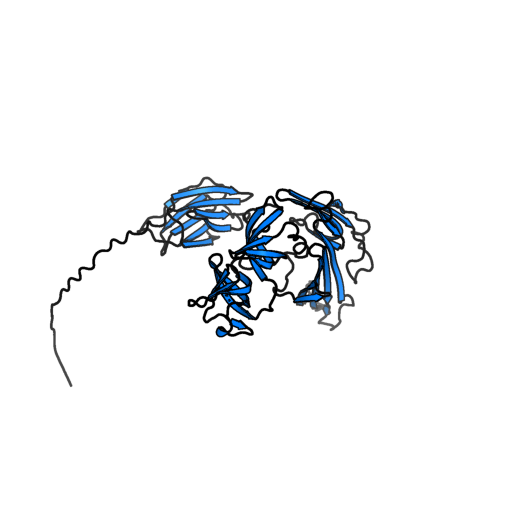0 76.31 460 GLU A N 1
ATOM 3532 C CA . GLU A 1 460 ? 11.915 -4.404 -29.113 1.00 76.31 460 GLU A CA 1
ATOM 3533 C C . GLU A 1 460 ? 11.088 -3.817 -30.265 1.00 76.31 460 GLU A C 1
ATOM 3535 O O . GLU A 1 460 ? 9.855 -3.824 -30.203 1.00 76.31 460 GLU A O 1
ATOM 3540 N N . GLU A 1 461 ? 11.747 -3.357 -31.330 1.00 77.69 461 GLU A N 1
ATOM 3541 C CA . GLU A 1 461 ? 11.110 -2.837 -32.537 1.00 77.69 461 GLU A CA 1
ATOM 3542 C C . GLU A 1 461 ? 10.242 -3.920 -33.206 1.00 77.69 461 GLU A C 1
ATOM 3544 O O . GLU A 1 461 ? 10.656 -5.066 -33.375 1.00 77.69 461 GLU A O 1
ATOM 3549 N N . ASP A 1 462 ? 8.996 -3.568 -33.540 1.00 76.06 462 ASP A N 1
ATOM 3550 C CA . ASP A 1 462 ? 7.987 -4.463 -34.134 1.00 76.06 462 ASP A CA 1
ATOM 3551 C C . ASP A 1 462 ? 7.652 -5.746 -33.338 1.00 76.06 462 ASP A C 1
ATOM 3553 O O . ASP A 1 462 ? 6.982 -6.653 -33.845 1.00 76.06 462 ASP A O 1
ATOM 3557 N N . VAL A 1 463 ? 8.033 -5.826 -32.057 1.00 77.12 463 VAL A N 1
ATOM 3558 C CA . VAL A 1 463 ? 7.706 -6.977 -31.202 1.00 77.12 463 VAL A CA 1
ATOM 3559 C C . VAL A 1 463 ? 6.332 -6.811 -30.549 1.00 77.12 463 VAL A C 1
ATOM 3561 O O . VAL A 1 463 ? 6.156 -6.065 -29.586 1.00 77.12 463 VAL A O 1
ATOM 3564 N N . PHE A 1 464 ? 5.357 -7.585 -31.026 1.00 82.00 464 PHE A N 1
ATOM 3565 C CA . PHE A 1 464 ? 4.010 -7.663 -30.454 1.00 82.00 464 PHE A CA 1
ATOM 3566 C C . PHE A 1 464 ? 3.900 -8.750 -29.376 1.00 82.00 464 PHE A C 1
ATOM 3568 O O . PHE A 1 464 ? 4.329 -9.888 -29.587 1.00 82.00 464 PHE A O 1
ATOM 3575 N N . ARG A 1 465 ? 3.275 -8.432 -28.234 1.00 81.88 465 ARG A N 1
ATOM 3576 C CA . ARG A 1 465 ? 3.097 -9.369 -27.112 1.00 81.88 465 ARG A CA 1
ATOM 3577 C C . ARG A 1 465 ? 1.631 -9.513 -26.704 1.00 81.88 465 ARG A C 1
ATOM 3579 O O . ARG A 1 465 ? 0.925 -8.519 -26.549 1.00 81.88 465 ARG A O 1
ATOM 3586 N N . LEU A 1 466 ? 1.215 -10.761 -26.480 1.00 80.81 466 LEU A N 1
ATOM 3587 C CA . LEU A 1 466 ? -0.077 -11.159 -25.913 1.00 80.81 466 LEU A CA 1
ATOM 3588 C C . LEU A 1 466 ? 0.190 -11.904 -24.600 1.00 80.81 466 LEU A C 1
ATOM 3590 O O . LEU A 1 466 ? 0.981 -12.850 -24.601 1.00 80.81 466 LEU A O 1
ATOM 3594 N N . LEU A 1 467 ? -0.437 -11.459 -23.511 1.00 72.31 467 LEU A N 1
ATOM 3595 C CA . LEU A 1 467 ? -0.217 -11.944 -22.147 1.00 72.31 467 LEU A CA 1
ATOM 3596 C C . LEU A 1 467 ? -1.516 -12.374 -21.475 1.00 72.31 467 LEU A C 1
ATOM 3598 O O . LEU A 1 467 ? -2.521 -11.639 -21.624 1.00 72.31 467 LEU A O 1
#

Foldseek 3Di:
DDDDDDDDDDDDDDDDDPPPPPPPPQPDAKDFPDWDWDDDDLWIKIKTFIPWFFPDKDWDADVVVGKIKIDTADRFDDADDKDKAADDDPFFGTKIWGTDVRHIIIMTRTPDQQDDWDWDTDTRIIMIIGHPDPPVPPPPDDDLALWKWKFWAAQDQQAGEGLAIATDASPDDQQKKKKKAFFQAADPDDRWTDDRLAIEGEDPQEAEEPDDSVQNHGRFIKMFTAGDPDQSYGHGNYIYRDDHDIIIITGGFNDWDQDPQQWIWTQGSNGTYIYHNPQDNDDNVLLDDNPDDWDNDWDWDQDPNWTKTKTKDWDWDKDWDWDPDPDPPDTFIKIKIWIKIKMKIWTPPDSFKIKIFIKMWTQIWIAGPVVRDIPDDVSIKIFGAWIKMKGAQPCCVPPRHFKIKIFAFGFDADPVNPPGGDTFGKIKIWGDDPVDIDMKMKTAHDADGMPVDRGDPPVRPPDIDID

pLDDT: mean 81.59, std 16.83, range [26.88, 97.62]